Protein 1RT8 (pdb70)

Sequence (467 aa):
INEEERREFIKHINSVLAGDPDVGSRVPINTETFEFFDQCKDGLILSKLINDSVPDTIDERVLNKQRPLDNFKCIENNNVVINSAKAMGGISITNIGAGDILEGREHLILGLVWQIIRRGLLGKITLDQFLRLPPEKILLRWFNYHLKAANWPRTVSNFSKDVSDGENYTVLLNQLAPELCSRAPLQTTDVLQRAEQVLQNAEKLDCRKYLTPTAMVAGNPKLNLAFVAHLFNTHPGLEPAEGEREARVFTLWLNSLDVTPSIHDFFNNLRDGLILLQAYDKITPNTVNWKKVNKAPASGDEMMRFKAVENCNYAVDLGKNQGFSLVGIQGADITDGSRTLTLALVWQMMRMNITKTLHSTLSDSDMVAWANSMAAKGGKGSQIRSFRDPSISTGVFVLDVLHGIKSEYVDYNLVTDGSTEELAIQNARLAISIARKLGAVIFILPEDIVAVRPRLVLHFIGSLMAV

Organism: Schizosaccharomyces pombe (strain 972 / ATCC 24843) (NCBI:txid284812)

Structure (mmCIF, N/CA/C/O backbone):
data_1RT8
#
_entry.id   1RT8
#
_cell.length_a   84.243
_cell.length_b   84.243
_cell.length_c   150.819
_cell.angle_alpha   90.0
_cell.angle_beta   90.0
_cell.angle_gamma   120.0
#
_symmetry.space_group_name_H-M   'P 31 2 1'
#
loop_
_entity.id
_entity.type
_entity.pdbx_description
1 polymer fimbrin
2 non-polymer 'SULFATE ION'
3 water water
#
loop_
_atom_site.group_PDB
_atom_site.id
_atom_site.type_symbol
_atom_site.label_atom_id
_atom_site.label_alt_id
_atom_site.label_comp_id
_atom_site.label_asym_id
_atom_site.label_entity_id
_atom_site.label_seq_id
_atom_site.pdbx_PDB_ins_code
_atom_site.Cartn_x
_atom_site.Cartn_y
_atom_site.Cartn_z
_atom_site.occupancy
_atom_site.B_iso_or_equiv
_atom_site.auth_seq_id
_atom_site.auth_comp_id
_atom_site.auth_asym_id
_atom_site.auth_atom_id
_atom_site.pdbx_PDB_model_num
ATOM 1 N N . ILE A 1 9 ? 14.983 71.090 26.513 1.00 53.83 110 ILE A N 1
ATOM 2 C CA . ILE A 1 9 ? 15.577 69.865 25.903 1.00 54.07 110 ILE A CA 1
ATOM 3 C C . ILE A 1 9 ? 16.031 68.869 26.964 1.00 53.78 110 ILE A C 1
ATOM 4 O O . ILE A 1 9 ? 16.620 69.250 27.973 1.00 55.07 110 ILE A O 1
ATOM 9 N N . ASN A 1 10 ? 15.753 67.593 26.718 1.00 52.69 111 ASN A N 1
ATOM 10 C CA . ASN A 1 10 ? 16.115 66.518 27.636 1.00 51.67 111 ASN A CA 1
ATOM 11 C C . ASN A 1 10 ? 17.606 66.182 27.594 1.00 51.50 111 ASN A C 1
ATOM 12 O O . ASN A 1 10 ? 18.138 65.794 26.554 1.00 52.73 111 ASN A O 1
ATOM 17 N N . GLU A 1 11 ? 18.264 66.313 28.741 1.00 51.42 112 GLU A N 1
ATOM 18 C CA . GLU A 1 11 ? 19.698 66.049 28.869 1.00 51.58 112 GLU A CA 1
ATOM 19 C C . GLU A 1 11 ? 20.146 64.689 28.337 1.00 50.34 112 GLU A C 1
ATOM 20 O O . GLU A 1 11 ? 21.093 64.605 27.552 1.00 51.07 112 GLU A O 1
ATOM 26 N N . GLU A 1 12 ? 19.479 63.624 28.772 1.00 47.72 113 GLU A N 1
ATOM 27 C CA . GLU A 1 12 ? 19.853 62.280 28.350 1.00 46.27 113 GLU A CA 1
ATOM 28 C C . GLU A 1 12 ? 19.627 62.028 26.870 1.00 45.33 113 GLU A C 1
ATOM 29 O O . GLU A 1 12 ? 20.487 61.453 26.195 1.00 44.09 113 GLU A O 1
ATOM 35 N N . GLU A 1 13 ? 18.469 62.438 26.367 1.00 44.31 114 GLU A N 1
ATOM 36 C CA . GLU A 1 13 ? 18.170 62.252 24.955 1.00 44.78 114 GLU A CA 1
ATOM 37 C C . GLU A 1 13 ? 19.294 62.856 24.121 1.00 44.00 114 GLU A C 1
ATOM 38 O O . GLU A 1 13 ? 19.828 62.210 23.219 1.00 43.51 114 GLU A O 1
ATOM 44 N N . ARG A 1 14 ? 19.666 64.090 24.443 1.00 44.99 115 ARG A N 1
ATOM 45 C CA . ARG A 1 14 ? 20.735 64.763 23.715 1.00 45.17 115 ARG A CA 1
ATOM 46 C C . ARG A 1 14 ? 22.038 63.984 23.815 1.00 44.22 115 ARG A C 1
ATOM 47 O O . ARG A 1 14 ? 22.693 63.724 22.807 1.00 42.17 115 ARG A O 1
ATOM 55 N N . ARG A 1 15 ? 22.408 63.604 25.035 1.00 44.55 116 ARG A N 1
ATOM 56 C CA . ARG A 1 15 ? 23.645 62.861 25.244 1.00 44.40 116 ARG A CA 1
ATOM 57 C C . ARG A 1 15 ? 23.661 61.548 24.478 1.00 43.65 116 ARG A C 1
ATOM 58 O O . ARG A 1 15 ? 24.561 61.297 23.672 1.00 44.02 116 ARG A O 1
ATOM 66 N N . GLU A 1 16 ? 22.659 60.711 24.729 1.00 42.32 117 GLU A N 1
ATOM 67 C CA . GLU A 1 16 ? 22.575 59.411 24.078 1.00 40.21 117 GLU A CA 1
ATOM 68 C C . GLU A 1 16 ? 22.471 59.507 22.559 1.00 38.60 117 GLU A C 1
ATOM 69 O O . GLU A 1 16 ? 23.139 58.758 21.850 1.00 38.92 117 GLU A O 1
ATOM 75 N N . PHE A 1 17 ? 21.645 60.421 22.051 1.00 38.07 118 PHE A N 1
ATOM 76 C CA . PHE A 1 17 ? 21.510 60.565 20.600 1.00 37.53 118 PHE A CA 1
ATOM 77 C C . PHE A 1 17 ? 22.858 60.917 19.976 1.00 37.52 118 PHE A C 1
ATOM 78 O O . PHE A 1 17 ? 23.248 60.354 18.951 1.00 37.87 118 PHE A O 1
ATOM 86 N N . ILE A 1 18 ? 23.575 61.848 20.593 1.00 37.13 119 ILE A N 1
ATOM 87 C CA . ILE A 1 18 ? 24.878 62.235 20.075 1.00 38.80 119 ILE A CA 1
ATOM 88 C C . ILE A 1 18 ? 25.839 61.053 20.122 1.00 40.19 119 ILE A C 1
ATOM 89 O O . ILE A 1 18 ? 26.642 60.864 19.211 1.00 40.87 119 ILE A O 1
ATOM 94 N N . LYS A 1 19 ? 25.760 60.257 21.186 1.00 41.76 120 LYS A N 1
ATOM 95 C CA . LYS A 1 19 ? 26.630 59.094 21.306 1.00 42.69 120 LYS A CA 1
ATOM 96 C C . LYS A 1 19 ? 26.333 58.120 20.172 1.00 42.72 120 LYS A C 1
ATOM 97 O O . LYS A 1 19 ? 27.248 57.578 19.545 1.00 43.46 120 LYS A O 1
ATOM 103 N N . HIS A 1 20 ? 25.052 57.901 19.898 1.00 41.42 121 HIS A N 1
ATOM 104 C CA . HIS A 1 20 ? 24.672 57.000 18.819 1.00 40.20 121 HIS A CA 1
ATOM 105 C C . HIS A 1 20 ? 25.217 57.537 17.500 1.00 38.92 121 HIS A C 1
ATOM 106 O O . HIS A 1 20 ? 25.712 56.782 16.663 1.00 38.05 121 HIS A O 1
ATOM 113 N N . ILE A 1 21 ? 25.135 58.848 17.319 1.00 39.12 122 ILE A N 1
ATOM 114 C CA . ILE A 1 21 ? 25.626 59.460 16.090 1.00 39.31 122 ILE A CA 1
ATOM 115 C C . ILE A 1 21 ? 27.145 59.330 15.986 1.00 39.65 122 ILE A C 1
ATOM 116 O O . ILE A 1 21 ? 27.689 59.174 14.894 1.00 39.20 122 ILE A O 1
ATOM 121 N N . ASN A 1 22 ? 27.825 59.387 17.127 1.00 41.43 123 ASN A N 1
ATOM 122 C CA . ASN A 1 22 ? 29.280 59.254 17.155 1.00 42.97 123 ASN A CA 1
ATOM 123 C C . ASN A 1 22 ? 29.730 57.884 16.657 1.00 44.21 123 ASN A C 1
ATOM 124 O O . ASN A 1 22 ? 30.669 57.784 15.866 1.00 43.99 123 ASN A O 1
ATOM 129 N N . SER A 1 23 ? 29.056 56.829 17.107 1.00 45.30 124 SER A N 1
ATOM 130 C CA . SER A 1 23 ? 29.427 55.477 16.697 1.00 47.14 124 SER A CA 1
ATOM 131 C C . SER A 1 23 ? 29.064 55.178 15.246 1.00 47.48 124 SER A C 1
ATOM 132 O O . SER A 1 23 ? 29.762 54.423 14.568 1.00 48.15 124 SER A O 1
ATOM 135 N N . VAL A 1 24 ? 27.976 55.774 14.772 1.00 47.82 125 VAL A N 1
ATOM 136 C CA . VAL A 1 24 ? 27.534 55.555 13.402 1.00 48.36 125 VAL A CA 1
ATOM 137 C C . VAL A 1 24 ? 28.410 56.304 12.396 1.00 47.44 125 VAL A C 1
ATOM 138 O O . VAL A 1 24 ? 28.693 55.793 11.309 1.00 47.00 125 VAL A O 1
ATOM 142 N N . LEU A 1 25 ? 28.841 57.506 12.762 1.00 46.90 126 LEU A N 1
ATOM 143 C CA . LEU A 1 25 ? 29.680 58.314 11.882 1.00 47.45 126 LEU A CA 1
ATOM 144 C C . LEU A 1 25 ? 31.161 58.026 12.114 1.00 48.64 126 LEU A C 1
ATOM 145 O O . LEU A 1 25 ? 32.024 58.515 11.379 1.00 47.67 126 LEU A O 1
ATOM 150 N N . ALA A 1 26 ? 31.425 57.228 13.147 1.00 50.59 127 ALA A N 1
ATOM 151 C CA . ALA A 1 26 ? 32.768 56.815 13.563 1.00 51.96 127 ALA A CA 1
ATOM 152 C C . ALA A 1 26 ? 33.913 57.288 12.673 1.00 52.51 127 ALA A C 1
ATOM 153 O O . ALA A 1 26 ? 34.553 58.308 12.946 1.00 53.02 127 ALA A O 1
ATOM 155 N N . GLY A 1 27 ? 34.180 56.532 11.615 1.00 53.11 128 GLY A N 1
ATOM 156 C CA . GLY A 1 27 ? 35.257 56.897 10.717 1.00 54.00 128 GLY A CA 1
ATOM 157 C C . GLY A 1 27 ? 34.770 57.240 9.327 1.00 55.19 128 GLY A C 1
ATOM 158 O O . GLY A 1 27 ? 35.339 56.789 8.332 1.00 54.07 128 GLY A O 1
ATOM 159 N N . ASP A 1 28 ? 33.712 58.039 9.256 1.00 56.12 129 ASP A N 1
ATOM 160 C CA . ASP A 1 28 ? 33.163 58.438 7.972 1.00 57.09 129 ASP A CA 1
ATOM 161 C C . ASP A 1 28 ? 34.108 59.420 7.285 1.00 58.18 129 ASP A C 1
ATOM 162 O O . ASP A 1 28 ? 34.471 60.448 7.852 1.00 58.05 129 ASP A O 1
ATOM 167 N N . PRO A 1 29 ? 34.510 59.112 6.042 1.00 60.06 130 PRO A N 1
ATOM 168 C CA . PRO A 1 29 ? 35.420 59.928 5.230 1.00 60.17 130 PRO A CA 1
ATOM 169 C C . PRO A 1 29 ? 35.076 61.412 5.123 1.00 60.63 130 PRO A C 1
ATOM 170 O O . PRO A 1 29 ? 35.964 62.261 5.088 1.00 61.23 130 PRO A O 1
ATOM 174 N N . ASP A 1 30 ? 33.788 61.723 5.077 1.00 60.46 131 ASP A N 1
ATOM 175 C CA . ASP A 1 30 ? 33.345 63.102 4.937 1.00 59.28 131 ASP A CA 1
ATOM 176 C C . ASP A 1 30 ? 33.191 63.878 6.240 1.00 59.14 131 ASP A C 1
ATOM 177 O O . ASP A 1 30 ? 33.541 65.054 6.306 1.00 58.22 131 ASP A O 1
ATOM 182 N N . VAL A 1 31 ? 32.667 63.231 7.275 1.00 59.48 132 VAL A N 1
ATOM 183 C CA . VAL A 1 31 ? 32.466 63.909 8.553 1.00 61.20 132 VAL A CA 1
ATOM 184 C C . VAL A 1 31 ? 33.383 63.357 9.645 1.00 62.22 132 VAL A C 1
ATOM 185 O O . VAL A 1 31 ? 33.214 63.656 10.831 1.00 61.79 132 VAL A O 1
ATOM 189 N N . GLY A 1 32 ? 34.364 62.559 9.235 1.00 63.21 133 GLY A N 1
ATOM 190 C CA . GLY A 1 32 ? 35.297 61.984 10.187 1.00 63.28 133 GLY A CA 1
ATOM 191 C C . GLY A 1 32 ? 36.048 63.034 10.985 1.00 63.55 133 GLY A C 1
ATOM 192 O O . GLY A 1 32 ? 36.337 62.844 12.166 1.00 64.02 133 GLY A O 1
ATOM 193 N N . SER A 1 33 ? 36.355 64.151 10.335 1.00 63.86 134 SER A N 1
ATOM 194 C CA . SER A 1 33 ? 37.089 65.242 10.967 1.00 63.67 134 SER A CA 1
ATOM 195 C C . SER A 1 33 ? 36.379 65.883 12.157 1.00 63.39 134 SER A C 1
ATOM 196 O O . SER A 1 33 ? 36.875 66.859 12.718 1.00 63.37 134 SER A O 1
ATOM 199 N N . ARG A 1 34 ? 35.226 65.346 12.544 1.00 62.60 135 ARG A N 1
ATOM 200 C CA . ARG A 1 34 ? 34.482 65.912 13.665 1.00 62.71 135 ARG A CA 1
ATOM 201 C C . ARG A 1 34 ? 33.639 64.894 14.420 1.00 63.55 135 ARG A C 1
ATOM 202 O O . ARG A 1 34 ? 32.952 65.247 15.379 1.00 63.42 135 ARG A O 1
ATOM 210 N N . VAL A 1 35 ? 33.713 63.635 13.996 1.00 64.79 136 VAL A N 1
ATOM 211 C CA . VAL A 1 35 ? 32.938 62.550 14.602 1.00 65.56 136 VAL A CA 1
ATOM 212 C C . VAL A 1 35 ? 32.815 62.640 16.121 1.00 65.47 136 VAL A C 1
ATOM 213 O O . VAL A 1 35 ? 31.714 62.815 16.646 1.00 66.29 136 VAL A O 1
ATOM 217 N N . PRO A 1 36 ? 33.935 62.511 16.850 1.00 64.67 137 PRO A N 1
ATOM 218 C CA . PRO A 1 36 ? 33.838 62.594 18.312 1.00 63.83 137 PRO A CA 1
ATOM 219 C C . PRO A 1 36 ? 33.241 63.928 18.780 1.00 62.93 137 PRO A C 1
ATOM 220 O O . PRO A 1 36 ? 33.972 64.848 19.147 1.00 62.49 137 PRO A O 1
ATOM 224 N N . ILE A 1 37 ? 31.914 64.024 18.765 1.00 61.56 138 ILE A N 1
ATOM 225 C CA . ILE A 1 37 ? 31.228 65.242 19.184 1.00 60.73 138 ILE A CA 1
ATOM 226 C C . ILE A 1 37 ? 30.929 65.197 20.676 1.00 60.67 138 ILE A C 1
ATOM 227 O O . ILE A 1 37 ? 30.473 64.178 21.190 1.00 60.81 138 ILE A O 1
ATOM 232 N N . ASN A 1 38 ? 31.182 66.304 21.367 1.00 61.28 139 ASN A N 1
ATOM 233 C CA . ASN A 1 38 ? 30.936 66.381 22.803 1.00 61.84 139 ASN A CA 1
ATOM 234 C C . ASN A 1 38 ? 29.468 66.138 23.122 1.00 61.70 139 ASN A C 1
ATOM 235 O O . ASN A 1 38 ? 28.582 66.674 22.457 1.00 60.41 139 ASN A O 1
ATOM 240 N N . THR A 1 39 ? 29.217 65.341 24.157 1.00 61.43 140 THR A N 1
ATOM 241 C CA . THR A 1 39 ? 27.854 65.014 24.552 1.00 61.41 140 THR A CA 1
ATOM 242 C C . THR A 1 39 ? 27.275 65.958 25.602 1.00 61.64 140 THR A C 1
ATOM 243 O O . THR A 1 39 ? 26.191 65.704 26.126 1.00 62.32 140 THR A O 1
ATOM 247 N N . GLU A 1 40 ? 27.977 67.049 25.902 1.00 62.14 141 GLU A N 1
ATOM 248 C CA . GLU A 1 40 ? 27.495 67.997 26.907 1.00 62.00 141 GLU A CA 1
ATOM 249 C C . GLU A 1 40 ? 27.457 69.455 26.452 1.00 62.31 141 GLU A C 1
ATOM 250 O O . GLU A 1 40 ? 27.571 70.353 27.287 1.00 64.14 141 GLU A O 1
ATOM 256 N N . THR A 1 41 ? 27.287 69.706 25.154 1.00 61.71 142 THR A N 1
ATOM 257 C CA . THR A 1 41 ? 27.263 71.091 24.663 1.00 60.12 142 THR A CA 1
ATOM 258 C C . THR A 1 41 ? 26.487 71.324 23.363 1.00 59.32 142 THR A C 1
ATOM 259 O O . THR A 1 41 ? 26.073 70.380 22.690 1.00 59.13 142 THR A O 1
ATOM 263 N N . PHE A 1 42 ? 26.307 72.601 23.021 1.00 59.23 143 PHE A N 1
ATOM 264 C CA . PHE A 1 42 ? 25.609 73.012 21.793 1.00 59.32 143 PHE A CA 1
ATOM 265 C C . PHE A 1 42 ? 26.376 72.428 20.605 1.00 57.24 143 PHE A C 1
ATOM 266 O O . PHE A 1 42 ? 25.782 72.100 19.583 1.00 58.13 143 PHE A O 1
ATOM 274 N N . GLU A 1 43 ? 27.693 72.291 20.760 1.00 54.53 144 GLU A N 1
ATOM 275 C CA . GLU A 1 43 ? 28.568 71.750 19.718 1.00 51.86 144 GLU A CA 1
ATOM 276 C C . GLU A 1 43 ? 27.830 71.029 18.605 1.00 49.26 144 GLU A C 1
ATOM 277 O O . GLU A 1 43 ? 27.939 71.384 17.434 1.00 48.78 144 GLU A O 1
ATOM 283 N N . PHE A 1 44 ? 27.084 70.005 18.994 1.00 45.37 145 PHE A N 1
ATOM 284 C CA . PHE A 1 44 ? 26.322 69.191 18.065 1.00 42.65 145 PHE A CA 1
ATOM 285 C C . PHE A 1 44 ? 25.411 69.949 17.101 1.00 41.90 145 PHE A C 1
ATOM 286 O O . PHE A 1 44 ? 25.441 69.704 15.896 1.00 42.40 145 PHE A O 1
ATOM 294 N N . PHE A 1 45 ? 24.591 70.853 17.623 1.00 40.64 146 PHE A N 1
ATOM 295 C CA . PHE A 1 45 ? 23.663 71.580 16.769 1.00 41.52 146 PHE A CA 1
ATOM 296 C C . PHE A 1 45 ? 24.359 72.482 15.760 1.00 42.39 146 PHE A C 1
ATOM 297 O O . PHE A 1 45 ? 23.847 72.692 14.655 1.00 43.73 146 PHE A O 1
ATOM 305 N N . ASP A 1 46 ? 25.526 73.004 16.124 1.00 42.23 147 ASP A N 1
ATOM 306 C CA . ASP A 1 46 ? 26.279 73.844 15.204 1.00 42.00 147 ASP A CA 1
ATOM 307 C C . ASP A 1 46 ? 26.856 72.936 14.132 1.00 40.73 147 ASP A C 1
ATOM 308 O O . ASP A 1 46 ? 26.950 73.315 12.963 1.00 41.23 147 ASP A O 1
ATOM 313 N N . GLN A 1 47 ? 27.238 71.733 14.542 1.00 38.82 148 GLN A N 1
ATOM 314 C CA . GLN A 1 47 ? 27.797 70.754 13.624 1.00 38.46 148 GLN A CA 1
ATOM 315 C C . GLN A 1 47 ? 26.734 70.219 12.663 1.00 36.76 148 GLN A C 1
ATOM 316 O O . GLN A 1 47 ? 27.069 69.588 11.660 1.00 36.55 148 GLN A O 1
ATOM 322 N N . CYS A 1 48 ? 25.460 70.468 12.970 1.00 32.88 149 CYS A N 1
ATOM 323 C CA . CYS A 1 48 ? 24.367 69.989 12.126 1.00 31.16 149 CYS A CA 1
ATOM 324 C C . CYS A 1 48 ? 23.915 70.989 11.071 1.00 31.25 149 CYS A C 1
ATOM 325 O O . CYS A 1 48 ? 23.145 70.646 10.176 1.00 29.91 149 CYS A O 1
ATOM 328 N N . LYS A 1 49 ? 24.420 72.215 11.165 1.00 31.30 150 LYS A N 1
ATOM 329 C CA . LYS A 1 49 ? 24.046 73.291 10.249 1.00 31.41 150 LYS A CA 1
ATOM 330 C C . LYS A 1 49 ? 24.255 73.093 8.752 1.00 30.55 150 LYS A C 1
ATOM 331 O O . LYS A 1 49 ? 23.466 73.613 7.949 1.00 31.27 150 LYS A O 1
ATOM 337 N N . ASP A 1 50 ? 25.296 72.369 8.350 1.00 27.27 151 ASP A N 1
ATOM 338 C CA . ASP A 1 50 ? 25.517 72.198 6.921 1.00 27.23 151 ASP A CA 1
ATOM 339 C C . ASP A 1 50 ? 24.870 70.962 6.325 1.00 26.50 151 ASP A C 1
ATOM 340 O O . ASP A 1 50 ? 25.151 70.605 5.184 1.00 29.14 151 ASP A O 1
ATOM 345 N N . GLY A 1 51 ? 23.999 70.319 7.098 1.00 26.64 152 GLY A N 1
ATOM 346 C CA . GLY A 1 51 ? 23.293 69.140 6.625 1.00 26.32 152 GLY A CA 1
ATOM 347 C C . GLY A 1 51 ? 24.028 67.827 6.385 1.00 28.15 152 GLY A C 1
ATOM 348 O O . GLY A 1 51 ? 23.383 66.811 6.118 1.00 29.42 152 GLY A O 1
ATOM 349 N N . LEU A 1 52 ? 25.353 67.815 6.473 1.00 27.00 153 LEU A N 1
ATOM 350 C CA . LEU A 1 52 ? 26.105 66.578 6.231 1.00 28.07 153 LEU A CA 1
ATOM 351 C C . LEU A 1 52 ? 25.841 65.475 7.260 1.00 24.85 153 LEU A C 1
ATOM 352 O O . LEU A 1 52 ? 25.553 64.332 6.895 1.00 25.32 153 LEU A O 1
ATOM 357 N N . ILE A 1 53 ? 25.943 65.816 8.539 1.00 24.44 154 ILE A N 1
ATOM 358 C CA . ILE A 1 53 ? 25.703 64.855 9.609 1.00 25.50 154 ILE A CA 1
ATOM 359 C C . ILE A 1 53 ? 24.308 64.260 9.500 1.00 27.55 154 ILE A C 1
ATOM 360 O O . ILE A 1 53 ? 24.138 63.040 9.601 1.00 27.83 154 ILE A O 1
ATOM 365 N N . LEU A 1 54 ? 23.309 65.116 9.294 1.00 25.51 155 LEU A N 1
ATOM 366 C CA . LEU A 1 54 ? 21.933 64.635 9.172 1.00 25.76 155 LEU A CA 1
ATOM 367 C C . LEU A 1 54 ? 21.746 63.738 7.957 1.00 23.77 155 LEU A C 1
ATOM 368 O O . LEU A 1 54 ? 21.060 62.721 8.038 1.00 24.25 155 LEU A O 1
ATOM 373 N N . SER A 1 55 ? 22.353 64.112 6.830 1.00 26.05 156 SER A N 1
ATOM 374 C CA . SER A 1 55 ? 22.253 63.313 5.610 1.00 25.97 156 SER A CA 1
ATOM 375 C C . SER A 1 55 ? 22.849 61.934 5.864 1.00 26.44 156 SER A C 1
ATOM 376 O O . SER A 1 55 ? 22.321 60.922 5.392 1.00 25.24 156 SER A O 1
ATOM 379 N N . LYS A 1 56 ? 23.958 61.905 6.601 1.00 26.89 157 LYS A N 1
ATOM 380 C CA . LYS A 1 56 ? 24.620 60.648 6.943 1.00 27.05 157 LYS A CA 1
ATOM 381 C C . LYS A 1 56 ? 23.715 59.811 7.858 1.00 25.64 157 LYS A C 1
ATOM 382 O O . LYS A 1 56 ? 23.579 58.599 7.678 1.00 27.16 157 LYS A O 1
ATOM 388 N N . LEU A 1 57 ? 23.096 60.452 8.841 1.00 23.97 158 LEU A N 1
ATOM 389 C CA . LEU A 1 57 ? 22.209 59.733 9.750 1.00 25.60 158 LEU A CA 1
ATOM 390 C C . LEU A 1 57 ? 21.052 59.110 8.957 1.00 25.09 158 LEU A C 1
ATOM 391 O O . LEU A 1 57 ? 20.640 57.971 9.204 1.00 24.74 158 LEU A O 1
ATOM 396 N N . ILE A 1 58 ? 20.543 59.859 7.985 1.00 24.28 159 ILE A N 1
ATOM 397 C CA . ILE A 1 58 ? 19.461 59.372 7.144 1.00 24.24 159 ILE A CA 1
ATOM 398 C C . ILE A 1 58 ? 19.838 58.102 6.375 1.00 25.58 159 ILE A C 1
ATOM 399 O O . ILE A 1 58 ? 19.029 57.179 6.264 1.00 23.15 159 ILE A O 1
ATOM 404 N N . ASN A 1 59 ? 21.052 58.060 5.827 1.00 25.00 160 ASN A N 1
ATOM 405 C CA . ASN A 1 59 ? 21.470 56.875 5.085 1.00 26.96 160 ASN A CA 1
ATOM 406 C C . ASN A 1 59 ? 21.795 55.694 5.987 1.00 27.96 160 ASN A C 1
ATOM 407 O O . ASN A 1 59 ? 21.827 54.555 5.525 1.00 30.72 160 ASN A O 1
ATOM 412 N N . ASP A 1 60 ? 22.060 55.960 7.263 1.00 29.91 161 ASP A N 1
ATOM 413 C CA . ASP A 1 60 ? 22.325 54.879 8.212 1.00 30.55 161 ASP A CA 1
ATOM 414 C C . ASP A 1 60 ? 20.969 54.270 8.578 1.00 31.31 161 ASP A C 1
ATOM 415 O O . ASP A 1 60 ? 20.824 53.053 8.663 1.00 30.15 161 ASP A O 1
ATOM 420 N N . SER A 1 61 ? 19.969 55.124 8.779 1.00 29.46 162 SER A N 1
ATOM 421 C CA . SER A 1 61 ? 18.637 54.647 9.128 1.00 30.21 162 SER A CA 1
ATOM 422 C C . SER A 1 61 ? 17.988 53.896 7.980 1.00 29.20 162 SER A C 1
ATOM 423 O O . SER A 1 61 ? 17.419 52.828 8.178 1.00 28.13 162 SER A O 1
ATOM 426 N N . VAL A 1 62 ? 18.053 54.470 6.781 1.00 29.78 163 VAL A N 1
ATOM 427 C CA . VAL A 1 62 ? 17.473 53.842 5.598 1.00 28.68 163 VAL A CA 1
ATOM 428 C C . VAL A 1 62 ? 18.475 53.968 4.460 1.00 29.90 163 VAL A C 1
ATOM 429 O O . VAL A 1 62 ? 18.484 54.947 3.710 1.00 28.30 163 VAL A O 1
ATOM 433 N N . PRO A 1 63 ? 19.345 52.964 4.323 1.00 30.40 164 PRO A N 1
ATOM 434 C CA . PRO A 1 63 ? 20.383 52.921 3.291 1.00 30.06 164 PRO A CA 1
ATOM 435 C C . PRO A 1 63 ? 19.949 53.354 1.890 1.00 29.96 164 PRO A C 1
ATOM 436 O O . PRO A 1 63 ? 18.863 52.997 1.421 1.00 30.85 164 PRO A O 1
ATOM 440 N N . ASP A 1 64 ? 20.808 54.130 1.234 1.00 28.88 165 ASP A N 1
ATOM 441 C CA . ASP A 1 64 ? 20.575 54.587 -0.139 1.00 30.04 165 ASP A CA 1
ATOM 442 C C . ASP A 1 64 ? 19.467 55.624 -0.341 1.00 28.91 165 ASP A C 1
ATOM 443 O O . ASP A 1 64 ? 18.984 55.809 -1.460 1.00 27.68 165 ASP A O 1
ATOM 448 N N . THR A 1 65 ? 19.062 56.304 0.723 1.00 27.99 166 THR A N 1
ATOM 449 C CA . THR A 1 65 ? 18.022 57.314 0.582 1.00 27.16 166 THR A CA 1
ATOM 450 C C . THR A 1 65 ? 18.614 58.521 -0.135 1.00 26.41 166 THR A C 1
ATOM 451 O O . THR A 1 65 ? 17.977 59.131 -0.998 1.00 26.82 166 THR A O 1
ATOM 455 N N . ILE A 1 66 ? 19.847 58.855 0.213 1.00 25.56 167 ILE A N 1
ATOM 456 C CA . ILE A 1 66 ? 20.516 59.998 -0.390 1.00 25.39 167 ILE A CA 1
ATOM 457 C C . ILE A 1 66 ? 21.783 59.611 -1.149 1.00 27.27 167 ILE A C 1
ATOM 458 O O . ILE A 1 66 ? 22.619 58.875 -0.622 1.00 25.99 167 ILE A O 1
ATOM 463 N N . ASP A 1 67 ? 21.906 60.090 -2.388 1.00 27.22 168 ASP A N 1
ATOM 464 C CA . ASP A 1 67 ? 23.101 59.855 -3.206 1.00 27.72 168 ASP A CA 1
ATOM 465 C C . ASP A 1 67 ? 23.965 60.995 -2.715 1.00 27.48 168 ASP A C 1
ATOM 466 O O . ASP A 1 67 ? 23.771 62.143 -3.119 1.00 26.05 168 ASP A O 1
ATOM 471 N N . GLU A 1 68 ? 24.909 60.684 -1.834 1.00 27.04 169 GLU A N 1
ATOM 472 C CA . GLU A 1 68 ? 25.757 61.710 -1.245 1.00 28.03 169 GLU A CA 1
ATOM 473 C C . GLU A 1 68 ? 26.559 62.568 -2.215 1.00 27.69 169 GLU A C 1
ATOM 474 O O . GLU A 1 68 ? 27.071 63.621 -1.837 1.00 25.98 169 GLU A O 1
ATOM 480 N N . ARG A 1 69 ? 26.664 62.146 -3.467 1.00 28.74 170 ARG A N 1
ATOM 481 C CA . ARG A 1 69 ? 27.404 62.956 -4.424 1.00 30.55 170 ARG A CA 1
ATOM 482 C C . ARG A 1 69 ? 26.683 64.266 -4.762 1.00 31.74 170 ARG A C 1
ATOM 483 O O . ARG A 1 69 ? 27.231 65.093 -5.486 1.00 30.78 170 ARG A O 1
ATOM 491 N N . VAL A 1 70 ? 25.462 64.459 -4.251 1.00 31.49 171 VAL A N 1
ATOM 492 C CA . VAL A 1 70 ? 24.721 65.706 -4.508 1.00 30.23 171 VAL A CA 1
ATOM 493 C C . VAL A 1 70 ? 25.005 66.733 -3.410 1.00 30.27 171 VAL A C 1
ATOM 494 O O . VAL A 1 70 ? 24.711 67.921 -3.560 1.00 31.39 171 VAL A O 1
ATOM 498 N N . LEU A 1 71 ? 25.584 66.273 -2.306 1.00 29.59 172 LEU A N 1
ATOM 499 C CA . LEU A 1 71 ? 25.878 67.150 -1.183 1.00 30.93 172 LEU A CA 1
ATOM 500 C C . LEU A 1 71 ? 27.166 67.938 -1.345 1.00 33.24 172 LEU A C 1
ATOM 501 O O . LEU A 1 71 ? 28.152 67.427 -1.877 1.00 33.68 172 LEU A O 1
ATOM 506 N N . ASN A 1 72 ? 27.147 69.185 -0.885 1.00 34.84 173 ASN A N 1
ATOM 507 C CA . ASN A 1 72 ? 28.335 70.031 -0.918 1.00 37.42 173 ASN A CA 1
ATOM 508 C C . ASN A 1 72 ? 29.146 69.499 0.251 1.00 41.17 173 ASN A C 1
ATOM 509 O O . ASN A 1 72 ? 28.636 69.434 1.374 1.00 38.82 173 ASN A O 1
ATOM 514 N N . LYS A 1 73 ? 30.400 69.131 0.006 1.00 45.29 174 LYS A N 1
ATOM 515 C CA . LYS A 1 73 ? 31.208 68.530 1.062 1.00 50.86 174 LYS A CA 1
ATOM 516 C C . LYS A 1 73 ? 32.415 69.262 1.637 1.00 54.31 174 LYS A C 1
ATOM 517 O O . LYS A 1 73 ? 33.486 68.670 1.763 1.00 57.20 174 LYS A O 1
ATOM 523 N N . GLN A 1 74 ? 32.254 70.523 2.015 1.00 57.30 175 GLN A N 1
ATOM 524 C CA . GLN A 1 74 ? 33.371 71.259 2.604 1.00 61.54 175 GLN A CA 1
ATOM 525 C C . GLN A 1 74 ? 33.054 71.655 4.050 1.00 63.69 175 GLN A C 1
ATOM 526 O O . GLN A 1 74 ? 32.067 72.345 4.309 1.00 66.49 175 GLN A O 1
ATOM 532 N N . ARG A 1 75 ? 33.887 71.217 4.989 1.00 64.18 176 ARG A N 1
ATOM 533 C CA . ARG A 1 75 ? 33.671 71.528 6.399 1.00 65.02 176 ARG A CA 1
ATOM 534 C C . ARG A 1 75 ? 34.514 72.718 6.852 1.00 66.42 176 ARG A C 1
ATOM 535 O O . ARG A 1 75 ? 34.682 73.695 6.117 1.00 68.26 176 ARG A O 1
ATOM 537 N N . PRO A 1 79 ? 33.549 75.637 7.729 1.00 53.60 180 PRO A N 1
ATOM 538 C CA . PRO A 1 79 ? 32.856 76.763 7.105 1.00 52.01 180 PRO A CA 1
ATOM 539 C C . PRO A 1 79 ? 32.388 76.474 5.685 1.00 51.13 180 PRO A C 1
ATOM 540 O O . PRO A 1 79 ? 33.189 76.357 4.762 1.00 53.16 180 PRO A O 1
ATOM 544 N N . LEU A 1 80 ? 31.077 76.347 5.533 1.00 48.34 181 LEU A N 1
ATOM 545 C CA . LEU A 1 80 ? 30.437 76.103 4.248 1.00 44.19 181 LEU A CA 1
ATOM 546 C C . LEU A 1 80 ? 29.492 77.300 4.189 1.00 41.58 181 LEU A C 1
ATOM 547 O O . LEU A 1 80 ? 28.804 77.579 5.172 1.00 40.30 181 LEU A O 1
ATOM 552 N N . ASP A 1 81 ? 29.469 78.026 3.074 1.00 38.73 182 ASP A N 1
ATOM 553 C CA . ASP A 1 81 ? 28.599 79.202 2.980 1.00 38.25 182 ASP A CA 1
ATOM 554 C C . ASP A 1 81 ? 27.120 78.828 3.126 1.00 35.24 182 ASP A C 1
ATOM 555 O O . ASP A 1 81 ? 26.730 77.697 2.848 1.00 33.41 182 ASP A O 1
ATOM 560 N N . ASN A 1 82 ? 26.305 79.779 3.573 1.00 34.59 183 ASN A N 1
ATOM 561 C CA . ASN A 1 82 ? 24.878 79.536 3.777 1.00 32.67 183 ASN A CA 1
ATOM 562 C C . ASN A 1 82 ? 24.203 78.895 2.576 1.00 31.79 183 ASN A C 1
ATOM 563 O O . ASN A 1 82 ? 23.488 77.905 2.713 1.00 30.90 183 ASN A O 1
ATOM 568 N N . PHE A 1 83 ? 24.457 79.450 1.400 1.00 30.82 184 PHE A N 1
ATOM 569 C CA . PHE A 1 83 ? 23.888 78.942 0.161 1.00 31.34 184 PHE A CA 1
ATOM 570 C C . PHE A 1 83 ? 24.076 77.425 -0.003 1.00 29.22 184 PHE A C 1
ATOM 571 O O . PHE A 1 83 ? 23.152 76.705 -0.398 1.00 26.09 184 PHE A O 1
ATOM 579 N N . LYS A 1 84 ? 25.277 76.935 0.281 1.00 28.68 185 LYS A N 1
ATOM 580 C CA . LYS A 1 84 ? 25.534 75.508 0.145 1.00 26.69 185 LYS A CA 1
ATOM 581 C C . LYS A 1 84 ? 24.866 74.707 1.257 1.00 25.00 185 LYS A C 1
ATOM 582 O O . LYS A 1 84 ? 24.413 73.585 1.026 1.00 23.75 185 LYS A O 1
ATOM 588 N N . CYS A 1 85 ? 24.796 75.284 2.451 1.00 23.89 186 CYS A N 1
ATOM 589 C CA . CYS A 1 85 ? 24.142 74.625 3.579 1.00 26.70 186 CYS A CA 1
ATOM 590 C C . CYS A 1 85 ? 22.639 74.450 3.291 1.00 28.61 186 CYS A C 1
ATOM 591 O O . CYS A 1 85 ? 22.043 73.431 3.657 1.00 28.37 186 CYS A O 1
ATOM 594 N N . ILE A 1 86 ? 22.030 75.444 2.640 1.00 27.29 187 ILE A N 1
ATOM 595 C CA . ILE A 1 86 ? 20.611 75.370 2.313 1.00 25.54 187 ILE A CA 1
ATOM 596 C C . ILE A 1 86 ? 20.338 74.245 1.314 1.00 26.32 187 ILE A C 1
ATOM 597 O O . ILE A 1 86 ? 19.382 73.482 1.487 1.00 25.68 187 ILE A O 1
ATOM 602 N N . GLU A 1 87 ? 21.172 74.147 0.276 1.00 25.25 188 GLU A N 1
ATOM 603 C CA . GLU A 1 87 ? 21.032 73.095 -0.729 1.00 24.44 188 GLU A CA 1
ATOM 604 C C . GLU A 1 87 ? 21.095 71.745 -0.025 1.00 23.79 188 GLU A C 1
ATOM 605 O O . GLU A 1 87 ? 20.243 70.887 -0.228 1.00 22.96 188 GLU A O 1
ATOM 611 N N . ASN A 1 88 ? 22.117 71.557 0.803 1.00 24.97 189 ASN A N 1
ATOM 612 C CA . ASN A 1 88 ? 22.265 70.311 1.543 1.00 23.86 189 ASN A CA 1
ATOM 613 C C . ASN A 1 88 ? 21.051 70.082 2.451 1.00 22.74 189 ASN A C 1
ATOM 614 O O . ASN A 1 88 ? 20.537 68.968 2.555 1.00 23.35 189 ASN A O 1
ATOM 619 N N . ASN A 1 89 ? 20.601 71.133 3.123 1.00 22.28 190 ASN A N 1
ATOM 620 C CA . ASN A 1 89 ? 19.461 70.985 4.019 1.00 22.36 190 ASN A CA 1
ATOM 621 C C . ASN A 1 89 ? 18.169 70.667 3.289 1.00 20.96 190 ASN A C 1
ATOM 622 O O . ASN A 1 89 ? 17.281 70.027 3.849 1.00 22.91 190 ASN A O 1
ATOM 627 N N . ASN A 1 90 ? 18.065 71.089 2.034 1.00 22.25 191 ASN A N 1
ATOM 628 C CA . ASN A 1 90 ? 16.879 70.768 1.242 1.00 23.08 191 ASN A CA 1
ATOM 629 C C . ASN A 1 90 ? 16.849 69.251 1.040 1.00 23.04 191 ASN A C 1
ATOM 630 O O . ASN A 1 90 ? 15.787 68.618 1.103 1.00 20.05 191 ASN A O 1
ATOM 635 N N . VAL A 1 91 ? 18.025 68.678 0.776 1.00 21.41 192 VAL A N 1
ATOM 636 C CA . VAL A 1 91 ? 18.153 67.231 0.574 1.00 20.08 192 VAL A CA 1
ATOM 637 C C . VAL A 1 91 ? 17.758 66.482 1.853 1.00 19.26 192 VAL A C 1
ATOM 638 O O . VAL A 1 91 ? 17.059 65.472 1.800 1.00 20.69 192 VAL A O 1
ATOM 642 N N . VAL A 1 92 ? 18.222 66.980 2.995 1.00 19.54 193 VAL A N 1
ATOM 643 C CA . VAL A 1 92 ? 17.902 66.386 4.294 1.00 20.90 193 VAL A CA 1
ATOM 644 C C . VAL A 1 92 ? 16.395 66.423 4.543 1.00 21.67 193 VAL A C 1
ATOM 645 O O . VAL A 1 92 ? 15.759 65.386 4.749 1.00 23.82 193 VAL A O 1
ATOM 649 N N . ILE A 1 93 ? 15.830 67.628 4.506 1.00 21.72 194 ILE A N 1
ATOM 650 C CA . ILE A 1 93 ? 14.408 67.834 4.764 1.00 21.45 194 ILE A CA 1
ATOM 651 C C . ILE A 1 93 ? 13.483 67.023 3.863 1.00 18.87 194 ILE A C 1
ATOM 652 O O . ILE A 1 93 ? 12.587 66.342 4.342 1.00 21.61 194 ILE A O 1
ATOM 657 N N . ASN A 1 94 ? 13.693 67.105 2.558 1.00 18.77 195 ASN A N 1
ATOM 658 C CA . ASN A 1 94 ? 12.837 66.397 1.621 1.00 22.21 195 ASN A CA 1
ATOM 659 C C . ASN A 1 94 ? 13.009 64.892 1.593 1.00 23.73 195 ASN A C 1
ATOM 660 O O . ASN A 1 94 ? 12.090 64.167 1.195 1.00 23.80 195 ASN A O 1
ATOM 665 N N . SER A 1 95 ? 14.172 64.414 2.022 1.00 22.56 196 SER A N 1
ATOM 666 C CA . SER A 1 95 ? 14.388 62.975 2.081 1.00 23.46 196 SER A CA 1
ATOM 667 C C . SER A 1 95 ? 13.607 62.485 3.302 1.00 23.71 196 SER A C 1
ATOM 668 O O . SER A 1 95 ? 12.874 61.495 3.241 1.00 23.30 196 SER A O 1
ATOM 671 N N . ALA A 1 96 ? 13.774 63.193 4.414 1.00 23.92 197 ALA A N 1
ATOM 672 C CA . ALA A 1 96 ? 13.101 62.838 5.664 1.00 26.43 197 ALA A CA 1
ATOM 673 C C . ALA A 1 96 ? 11.595 62.716 5.460 1.00 27.18 197 ALA A C 1
ATOM 674 O O . ALA A 1 96 ? 10.967 61.812 5.996 1.00 27.78 197 ALA A O 1
ATOM 676 N N . LYS A 1 97 ? 11.024 63.622 4.676 1.00 28.49 198 LYS A N 1
ATOM 677 C CA . LYS A 1 97 ? 9.591 63.603 4.403 1.00 30.55 198 LYS A CA 1
ATOM 678 C C . LYS A 1 97 ? 9.122 62.355 3.671 1.00 30.13 198 LYS A C 1
ATOM 679 O O . LYS A 1 97 ? 7.955 61.989 3.781 1.00 30.15 198 LYS A O 1
ATOM 685 N N . ALA A 1 98 ? 10.022 61.707 2.931 1.00 30.47 199 ALA A N 1
ATOM 686 C CA . ALA A 1 98 ? 9.660 60.521 2.151 1.00 31.40 199 ALA A CA 1
ATOM 687 C C . ALA A 1 98 ? 10.084 59.172 2.718 1.00 31.97 199 ALA A C 1
ATOM 688 O O . ALA A 1 98 ? 9.864 58.138 2.092 1.00 33.12 199 ALA A O 1
ATOM 690 N N . MET A 1 99 ? 10.690 59.172 3.893 1.00 32.70 200 MET A N 1
ATOM 691 C CA . MET A 1 99 ? 11.140 57.927 4.494 1.00 35.75 200 MET A CA 1
ATOM 692 C C . MET A 1 99 ? 10.011 57.134 5.130 1.00 36.88 200 MET A C 1
ATOM 693 O O . MET A 1 99 ? 10.074 55.907 5.216 1.00 38.45 200 MET A O 1
ATOM 698 N N . GLY A 1 100 ? 8.978 57.840 5.568 1.00 37.63 201 GLY A N 1
ATOM 699 C CA . GLY A 1 100 ? 7.859 57.183 6.211 1.00 39.72 201 GLY A CA 1
ATOM 700 C C . GLY A 1 100 ? 8.105 57.125 7.703 1.00 40.98 201 GLY A C 1
ATOM 701 O O . GLY A 1 100 ? 9.250 57.009 8.141 1.00 40.38 201 GLY A O 1
ATOM 702 N N . GLY A 1 101 ? 7.036 57.213 8.486 1.00 41.85 202 GLY A N 1
ATOM 703 C CA . GLY A 1 101 ? 7.176 57.162 9.929 1.00 43.36 202 GLY A CA 1
ATOM 704 C C . GLY A 1 101 ? 7.791 58.409 10.543 1.00 44.23 202 GLY A C 1
ATOM 705 O O . GLY A 1 101 ? 7.945 58.491 11.759 1.00 44.06 202 GLY A O 1
ATOM 706 N N . ILE A 1 102 ? 8.150 59.380 9.711 1.00 44.60 203 ILE A N 1
ATOM 707 C CA . ILE A 1 102 ? 8.745 60.617 10.207 1.00 46.75 203 ILE A CA 1
ATOM 708 C C . ILE A 1 102 ? 7.813 61.790 9.940 1.00 49.51 203 ILE A C 1
ATOM 709 O O . ILE A 1 102 ? 7.152 61.840 8.904 1.00 50.35 203 ILE A O 1
ATOM 714 N N . SER A 1 103 ? 7.757 62.729 10.878 1.00 52.54 204 SER A N 1
ATOM 715 C CA . SER A 1 103 ? 6.915 63.904 10.705 1.00 54.92 204 SER A CA 1
ATOM 716 C C . SER A 1 103 ? 7.778 65.157 10.822 1.00 57.30 204 SER A C 1
ATOM 717 O O . SER A 1 103 ? 8.293 65.470 11.898 1.00 57.85 204 SER A O 1
ATOM 720 N N . ILE A 1 104 ? 7.952 65.864 9.707 1.00 59.44 205 ILE A N 1
ATOM 721 C CA . ILE A 1 104 ? 8.760 67.076 9.705 1.00 60.36 205 ILE A CA 1
ATOM 722 C C . ILE A 1 104 ? 8.075 68.228 8.975 1.00 60.83 205 ILE A C 1
ATOM 723 O O . ILE A 1 104 ? 8.255 68.430 7.773 1.00 62.08 205 ILE A O 1
ATOM 728 N N . THR A 1 105 ? 7.285 68.986 9.724 1.00 61.10 206 THR A N 1
ATOM 729 C CA . THR A 1 105 ? 6.566 70.126 9.180 1.00 61.42 206 THR A CA 1
ATOM 730 C C . THR A 1 105 ? 7.107 71.368 9.878 1.00 59.72 206 THR A C 1
ATOM 731 O O . THR A 1 105 ? 7.354 72.404 9.259 1.00 60.60 206 THR A O 1
ATOM 735 N N . ASN A 1 106 ? 7.299 71.241 11.182 1.00 57.03 207 ASN A N 1
ATOM 736 C CA . ASN A 1 106 ? 7.798 72.342 11.984 1.00 55.56 207 ASN A CA 1
ATOM 737 C C . ASN A 1 106 ? 9.272 72.660 11.705 1.00 52.33 207 ASN A C 1
ATOM 738 O O . ASN A 1 106 ? 9.823 73.596 12.290 1.00 53.99 207 ASN A O 1
ATOM 743 N N . ILE A 1 107 ? 9.912 71.899 10.814 1.00 46.36 208 ILE A N 1
ATOM 744 C CA . ILE A 1 107 ? 11.322 72.147 10.514 1.00 39.43 208 ILE A CA 1
ATOM 745 C C . ILE A 1 107 ? 11.616 72.393 9.031 1.00 35.48 208 ILE A C 1
ATOM 746 O O . ILE A 1 107 ? 11.164 71.651 8.163 1.00 34.39 208 ILE A O 1
ATOM 751 N N . GLY A 1 108 ? 12.371 73.455 8.757 1.00 31.89 209 GLY A N 1
ATOM 752 C CA . GLY A 1 108 ? 12.733 73.805 7.393 1.00 27.06 209 GLY A CA 1
ATOM 753 C C . GLY A 1 108 ? 14.238 73.934 7.247 1.00 24.38 209 GLY A C 1
ATOM 754 O O . GLY A 1 108 ? 14.956 73.970 8.242 1.00 24.55 209 GLY A O 1
ATOM 755 N N . ALA A 1 109 ? 14.722 74.004 6.010 1.00 24.52 210 ALA A N 1
ATOM 756 C CA . ALA A 1 109 ? 16.153 74.102 5.760 1.00 26.43 210 ALA A CA 1
ATOM 757 C C . ALA A 1 109 ? 16.806 75.199 6.589 1.00 27.10 210 ALA A C 1
ATOM 758 O O . ALA A 1 109 ? 17.914 75.018 7.101 1.00 26.94 210 ALA A O 1
ATOM 760 N N . GLY A 1 110 ? 16.115 76.328 6.726 1.00 26.62 211 GLY A N 1
ATOM 761 C CA . GLY A 1 110 ? 16.642 77.438 7.499 1.00 26.93 211 GLY A CA 1
ATOM 762 C C . GLY A 1 110 ? 16.734 77.165 8.990 1.00 27.87 211 GLY A C 1
ATOM 763 O O . GLY A 1 110 ? 17.579 77.738 9.684 1.00 28.88 211 GLY A O 1
ATOM 764 N N . ASP A 1 111 ? 15.858 76.301 9.496 1.00 27.95 212 ASP A N 1
ATOM 765 C CA . ASP A 1 111 ? 15.869 75.960 10.912 1.00 27.75 212 ASP A CA 1
ATOM 766 C C . ASP A 1 111 ? 17.135 75.163 11.227 1.00 27.65 212 ASP A C 1
ATOM 767 O O . ASP A 1 111 ? 17.732 75.326 12.296 1.00 27.37 212 ASP A O 1
ATOM 772 N N . ILE A 1 112 ? 17.530 74.290 10.303 1.00 26.84 213 ILE A N 1
ATOM 773 C CA . ILE A 1 112 ? 18.739 73.490 10.486 1.00 26.56 213 ILE A CA 1
ATOM 774 C C . ILE A 1 112 ? 19.938 74.431 10.404 1.00 26.93 213 ILE A C 1
ATOM 775 O O . ILE A 1 112 ? 20.842 74.366 11.231 1.00 27.42 213 ILE A O 1
ATOM 780 N N . LEU A 1 113 ? 19.927 75.320 9.417 1.00 28.52 214 LEU A N 1
ATOM 781 C CA . LEU A 1 113 ? 21.015 76.283 9.243 1.00 29.40 214 LEU A CA 1
ATOM 782 C C . LEU A 1 113 ? 21.232 77.123 10.506 1.00 29.17 214 LEU A C 1
ATOM 783 O O . LEU A 1 113 ? 22.362 77.476 10.835 1.00 29.87 214 LEU A O 1
ATOM 788 N N . GLU A 1 114 ? 20.149 77.432 11.212 1.00 28.27 215 GLU A N 1
ATOM 789 C CA . GLU A 1 114 ? 20.224 78.239 12.425 1.00 29.53 215 GLU A CA 1
ATOM 790 C C . GLU A 1 114 ? 20.523 77.426 13.679 1.00 31.52 215 GLU A C 1
ATOM 791 O O . GLU A 1 114 ? 20.699 77.990 14.758 1.00 32.51 215 GLU A O 1
ATOM 797 N N . GLY A 1 115 ? 20.577 76.106 13.540 1.00 31.86 216 GLY A N 1
ATOM 798 C CA . GLY A 1 115 ? 20.849 75.258 14.685 1.00 32.28 216 GLY A CA 1
ATOM 799 C C . GLY A 1 115 ? 19.729 75.171 15.713 1.00 34.49 216 GLY A C 1
ATOM 800 O O . GLY A 1 115 ? 20.005 75.016 16.902 1.00 34.30 216 GLY A O 1
ATOM 801 N N . ARG A 1 116 ? 18.472 75.269 15.275 1.00 34.22 217 ARG A N 1
ATOM 802 C CA . ARG A 1 116 ? 17.338 75.179 16.197 1.00 35.78 217 ARG A CA 1
ATOM 803 C C . ARG A 1 116 ? 17.497 73.857 16.939 1.00 36.46 217 ARG A C 1
ATOM 804 O O . ARG A 1 116 ? 17.438 72.790 16.329 1.00 34.62 217 ARG A O 1
ATOM 812 N N . GLU A 1 117 ? 17.694 73.931 18.251 1.00 36.35 218 GLU A N 1
ATOM 813 C CA . GLU A 1 117 ? 17.914 72.740 19.061 1.00 37.91 218 GLU A CA 1
ATOM 814 C C . GLU A 1 117 ? 16.771 71.743 19.169 1.00 37.35 218 GLU A C 1
ATOM 815 O O . GLU A 1 117 ? 16.984 70.551 18.960 1.00 36.91 218 GLU A O 1
ATOM 821 N N . HIS A 1 118 ? 15.571 72.213 19.497 1.00 36.12 219 HIS A N 1
ATOM 822 C CA . HIS A 1 118 ? 14.423 71.320 19.624 1.00 37.13 219 HIS A CA 1
ATOM 823 C C . HIS A 1 118 ? 14.043 70.706 18.286 1.00 36.47 219 HIS A C 1
ATOM 824 O O . HIS A 1 118 ? 13.786 69.504 18.194 1.00 36.74 219 HIS A O 1
ATOM 831 N N . LEU A 1 119 ? 14.009 71.533 17.247 1.00 34.67 220 LEU A N 1
ATOM 832 C CA . LEU A 1 119 ? 13.669 71.060 15.915 1.00 32.10 220 LEU A CA 1
ATOM 833 C C . LEU A 1 119 ? 14.698 70.037 15.430 1.00 31.43 220 LEU A C 1
ATOM 834 O O . LEU A 1 119 ? 14.336 68.959 14.966 1.00 30.63 220 LEU A O 1
ATOM 839 N N . ILE A 1 120 ? 15.980 70.361 15.549 1.00 29.68 221 ILE A N 1
ATOM 840 C CA . ILE A 1 120 ? 17.029 69.437 15.120 1.00 29.23 221 ILE A CA 1
ATOM 841 C C . ILE A 1 120 ? 16.993 68.118 15.910 1.00 28.27 221 ILE A C 1
ATOM 842 O O . ILE A 1 120 ? 17.010 67.034 15.326 1.00 22.96 221 ILE A O 1
ATOM 847 N N . LEU A 1 121 ? 16.948 68.209 17.236 1.00 28.77 222 LEU A N 1
ATOM 848 C CA . LEU A 1 121 ? 16.916 66.996 18.052 1.00 28.86 222 LEU A CA 1
ATOM 849 C C . LEU A 1 121 ? 15.626 66.224 17.769 1.00 28.63 222 LEU A C 1
ATOM 850 O O . LEU A 1 121 ? 15.601 64.993 17.820 1.00 28.19 222 LEU A O 1
ATOM 855 N N . GLY A 1 122 ? 14.557 66.954 17.462 1.00 27.38 223 GLY A N 1
ATOM 856 C CA . GLY A 1 122 ? 13.294 66.316 17.148 1.00 26.75 223 GLY A CA 1
ATOM 857 C C . GLY A 1 122 ? 13.443 65.493 15.880 1.00 26.25 223 GLY A C 1
ATOM 858 O O . GLY A 1 122 ? 12.982 64.355 15.804 1.00 25.80 223 GLY A O 1
ATOM 859 N N . LEU A 1 123 ? 14.097 66.076 14.880 1.00 24.40 224 LEU A N 1
ATOM 860 C CA . LEU A 1 123 ? 14.329 65.410 13.607 1.00 25.29 224 LEU A CA 1
ATOM 861 C C . LEU A 1 123 ? 15.330 64.257 13.774 1.00 24.70 224 LEU A C 1
ATOM 862 O O . LEU A 1 123 ? 15.221 63.211 13.122 1.00 22.86 224 LEU A O 1
ATOM 867 N N . VAL A 1 124 ? 16.302 64.447 14.658 1.00 25.68 225 VAL A N 1
ATOM 868 C CA . VAL A 1 124 ? 17.293 63.407 14.912 1.00 25.96 225 VAL A CA 1
ATOM 869 C C . VAL A 1 124 ? 16.603 62.155 15.439 1.00 25.23 225 VAL A C 1
ATOM 870 O O . VAL A 1 124 ? 16.864 61.038 14.972 1.00 23.85 225 VAL A O 1
ATOM 874 N N . TRP A 1 125 ? 15.712 62.342 16.407 1.00 25.02 226 TRP A N 1
ATOM 875 C CA . TRP A 1 125 ? 14.989 61.219 16.985 1.00 25.70 226 TRP A CA 1
ATOM 876 C C . TRP A 1 125 ? 14.121 60.526 15.933 1.00 25.71 226 TRP A C 1
ATOM 877 O O . TRP A 1 125 ? 14.100 59.288 15.859 1.00 25.49 226 TRP A O 1
ATOM 888 N N . GLN A 1 126 ? 13.424 61.302 15.104 1.00 22.91 227 GLN A N 1
ATOM 889 C CA . GLN A 1 126 ? 12.582 60.682 14.086 1.00 24.00 227 GLN A CA 1
ATOM 890 C C . GLN A 1 126 ? 13.427 59.820 13.154 1.00 24.77 227 GLN A C 1
ATOM 891 O O . GLN A 1 126 ? 13.021 58.709 12.786 1.00 23.10 227 GLN A O 1
ATOM 897 N N . ILE A 1 127 ? 14.602 60.326 12.774 1.00 23.89 228 ILE A N 1
ATOM 898 C CA . ILE A 1 127 ? 15.492 59.567 11.891 1.00 24.91 228 ILE A CA 1
ATOM 899 C C . ILE A 1 127 ? 15.983 58.286 12.582 1.00 24.17 228 ILE A C 1
ATOM 900 O O . ILE A 1 127 ? 15.947 57.207 11.982 1.00 24.10 228 ILE A O 1
ATOM 905 N N . ILE A 1 128 ? 16.419 58.404 13.837 1.00 23.85 229 ILE A N 1
ATOM 906 C CA . ILE A 1 128 ? 16.906 57.256 14.607 1.00 24.85 229 ILE A CA 1
ATOM 907 C C . ILE A 1 128 ? 15.807 56.221 14.795 1.00 26.66 229 ILE A C 1
ATOM 908 O O . ILE A 1 128 ? 16.044 55.016 14.662 1.00 26.64 229 ILE A O 1
ATOM 913 N N . ARG A 1 129 ? 14.607 56.698 15.120 1.00 26.71 230 ARG A N 1
ATOM 914 C CA . ARG A 1 129 ? 13.457 55.825 15.325 1.00 26.76 230 ARG A CA 1
ATOM 915 C C . ARG A 1 129 ? 13.106 55.063 14.057 1.00 27.03 230 ARG A C 1
ATOM 916 O O . ARG A 1 129 ? 12.816 53.874 14.111 1.00 28.15 230 ARG A O 1
ATOM 924 N N . ARG A 1 130 ? 13.136 55.747 12.916 1.00 27.42 231 ARG A N 1
ATOM 925 C CA . ARG A 1 130 ? 12.820 55.113 11.647 1.00 27.24 231 ARG A CA 1
ATOM 926 C C . ARG A 1 130 ? 13.790 53.976 11.314 1.00 28.77 231 ARG A C 1
ATOM 927 O O . ARG A 1 130 ? 13.417 53.015 10.647 1.00 28.21 231 ARG A O 1
ATOM 935 N N . GLY A 1 131 ? 15.024 54.075 11.795 1.00 28.56 232 GLY A N 1
ATOM 936 C CA . GLY A 1 131 ? 16.009 53.046 11.504 1.00 31.35 232 GLY A CA 1
ATOM 937 C C . GLY A 1 131 ? 16.100 51.880 12.477 1.00 33.50 232 GLY A C 1
ATOM 938 O O . GLY A 1 131 ? 16.662 50.838 12.142 1.00 32.41 232 GLY A O 1
ATOM 939 N N . LEU A 1 132 ? 15.535 52.045 13.670 1.00 34.56 233 LEU A N 1
ATOM 940 C CA . LEU A 1 132 ? 15.579 51.018 14.708 1.00 37.01 233 LEU A CA 1
ATOM 941 C C . LEU A 1 132 ? 15.406 49.559 14.290 1.00 38.53 233 LEU A C 1
ATOM 942 O O . LEU A 1 132 ? 16.231 48.728 14.645 1.00 41.00 233 LEU A O 1
ATOM 947 N N . LEU A 1 133 ? 14.352 49.228 13.555 1.00 41.55 234 LEU A N 1
ATOM 948 C CA . LEU A 1 133 ? 14.160 47.834 13.149 1.00 44.58 234 LEU A CA 1
ATOM 949 C C . LEU A 1 133 ? 14.845 47.430 11.835 1.00 45.87 234 LEU A C 1
ATOM 950 O O . LEU A 1 133 ? 15.241 46.279 11.674 1.00 45.44 234 LEU A O 1
ATOM 955 N N . GLY A 1 134 ? 14.980 48.366 10.901 1.00 48.75 235 GLY A N 1
ATOM 956 C CA . GLY A 1 134 ? 15.633 48.054 9.637 1.00 51.92 235 GLY A CA 1
ATOM 957 C C . GLY A 1 134 ? 14.734 47.474 8.557 1.00 53.54 235 GLY A C 1
ATOM 958 O O . GLY A 1 134 ? 13.683 48.033 8.257 1.00 54.13 235 GLY A O 1
ATOM 959 N N . LYS A 1 135 ? 15.151 46.351 7.972 1.00 56.04 236 LYS A N 1
ATOM 960 C CA . LYS A 1 135 ? 14.398 45.692 6.901 1.00 58.10 236 LYS A CA 1
ATOM 961 C C . LYS A 1 135 ? 13.548 44.499 7.356 1.00 58.56 236 LYS A C 1
ATOM 962 O O . LYS A 1 135 ? 13.297 44.316 8.549 1.00 59.59 236 LYS A O 1
ATOM 968 N N . ILE A 1 136 ? 13.107 43.689 6.397 1.00 59.89 237 ILE A N 1
ATOM 969 C CA . ILE A 1 136 ? 12.276 42.527 6.704 1.00 60.24 237 ILE A CA 1
ATOM 970 C C . ILE A 1 136 ? 12.769 41.236 6.052 1.00 59.57 237 ILE A C 1
ATOM 971 O O . ILE A 1 136 ? 13.290 41.244 4.940 1.00 60.02 237 ILE A O 1
ATOM 976 N N . THR A 1 153 ? -2.276 39.279 8.982 1.00 51.51 254 THR A N 1
ATOM 977 C CA . THR A 1 153 ? -1.279 39.065 7.937 1.00 52.48 254 THR A CA 1
ATOM 978 C C . THR A 1 153 ? 0.098 39.536 8.398 1.00 51.81 254 THR A C 1
ATOM 979 O O . THR A 1 153 ? 0.220 40.567 9.060 1.00 52.10 254 THR A O 1
ATOM 983 N N . LEU A 1 154 ? 1.132 38.779 8.039 1.00 50.75 255 LEU A N 1
ATOM 984 C CA . LEU A 1 154 ? 2.497 39.134 8.415 1.00 50.53 255 LEU A CA 1
ATOM 985 C C . LEU A 1 154 ? 2.971 40.361 7.642 1.00 50.04 255 LEU A C 1
ATOM 986 O O . LEU A 1 154 ? 3.697 41.201 8.174 1.00 49.41 255 LEU A O 1
ATOM 991 N N . ASP A 1 155 ? 2.556 40.456 6.383 1.00 49.34 256 ASP A N 1
ATOM 992 C CA . ASP A 1 155 ? 2.940 41.579 5.535 1.00 49.51 256 ASP A CA 1
ATOM 993 C C . ASP A 1 155 ? 2.428 42.899 6.106 1.00 48.68 256 ASP A C 1
ATOM 994 O O . ASP A 1 155 ? 3.065 43.944 5.951 1.00 47.41 256 ASP A O 1
ATOM 999 N N . GLN A 1 156 ? 1.281 42.840 6.773 1.00 47.06 257 GLN A N 1
ATOM 1000 C CA . GLN A 1 156 ? 0.684 44.021 7.384 1.00 46.26 257 GLN A CA 1
ATOM 1001 C C . GLN A 1 156 ? 1.424 44.325 8.681 1.00 44.57 257 GLN A C 1
ATOM 1002 O O . GLN A 1 156 ? 1.724 45.478 8.989 1.00 43.57 257 GLN A O 1
ATOM 1008 N N . PHE A 1 157 ? 1.717 43.270 9.434 1.00 44.11 258 PHE A N 1
ATOM 1009 C CA . PHE A 1 157 ? 2.420 43.397 10.702 1.00 43.12 258 PHE A CA 1
ATOM 1010 C C . PHE A 1 157 ? 3.754 44.126 10.523 1.00 42.37 258 PHE A C 1
ATOM 1011 O O . PHE A 1 157 ? 4.084 45.030 11.290 1.00 42.18 258 PHE A O 1
ATOM 1019 N N . LEU A 1 158 ? 4.507 43.736 9.496 1.00 41.31 259 LEU A N 1
ATOM 1020 C CA . LEU A 1 158 ? 5.810 44.332 9.224 1.00 41.44 259 LEU A CA 1
ATOM 1021 C C . LEU A 1 158 ? 5.784 45.764 8.705 1.00 42.36 259 LEU A C 1
ATOM 1022 O O . LEU A 1 158 ? 6.836 46.349 8.453 1.00 42.58 259 LEU A O 1
ATOM 1027 N N . ARG A 1 159 ? 4.591 46.330 8.539 1.00 43.57 260 ARG A N 1
ATOM 1028 C CA . ARG A 1 159 ? 4.476 47.711 8.085 1.00 44.38 260 ARG A CA 1
ATOM 1029 C C . ARG A 1 159 ? 3.959 48.599 9.206 1.00 42.50 260 ARG A C 1
ATOM 1030 O O . ARG A 1 159 ? 3.740 49.793 9.019 1.00 42.18 260 ARG A O 1
ATOM 1038 N N . LEU A 1 160 ? 3.775 48.000 10.379 1.00 41.76 261 LEU A N 1
ATOM 1039 C CA . LEU A 1 160 ? 3.307 48.724 11.549 1.00 38.65 261 LEU A CA 1
ATOM 1040 C C . LEU A 1 160 ? 4.464 49.549 12.094 1.00 38.36 261 LEU A C 1
ATOM 1041 O O . LEU A 1 160 ? 5.623 49.298 11.765 1.00 35.22 261 LEU A O 1
ATOM 1046 N N . PRO A 1 161 ? 4.167 50.555 12.930 1.00 38.51 262 PRO A N 1
ATOM 1047 C CA . PRO A 1 161 ? 5.273 51.352 13.469 1.00 37.81 262 PRO A CA 1
ATOM 1048 C C . PRO A 1 161 ? 6.050 50.504 14.483 1.00 38.05 262 PRO A C 1
ATOM 1049 O O . PRO A 1 161 ? 5.527 49.512 14.989 1.00 36.66 262 PRO A O 1
ATOM 1053 N N . PRO A 1 162 ? 7.309 50.880 14.777 1.00 38.05 263 PRO A N 1
ATOM 1054 C CA . PRO A 1 162 ? 8.180 50.170 15.726 1.00 37.71 263 PRO A CA 1
ATOM 1055 C C . PRO A 1 162 ? 7.484 49.731 17.021 1.00 37.17 263 PRO A C 1
ATOM 1056 O O . PRO A 1 162 ? 7.526 48.554 17.393 1.00 36.65 263 PRO A O 1
ATOM 1060 N N . GLU A 1 163 ? 6.840 50.679 17.700 1.00 35.93 264 GLU A N 1
ATOM 1061 C CA . GLU A 1 163 ? 6.152 50.389 18.957 1.00 34.00 264 GLU A CA 1
ATOM 1062 C C . GLU A 1 163 ? 5.118 49.266 18.873 1.00 34.80 264 GLU A C 1
ATOM 1063 O O . GLU A 1 163 ? 4.931 48.517 19.837 1.00 33.86 264 GLU A O 1
ATOM 1069 N N . LYS A 1 164 ? 4.452 49.130 17.729 1.00 33.92 265 LYS A N 1
ATOM 1070 C CA . LYS A 1 164 ? 3.427 48.103 17.606 1.00 35.21 265 LYS A CA 1
ATOM 1071 C C . LYS A 1 164 ? 3.927 46.729 17.191 1.00 35.00 265 LYS A C 1
ATOM 1072 O O . LYS A 1 164 ? 3.161 45.765 17.140 1.00 32.59 265 LYS A O 1
ATOM 1078 N N . ILE A 1 165 ? 5.217 46.636 16.899 1.00 35.82 266 ILE A N 1
ATOM 1079 C CA . ILE A 1 165 ? 5.808 45.352 16.545 1.00 36.23 266 ILE A CA 1
ATOM 1080 C C . ILE A 1 165 ? 6.552 44.837 17.776 1.00 34.88 266 ILE A C 1
ATOM 1081 O O . ILE A 1 165 ? 6.544 43.644 18.075 1.00 34.48 266 ILE A O 1
ATOM 1086 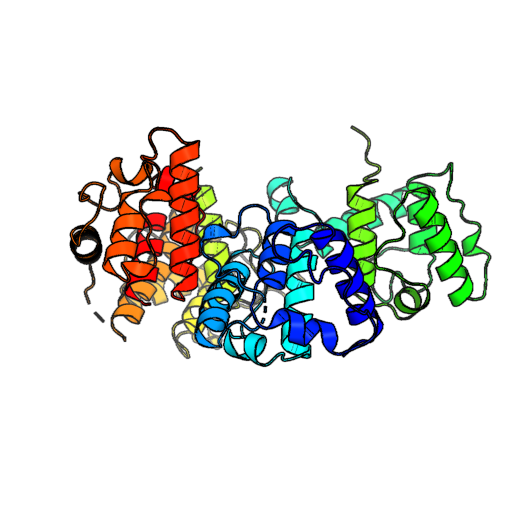N N . LEU A 1 166 ? 7.183 45.757 18.497 1.00 33.10 267 LEU A N 1
ATOM 1087 C CA . LEU A 1 166 ? 7.944 45.400 19.681 1.00 31.66 267 LEU A CA 1
ATOM 1088 C C . LEU A 1 166 ? 7.078 45.047 20.898 1.00 32.71 267 LEU A C 1
ATOM 1089 O O . LEU A 1 166 ? 7.420 44.145 21.661 1.00 31.58 267 LEU A O 1
ATOM 1094 N N . LEU A 1 167 ? 5.955 45.740 21.071 1.00 32.40 268 LEU A N 1
ATOM 1095 C CA . LEU A 1 167 ? 5.067 45.466 22.197 1.00 34.34 268 LEU A CA 1
ATOM 1096 C C . LEU A 1 167 ? 4.529 44.042 22.153 1.00 35.11 268 LEU A C 1
ATOM 1097 O O . LEU A 1 167 ? 4.519 43.350 23.166 1.00 34.33 268 LEU A O 1
ATOM 1102 N N . ARG A 1 168 ? 4.077 43.612 20.981 1.00 37.89 269 ARG A N 1
ATOM 1103 C CA . ARG A 1 168 ? 3.567 42.255 20.822 1.00 38.91 269 ARG A CA 1
ATOM 1104 C C . ARG A 1 168 ? 4.690 41.264 21.147 1.00 37.29 269 ARG A C 1
ATOM 1105 O O . ARG A 1 168 ? 4.475 40.243 21.799 1.00 37.55 269 ARG A O 1
ATOM 1113 N N . TRP A 1 169 ? 5.891 41.580 20.682 1.00 36.65 270 TRP A N 1
ATOM 1114 C CA . TRP A 1 169 ? 7.066 40.741 20.910 1.00 36.16 270 TRP A CA 1
ATOM 1115 C C . TRP A 1 169 ? 7.387 40.650 22.403 1.00 36.65 270 TRP A C 1
ATOM 1116 O O . TRP A 1 169 ? 7.469 39.561 22.972 1.00 36.74 270 TRP A O 1
ATOM 1127 N N . PHE A 1 170 ? 7.582 41.811 23.019 1.00 35.29 271 PHE A N 1
ATOM 1128 C CA . PHE A 1 170 ? 7.889 41.908 24.439 1.00 35.19 271 PHE A CA 1
ATOM 1129 C C . PHE A 1 170 ? 6.881 41.061 25.217 1.00 35.13 271 PHE A C 1
ATOM 1130 O O . PHE A 1 170 ? 7.264 40.210 26.021 1.00 33.78 271 PHE A O 1
ATOM 1138 N N . ASN A 1 171 ? 5.593 41.275 24.954 1.00 34.27 272 ASN A N 1
ATOM 1139 C CA . ASN A 1 171 ? 4.548 40.530 25.648 1.00 35.60 272 ASN A CA 1
ATOM 1140 C C . ASN A 1 171 ? 4.534 39.041 25.333 1.00 36.93 272 ASN A C 1
ATOM 1141 O O . ASN A 1 171 ? 4.203 38.226 26.191 1.00 38.26 272 ASN A O 1
ATOM 1146 N N . TYR A 1 172 ? 4.882 38.683 24.104 1.00 38.32 273 TYR A N 1
ATOM 1147 C CA . TYR A 1 172 ? 4.930 37.278 23.729 1.00 40.60 273 TYR A CA 1
ATOM 1148 C C . TYR A 1 172 ? 5.849 36.548 24.709 1.00 39.66 273 TYR A C 1
ATOM 1149 O O . TYR A 1 172 ? 5.557 35.433 25.135 1.00 40.27 273 TYR A O 1
ATOM 1158 N N . HIS A 1 173 ? 6.957 37.189 25.072 1.00 38.67 274 HIS A N 1
ATOM 1159 C CA . HIS A 1 173 ? 7.909 36.593 26.000 1.00 37.38 274 HIS A CA 1
ATOM 1160 C C . HIS A 1 173 ? 7.454 36.634 27.461 1.00 37.98 274 HIS A C 1
ATOM 1161 O O . HIS A 1 173 ? 7.588 35.643 28.177 1.00 38.01 274 HIS A O 1
ATOM 1168 N N . LEU A 1 174 ? 6.927 37.770 27.913 1.00 36.61 275 LEU A N 1
ATOM 1169 C CA . LEU A 1 174 ? 6.463 37.859 29.293 1.00 36.41 275 LEU A CA 1
ATOM 1170 C C . LEU A 1 174 ? 5.398 36.794 29.518 1.00 37.92 275 LEU A C 1
ATOM 1171 O O . LEU A 1 174 ? 5.322 36.191 30.590 1.00 37.69 275 LEU A O 1
ATOM 1176 N N . LYS A 1 175 ? 4.579 36.554 28.498 1.00 39.09 276 LYS A N 1
ATOM 1177 C CA . LYS A 1 175 ? 3.533 35.554 28.617 1.00 39.98 276 LYS A CA 1
ATOM 1178 C C . LYS A 1 175 ? 4.156 34.169 28.711 1.00 38.86 276 LYS A C 1
ATOM 1179 O O . LYS A 1 175 ? 3.687 33.323 29.472 1.00 37.85 276 LYS A O 1
ATOM 1185 N N . ALA A 1 176 ? 5.220 33.948 27.945 1.00 37.68 277 ALA A N 1
ATOM 1186 C CA . ALA A 1 176 ? 5.907 32.662 27.953 1.00 39.10 277 ALA A CA 1
ATOM 1187 C C . ALA A 1 176 ? 6.596 32.457 29.291 1.00 39.39 277 ALA A C 1
ATOM 1188 O O . ALA A 1 176 ? 6.721 31.328 29.767 1.00 39.86 277 ALA A O 1
ATOM 1190 N N . ALA A 1 177 ? 7.046 33.553 29.893 1.00 39.22 278 ALA A N 1
ATOM 1191 C CA . ALA A 1 177 ? 7.724 33.487 31.182 1.00 39.20 278 ALA A CA 1
ATOM 1192 C C . ALA A 1 177 ? 6.708 33.394 32.322 1.00 38.45 278 ALA A C 1
ATOM 1193 O O . ALA A 1 177 ? 7.068 33.483 33.496 1.00 37.10 278 ALA A O 1
ATOM 1195 N N . ASN A 1 178 ? 5.438 33.218 31.966 1.00 38.34 279 ASN A N 1
ATOM 1196 C CA . ASN A 1 178 ? 4.372 33.119 32.957 1.00 37.91 279 ASN A CA 1
ATOM 1197 C C . ASN A 1 178 ? 4.457 34.273 33.956 1.00 37.89 279 ASN A C 1
ATOM 1198 O O . ASN A 1 178 ? 4.382 34.067 35.168 1.00 37.35 279 ASN A O 1
ATOM 1203 N N . TRP A 1 179 ? 4.614 35.485 33.432 1.00 36.32 280 TRP A N 1
ATOM 1204 C CA . TRP A 1 179 ? 4.713 36.690 34.244 1.00 35.74 280 TRP A CA 1
ATOM 1205 C C . TRP A 1 179 ? 3.353 37.406 34.165 1.00 36.00 280 TRP A C 1
ATOM 1206 O O . TRP A 1 179 ? 2.832 37.649 33.082 1.00 36.90 280 TRP A O 1
ATOM 1217 N N . PRO A 1 180 ? 2.757 37.738 35.318 1.00 36.49 281 PRO A N 1
ATOM 1218 C CA . PRO A 1 180 ? 1.454 38.413 35.385 1.00 37.20 281 PRO A CA 1
ATOM 1219 C C . PRO A 1 180 ? 1.406 39.834 34.820 1.00 37.24 281 PRO A C 1
ATOM 1220 O O . PRO A 1 180 ? 0.323 40.401 34.650 1.00 38.87 281 PRO A O 1
ATOM 1224 N N . ARG A 1 181 ? 2.566 40.418 34.545 1.00 34.77 282 ARG A N 1
ATOM 1225 C CA . ARG A 1 181 ? 2.593 41.771 34.013 1.00 32.07 282 ARG A CA 1
ATOM 1226 C C . ARG A 1 181 ? 2.635 41.812 32.500 1.00 31.43 282 ARG A C 1
ATOM 1227 O O . ARG A 1 181 ? 3.177 40.926 31.850 1.00 30.65 282 ARG A O 1
ATOM 1235 N N . THR A 1 182 ? 2.045 42.855 31.942 1.00 31.29 283 THR A N 1
ATOM 1236 C CA . THR A 1 182 ? 2.024 43.006 30.507 1.00 32.12 283 THR A CA 1
ATOM 1237 C C . THR A 1 182 ? 2.545 44.402 30.202 1.00 31.63 283 THR A C 1
ATOM 1238 O O . THR A 1 182 ? 2.527 45.279 31.070 1.00 31.10 283 THR A O 1
ATOM 1242 N N . VAL A 1 183 ? 3.033 44.596 28.982 1.00 31.78 284 VAL A N 1
ATOM 1243 C CA . VAL A 1 183 ? 3.574 45.884 28.561 1.00 31.75 284 VAL A CA 1
ATOM 1244 C C . VAL A 1 183 ? 2.715 46.528 27.473 1.00 31.53 284 VAL A C 1
ATOM 1245 O O . VAL A 1 183 ? 2.347 45.874 26.501 1.00 29.94 284 VAL A O 1
ATOM 1249 N N . SER A 1 184 ? 2.400 47.812 27.636 1.00 31.91 285 SER A N 1
ATOM 1250 C CA . SER A 1 184 ? 1.598 48.508 26.634 1.00 33.79 285 SER A CA 1
ATOM 1251 C C . SER A 1 184 ? 2.234 49.836 26.229 1.00 32.80 285 SER A C 1
ATOM 1252 O O . SER A 1 184 ? 1.668 50.594 25.444 1.00 33.24 285 SER A O 1
ATOM 1255 N N . ASN A 1 185 ? 3.415 50.103 26.771 1.00 29.72 286 ASN A N 1
ATOM 1256 C CA . ASN A 1 185 ? 4.164 51.311 26.463 1.00 28.78 286 ASN A CA 1
ATOM 1257 C C . ASN A 1 185 ? 5.618 51.108 26.866 1.00 30.39 286 ASN A C 1
ATOM 1258 O O . ASN A 1 185 ? 5.982 50.061 27.406 1.00 27.84 286 ASN A O 1
ATOM 1263 N N . PHE A 1 186 ? 6.449 52.109 26.598 1.00 30.61 287 PHE A N 1
ATOM 1264 C CA . PHE A 1 186 ? 7.853 52.025 26.943 1.00 31.18 287 PHE A CA 1
ATOM 1265 C C . PHE A 1 186 ? 8.224 53.119 27.926 1.00 32.30 287 PHE A C 1
ATOM 1266 O O . PHE A 1 186 ? 9.307 53.699 27.848 1.00 31.32 287 PHE A O 1
ATOM 1274 N N . SER A 1 187 ? 7.310 53.412 28.844 1.00 33.21 288 SER A N 1
ATOM 1275 C CA . SER A 1 187 ? 7.565 54.418 29.864 1.00 35.39 288 SER A CA 1
ATOM 1276 C C . SER A 1 187 ? 7.223 53.834 31.229 1.00 34.78 288 SER A C 1
ATOM 1277 O O . SER A 1 187 ? 8.060 53.193 31.862 1.00 35.33 288 SER A O 1
ATOM 1280 N N . LYS A 1 188 ? 5.988 54.032 31.672 1.00 34.39 289 LYS A N 1
ATOM 1281 C CA . LYS A 1 188 ? 5.558 53.519 32.966 1.00 34.72 289 LYS A CA 1
ATOM 1282 C C . LYS A 1 188 ? 5.716 51.999 33.102 1.00 33.08 289 LYS A C 1
ATOM 1283 O O . LYS A 1 188 ? 6.227 51.512 34.111 1.00 33.28 289 LYS A O 1
ATOM 1289 N N . ASP A 1 189 ? 5.288 51.258 32.084 1.00 30.14 290 ASP A N 1
ATOM 1290 C CA . ASP A 1 189 ? 5.354 49.796 32.107 1.00 29.11 290 ASP A CA 1
ATOM 1291 C C . ASP A 1 189 ? 6.739 49.145 32.193 1.00 28.83 290 ASP A C 1
ATOM 1292 O O . ASP A 1 189 ? 6.842 47.960 32.498 1.00 25.71 290 ASP A O 1
ATOM 1297 N N . VAL A 1 190 ? 7.797 49.897 31.912 1.00 28.61 291 VAL A N 1
ATOM 1298 C CA . VAL A 1 190 ? 9.137 49.321 31.972 1.00 29.53 291 VAL A CA 1
ATOM 1299 C C . VAL A 1 190 ? 10.022 50.070 32.945 1.00 29.07 291 VAL A C 1
ATOM 1300 O O . VAL A 1 190 ? 11.162 49.672 33.187 1.00 30.50 291 VAL A O 1
ATOM 1304 N N . SER A 1 191 ? 9.481 51.135 33.527 1.00 28.40 292 SER A N 1
ATOM 1305 C CA . SER A 1 191 ? 10.245 51.975 34.437 1.00 29.68 292 SER A CA 1
ATOM 1306 C C . SER A 1 191 ? 10.708 51.399 35.775 1.00 30.77 292 SER A C 1
ATOM 1307 O O . SER A 1 191 ? 11.556 52.006 36.419 1.00 31.95 292 SER A O 1
ATOM 1310 N N . ASP A 1 192 ? 10.180 50.259 36.222 1.00 29.81 293 ASP A N 1
ATOM 1311 C CA . ASP A 1 192 ? 10.657 49.738 37.503 1.00 29.65 293 ASP A CA 1
ATOM 1312 C C . ASP A 1 192 ? 11.664 48.608 37.344 1.00 29.08 293 ASP A C 1
ATOM 1313 O O . ASP A 1 192 ? 12.118 48.026 38.329 1.00 27.45 293 ASP A O 1
ATOM 1318 N N . GLY A 1 193 ? 12.008 48.312 36.093 1.00 29.38 294 GLY A N 1
ATOM 1319 C CA . GLY A 1 193 ? 12.992 47.279 35.801 1.00 28.13 294 GLY A CA 1
ATOM 1320 C C . GLY A 1 193 ? 12.569 45.830 35.905 1.00 27.91 294 GLY A C 1
ATOM 1321 O O . GLY A 1 193 ? 13.348 44.943 35.560 1.00 28.82 294 GLY A O 1
ATOM 1322 N N . GLU A 1 194 ? 11.349 45.577 36.371 1.00 26.60 295 GLU A N 1
ATOM 1323 C CA . GLU A 1 194 ? 10.854 44.214 36.514 1.00 26.52 295 GLU A CA 1
ATOM 1324 C C . GLU A 1 194 ? 10.603 43.508 35.194 1.00 26.08 295 GLU A C 1
ATOM 1325 O O . GLU A 1 194 ? 11.076 42.396 34.976 1.00 25.89 295 GLU A O 1
ATOM 1331 N N . ASN A 1 195 ? 9.839 44.139 34.311 1.00 27.74 296 ASN A N 1
ATOM 1332 C CA . ASN A 1 195 ? 9.545 43.515 33.032 1.00 27.54 296 ASN A CA 1
ATOM 1333 C C . ASN A 1 195 ? 10.797 43.272 32.195 1.00 27.72 296 ASN A C 1
ATOM 1334 O O . ASN A 1 195 ? 10.894 42.261 31.499 1.00 25.27 296 ASN A O 1
ATOM 1339 N N . TYR A 1 196 ? 11.758 44.186 32.282 1.00 27.33 297 TYR A N 1
ATOM 1340 C CA . TYR A 1 196 ? 13.011 44.034 31.553 1.00 29.37 297 TYR A CA 1
ATOM 1341 C C . TYR A 1 196 ? 13.758 42.812 32.096 1.00 30.22 297 TYR A C 1
ATOM 1342 O O . TYR A 1 196 ? 14.262 41.989 31.325 1.00 32.56 297 TYR A O 1
ATOM 1351 N N . THR A 1 197 ? 13.821 42.695 33.422 1.00 30.14 298 THR A N 1
ATOM 1352 C CA . THR A 1 197 ? 14.499 41.566 34.064 1.00 29.82 298 THR A CA 1
ATOM 1353 C C . THR A 1 197 ? 13.898 40.225 33.633 1.00 30.15 298 THR A C 1
ATOM 1354 O O . THR A 1 197 ? 14.624 39.289 33.321 1.00 31.78 298 THR A O 1
ATOM 1358 N N . VAL A 1 198 ? 12.572 40.127 33.627 1.00 31.45 299 VAL A N 1
ATOM 1359 C CA . VAL A 1 198 ? 11.915 38.890 33.221 1.00 31.02 299 VAL A CA 1
ATOM 1360 C C . VAL A 1 198 ? 12.188 38.638 31.736 1.00 32.96 299 VAL A C 1
ATOM 1361 O O . VAL A 1 198 ? 12.469 37.509 31.331 1.00 31.81 299 VAL A O 1
ATOM 1365 N N . LEU A 1 199 ? 12.119 39.697 30.929 1.00 33.45 300 LEU A N 1
ATOM 1366 C CA . LEU A 1 199 ? 12.381 39.578 29.494 1.00 34.40 300 LEU A CA 1
ATOM 1367 C C . LEU A 1 199 ? 13.791 39.033 29.252 1.00 34.10 300 LEU A C 1
ATOM 1368 O O . LEU A 1 199 ? 13.972 38.053 28.534 1.00 34.27 300 LEU A O 1
ATOM 1373 N N . LEU A 1 200 ? 14.787 39.670 29.856 1.00 35.95 301 LEU A N 1
ATOM 1374 C CA . LEU A 1 200 ? 16.168 39.231 29.692 1.00 37.02 301 LEU A CA 1
ATOM 1375 C C . LEU A 1 200 ? 16.385 37.791 3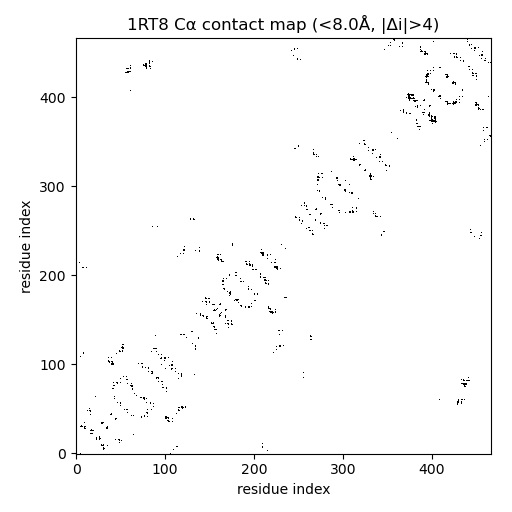0.180 1.00 38.63 301 LEU A C 1
ATOM 1376 O O . LEU A 1 200 ? 17.143 37.026 29.580 1.00 37.58 301 LEU A O 1
ATOM 1381 N N . ASN A 1 201 ? 15.719 37.428 31.271 1.00 39.68 302 ASN A N 1
ATOM 1382 C CA . ASN A 1 201 ? 15.844 36.080 31.813 1.00 41.27 302 ASN A CA 1
ATOM 1383 C C . ASN A 1 201 ? 15.142 35.081 30.899 1.00 41.84 302 ASN A C 1
ATOM 1384 O O . ASN A 1 201 ? 15.529 33.918 30.810 1.00 42.26 302 ASN A O 1
ATOM 1389 N N . GLN A 1 202 ? 14.106 35.544 30.214 1.00 42.36 303 GLN A N 1
ATOM 1390 C CA . GLN A 1 202 ? 13.362 34.688 29.309 1.00 42.92 303 GLN A CA 1
ATOM 1391 C C . GLN A 1 202 ? 14.170 34.500 28.027 1.00 43.24 303 GLN A C 1
ATOM 1392 O O . GLN A 1 202 ? 14.213 33.407 27.474 1.00 43.92 303 GLN A O 1
ATOM 1398 N N . LEU A 1 203 ? 14.831 35.563 27.574 1.00 44.17 304 LEU A N 1
ATOM 1399 C CA . LEU A 1 203 ? 15.633 35.511 26.352 1.00 44.36 304 LEU A CA 1
ATOM 1400 C C . LEU A 1 203 ? 16.940 34.728 26.479 1.00 45.00 304 LEU A C 1
ATOM 1401 O O . LEU A 1 203 ? 17.358 34.059 25.535 1.00 45.69 304 LEU A O 1
ATOM 1406 N N . ALA A 1 204 ? 17.587 34.823 27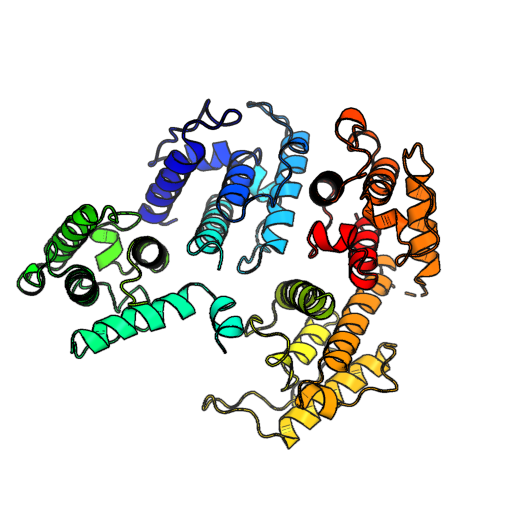.636 1.00 45.89 305 ALA A N 1
ATOM 1407 C CA . ALA A 1 204 ? 18.855 34.128 27.864 1.00 47.00 305 ALA A CA 1
ATOM 1408 C C . ALA A 1 204 ? 18.988 33.678 29.321 1.00 47.65 305 ALA A C 1
ATOM 1409 O O . ALA A 1 204 ? 19.758 34.253 30.091 1.00 46.41 305 ALA A O 1
ATOM 1411 N N . PRO A 1 205 ? 18.253 32.625 29.709 1.00 49.85 306 PRO A N 1
ATOM 1412 C CA . PRO A 1 205 ? 18.281 32.094 31.080 1.00 51.41 306 PRO A CA 1
ATOM 1413 C C . PRO A 1 205 ? 19.682 31.850 31.629 1.00 52.11 306 PRO A C 1
ATOM 1414 O O . PRO A 1 205 ? 19.890 31.868 32.843 1.00 52.22 306 PRO A O 1
ATOM 1418 N N . GLU A 1 206 ? 20.638 31.637 30.730 1.00 53.56 307 GLU A N 1
ATOM 1419 C CA . GLU A 1 206 ? 22.019 31.341 31.106 1.00 54.61 307 GLU A CA 1
ATOM 1420 C C . GLU A 1 206 ? 22.901 32.500 31.579 1.00 54.05 307 GLU A C 1
ATOM 1421 O O . GLU A 1 206 ? 23.884 32.272 32.281 1.00 54.40 307 GLU A O 1
ATOM 1427 N N . LEU A 1 207 ? 22.570 33.731 31.203 1.00 53.83 308 LEU A N 1
ATOM 1428 C CA . LEU A 1 207 ? 23.384 34.876 31.616 1.00 52.19 308 LEU A CA 1
ATOM 1429 C C . LEU A 1 207 ? 22.612 35.874 32.464 1.00 50.91 308 LEU A C 1
ATOM 1430 O O . LEU A 1 207 ? 23.203 36.639 33.221 1.00 50.10 308 LEU A O 1
ATOM 1435 N N . CYS A 1 208 ? 21.291 35.872 32.330 1.00 50.29 309 CYS A N 1
ATOM 1436 C CA . CYS A 1 208 ? 20.453 36.804 33.077 1.00 48.92 309 CYS A CA 1
ATOM 1437 C C . CYS A 1 208 ? 19.459 36.084 33.978 1.00 47.78 309 CYS A C 1
ATOM 1438 O O . CYS A 1 208 ? 18.656 35.273 33.516 1.00 47.28 309 CYS A O 1
ATOM 1441 N N . SER A 1 209 ? 19.522 36.396 35.268 1.00 46.98 310 SER A N 1
ATOM 1442 C CA . SER A 1 209 ? 18.648 35.787 36.264 1.00 46.16 310 SER A CA 1
ATOM 1443 C C . SER A 1 209 ? 17.569 36.768 36.712 1.00 44.82 310 SER A C 1
ATOM 1444 O O . SER A 1 209 ? 17.551 37.923 36.282 1.00 44.31 310 SER A O 1
ATOM 1447 N N . ARG A 1 210 ? 16.673 36.303 37.580 1.00 43.17 311 ARG A N 1
ATOM 1448 C CA . ARG A 1 210 ? 15.600 37.147 38.091 1.00 41.47 311 ARG A CA 1
ATOM 1449 C C . ARG A 1 210 ? 15.997 37.783 39.422 1.00 41.35 311 ARG A C 1
ATOM 1450 O O . ARG A 1 210 ? 15.163 38.368 40.115 1.00 41.39 311 ARG A O 1
ATOM 1458 N N . ALA A 1 211 ? 17.277 37.686 39.769 1.00 40.72 312 ALA A N 1
ATOM 1459 C CA . ALA A 1 211 ? 17.774 38.251 41.022 1.00 40.34 312 ALA A CA 1
ATOM 1460 C C . ALA A 1 211 ? 17.464 39.746 41.195 1.00 40.21 312 ALA A C 1
ATOM 1461 O O . ALA A 1 211 ? 17.161 40.193 42.298 1.00 39.89 312 ALA A O 1
ATOM 1463 N N . PRO A 1 212 ? 17.546 40.541 40.111 1.00 39.05 313 PRO A N 1
ATOM 1464 C CA . PRO A 1 212 ? 17.253 41.972 40.254 1.00 37.43 313 PRO A CA 1
ATOM 1465 C C . PRO A 1 212 ? 15.862 42.228 40.843 1.00 35.06 313 PRO A C 1
ATOM 1466 O O . PRO A 1 212 ? 15.621 43.251 41.485 1.00 34.38 313 PRO A O 1
ATOM 1470 N N . LEU A 1 213 ? 14.948 41.296 40.614 1.00 33.79 314 LEU A N 1
ATOM 1471 C CA . LEU A 1 213 ? 13.596 41.435 41.141 1.00 35.52 314 LEU A CA 1
ATOM 1472 C C . LEU A 1 213 ? 13.638 41.588 42.661 1.00 36.80 314 LEU A C 1
ATOM 1473 O O . LEU A 1 213 ? 12.754 42.211 43.254 1.00 35.11 314 LEU A O 1
ATOM 1478 N N . GLN A 1 214 ? 14.690 41.046 43.276 1.00 37.18 315 GLN A N 1
ATOM 1479 C CA . GLN A 1 214 ? 14.869 41.094 44.728 1.00 39.74 315 GLN A CA 1
ATOM 1480 C C . GLN A 1 214 ? 15.493 42.390 45.261 1.00 39.06 315 GLN A C 1
ATOM 1481 O O . GLN A 1 214 ? 15.547 42.609 46.475 1.00 38.88 315 GLN A O 1
ATOM 1487 N N . THR A 1 215 ? 15.972 43.237 44.358 1.00 38.11 316 THR A N 1
ATOM 1488 C CA . THR A 1 215 ? 16.582 44.507 44.746 1.00 38.60 316 THR A CA 1
ATOM 1489 C C . THR A 1 215 ? 15.453 45.502 44.989 1.00 39.44 316 THR A C 1
ATOM 1490 O O . THR A 1 215 ? 14.633 45.735 44.105 1.00 39.36 316 THR A O 1
ATOM 1494 N N . THR A 1 216 ? 15.411 46.095 46.177 1.00 40.88 317 THR A N 1
ATOM 1495 C CA . THR A 1 216 ? 14.346 47.037 46.499 1.00 42.38 317 THR A CA 1
ATOM 1496 C C . THR A 1 216 ? 14.555 48.438 45.938 1.00 43.12 317 THR A C 1
ATOM 1497 O O . THR A 1 216 ? 13.596 49.071 45.498 1.00 44.17 317 THR A O 1
ATOM 1501 N N . ASP A 1 217 ? 15.786 48.938 45.957 1.00 43.50 318 ASP A N 1
ATOM 1502 C CA . ASP A 1 217 ? 16.039 50.265 45.400 1.00 44.83 318 ASP A CA 1
ATOM 1503 C C . ASP A 1 217 ? 15.888 50.152 43.879 1.00 43.65 318 ASP A C 1
ATOM 1504 O O . ASP A 1 217 ? 16.677 49.472 43.219 1.00 43.85 318 ASP A O 1
ATOM 1509 N N . VAL A 1 218 ? 14.867 50.811 43.333 1.00 42.11 319 VAL A N 1
ATOM 1510 C CA . VAL A 1 218 ? 14.594 50.758 41.899 1.00 41.99 319 VAL A CA 1
ATOM 1511 C C . VAL A 1 218 ? 15.733 51.308 41.044 1.00 41.80 319 VAL A C 1
ATOM 1512 O O . VAL A 1 218 ? 15.974 50.832 39.934 1.00 39.90 319 VAL A O 1
ATOM 1516 N N . LEU A 1 219 ? 16.440 52.304 41.560 1.00 42.07 320 LEU A N 1
ATOM 1517 C CA . LEU A 1 219 ? 17.538 52.878 40.812 1.00 42.36 320 LEU A CA 1
ATOM 1518 C C . LEU A 1 219 ? 18.667 51.867 40.695 1.00 42.18 320 LEU A C 1
ATOM 1519 O O . LEU A 1 219 ? 19.334 51.797 39.664 1.00 43.88 320 LEU A O 1
ATOM 1524 N N . GLN A 1 220 ? 18.874 51.074 41.744 1.00 40.44 321 GLN A N 1
ATOM 1525 C CA . GLN A 1 220 ? 19.924 50.059 41.723 1.00 39.83 321 GLN A CA 1
ATOM 1526 C C . GLN A 1 220 ? 19.497 48.900 40.846 1.00 37.18 321 GLN A C 1
ATOM 1527 O O . GLN A 1 220 ? 20.315 48.293 40.159 1.00 37.19 321 GLN A O 1
ATOM 1533 N N . ARG A 1 221 ? 18.210 48.580 40.879 1.00 35.13 322 ARG A N 1
ATOM 1534 C CA . ARG A 1 221 ? 17.708 47.488 40.064 1.00 33.18 322 ARG A CA 1
ATOM 1535 C C . ARG A 1 221 ? 17.903 47.833 38.589 1.00 31.22 322 ARG A C 1
ATOM 1536 O O . ARG A 1 221 ? 18.275 46.977 37.784 1.00 30.73 322 ARG A O 1
ATOM 1544 N N . ALA A 1 222 ? 17.652 49.092 38.245 1.00 30.45 323 ALA A N 1
ATOM 1545 C CA . ALA A 1 222 ? 17.792 49.559 36.869 1.00 31.57 323 ALA A CA 1
ATOM 1546 C C . ALA A 1 222 ? 19.221 49.372 36.381 1.00 33.44 323 ALA A C 1
ATOM 1547 O O . ALA A 1 222 ? 19.448 49.017 35.227 1.00 33.92 323 ALA A O 1
ATOM 1549 N N . GLU A 1 223 ? 20.180 49.626 37.266 1.00 34.24 324 GLU A N 1
ATOM 1550 C CA . GLU A 1 223 ? 21.589 49.477 36.924 1.00 36.07 324 GLU A CA 1
ATOM 1551 C C . GLU A 1 223 ? 21.926 48.007 36.725 1.00 36.34 324 GLU A C 1
ATOM 1552 O O . GLU A 1 223 ? 22.658 47.648 35.805 1.00 37.11 324 GLU A O 1
ATOM 1558 N N . GLN A 1 224 ? 21.382 47.159 37.590 1.00 35.77 325 GLN A N 1
ATOM 1559 C CA . GLN A 1 224 ? 21.621 45.729 37.503 1.00 34.46 325 GLN A CA 1
ATOM 1560 C C . GLN A 1 224 ? 21.028 45.184 36.217 1.00 33.96 325 GLN A C 1
ATOM 1561 O O . GLN A 1 224 ? 21.600 44.289 35.600 1.00 33.94 325 GLN A O 1
ATOM 1567 N N . VAL A 1 225 ? 19.883 45.728 35.810 1.00 33.45 326 VAL A N 1
ATOM 1568 C C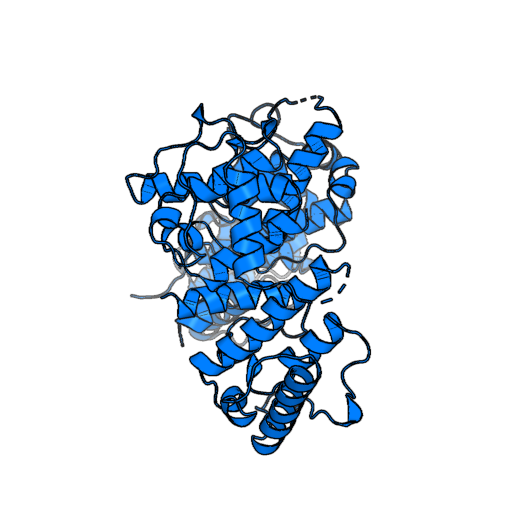A . VAL A 1 225 ? 19.228 45.284 34.582 1.00 32.82 326 VAL A CA 1
ATOM 1569 C C . VAL A 1 225 ? 20.096 45.605 33.378 1.00 34.38 326 VAL A C 1
ATOM 1570 O O . VAL A 1 225 ? 20.215 44.795 32.451 1.00 34.01 326 VAL A O 1
ATOM 1574 N N . LEU A 1 226 ? 20.686 46.796 33.387 1.00 33.64 327 LEU A N 1
ATOM 1575 C CA . LEU A 1 226 ? 21.524 47.221 32.280 1.00 36.13 327 LEU A CA 1
ATOM 1576 C C . LEU A 1 226 ? 22.845 46.466 32.269 1.00 38.32 327 LEU A C 1
ATOM 1577 O O . LEU A 1 226 ? 23.475 46.338 31.219 1.00 38.79 327 LEU A O 1
ATOM 1582 N N . GLN A 1 227 ? 23.264 45.964 33.431 1.00 40.31 328 GLN A N 1
ATOM 1583 C CA . GLN A 1 227 ? 24.498 45.190 33.496 1.00 41.88 328 GLN A CA 1
ATOM 1584 C C . GLN A 1 227 ? 24.180 43.835 32.874 1.00 41.43 328 GLN A C 1
ATOM 1585 O O . GLN A 1 227 ? 25.028 43.230 32.221 1.00 42.56 328 GLN A O 1
ATOM 1591 N N . ASN A 1 228 ? 22.949 43.364 33.074 1.00 40.83 329 ASN A N 1
ATOM 1592 C CA . ASN A 1 228 ? 22.519 42.096 32.484 1.00 40.55 329 ASN A CA 1
ATOM 1593 C C . ASN A 1 228 ? 22.366 42.283 30.981 1.00 41.46 329 ASN A C 1
ATOM 1594 O O . ASN A 1 228 ? 22.385 41.315 30.216 1.00 41.94 329 ASN A O 1
ATOM 1599 N N . ALA A 1 229 ? 22.201 43.536 30.567 1.00 40.96 330 ALA A N 1
ATOM 1600 C CA . ALA A 1 229 ? 22.049 43.860 29.155 1.00 41.81 330 ALA A CA 1
ATOM 1601 C C . ALA A 1 229 ? 23.397 43.750 28.447 1.00 42.14 330 ALA A C 1
ATOM 1602 O O . ALA A 1 229 ? 23.466 43.311 27.301 1.00 41.18 330 ALA A O 1
ATOM 1604 N N . GLU A 1 230 ? 24.466 44.136 29.139 1.00 44.51 331 GLU A N 1
ATOM 1605 C CA . GLU A 1 230 ? 25.806 44.082 28.560 1.00 47.14 331 GLU A CA 1
ATOM 1606 C C . GLU A 1 230 ? 26.246 42.657 28.249 1.00 47.77 331 GLU A C 1
ATOM 1607 O O . GLU A 1 230 ? 27.062 42.434 27.356 1.00 48.26 331 GLU A O 1
ATOM 1613 N N . LYS A 1 231 ? 25.703 41.690 28.981 1.00 48.39 332 LYS A N 1
ATOM 1614 C CA . LYS A 1 231 ? 26.059 40.296 28.745 1.00 47.43 332 LYS A CA 1
ATOM 1615 C C . LYS A 1 231 ? 25.620 39.874 27.342 1.00 47.31 332 LYS A C 1
ATOM 1616 O O . LYS A 1 231 ? 26.180 38.947 26.758 1.00 46.49 332 LYS A O 1
ATOM 1622 N N . LEU A 1 232 ? 24.625 40.569 26.801 1.00 46.40 333 LEU A N 1
ATOM 1623 C CA . LEU A 1 232 ? 24.120 40.265 25.465 1.00 45.74 333 LEU A CA 1
ATOM 1624 C C . LEU A 1 232 ? 24.571 41.359 24.498 1.00 44.87 333 LEU A C 1
ATOM 1625 O O . LEU A 1 232 ? 24.193 41.363 23.326 1.00 43.24 333 LEU A O 1
ATOM 1630 N N . ASP A 1 233 ? 25.391 42.275 25.009 1.00 44.26 334 ASP A N 1
ATOM 1631 C CA . ASP A 1 233 ? 25.892 43.404 24.237 1.00 43.86 334 ASP A CA 1
ATOM 1632 C C . ASP A 1 233 ? 24.718 44.297 23.823 1.00 44.41 334 ASP A C 1
ATOM 1633 O O . ASP A 1 233 ? 24.713 44.875 22.730 1.00 43.55 334 ASP A O 1
ATOM 1638 N N . CYS A 1 234 ? 23.723 44.407 24.703 1.00 42.84 335 CYS A N 1
ATOM 1639 C CA . CYS A 1 234 ? 22.548 45.229 24.424 1.00 42.40 335 CYS A CA 1
ATOM 1640 C C . CYS A 1 234 ? 22.365 46.401 25.383 1.00 41.66 335 CYS A C 1
ATOM 1641 O O . CYS A 1 234 ? 21.244 46.888 25.563 1.00 40.20 335 CYS A O 1
ATOM 1644 N N . ARG A 1 235 ? 23.445 46.850 26.015 1.00 40.16 336 ARG A N 1
ATOM 1645 C CA . ARG A 1 235 ? 23.331 47.994 26.910 1.00 39.66 336 ARG A CA 1
ATOM 1646 C C . ARG A 1 235 ? 23.501 49.247 26.064 1.00 40.00 336 ARG A C 1
ATOM 1647 O O . ARG A 1 235 ? 24.512 49.947 26.151 1.00 40.13 336 ARG A O 1
ATOM 1655 N N . LYS A 1 236 ? 22.492 49.520 25.245 1.00 39.03 337 LYS A N 1
ATOM 1656 C CA . LYS A 1 236 ? 22.510 50.669 24.348 1.00 39.68 337 LYS A CA 1
ATOM 1657 C C . LYS A 1 236 ? 21.340 51.622 24.599 1.00 40.10 337 LYS A C 1
ATOM 1658 O O . LYS A 1 236 ? 20.222 51.184 24.893 1.00 39.70 337 LYS A O 1
ATOM 1664 N N . TYR A 1 237 ? 21.617 52.920 24.477 1.00 37.98 338 TYR A N 1
ATOM 1665 C CA . TYR A 1 237 ? 20.628 53.991 24.645 1.00 38.81 338 TYR A CA 1
ATOM 1666 C C . TYR A 1 237 ? 20.104 54.284 26.049 1.00 38.21 338 TYR A C 1
ATOM 1667 O O . TYR A 1 237 ? 20.031 55.446 26.460 1.00 37.36 338 TYR A O 1
ATOM 1676 N N . LEU A 1 238 ? 19.731 53.234 26.773 1.00 38.51 339 LEU A N 1
ATOM 1677 C CA . LEU A 1 238 ? 19.138 53.374 28.105 1.00 37.90 339 LEU A CA 1
ATOM 1678 C C . LEU A 1 238 ? 20.088 53.473 29.298 1.00 38.13 339 LEU A C 1
ATOM 1679 O O . LEU A 1 238 ? 21.069 52.740 29.391 1.00 39.37 339 LEU A O 1
ATOM 1684 N N . THR A 1 239 ? 19.773 54.384 30.212 1.00 37.28 340 THR A N 1
ATOM 1685 C CA . THR A 1 239 ? 20.559 54.566 31.425 1.00 37.43 340 THR A CA 1
ATOM 1686 C C . THR A 1 239 ? 19.643 54.277 32.614 1.00 37.79 340 THR A C 1
ATOM 1687 O O . THR A 1 239 ? 18.416 54.317 32.489 1.00 37.63 340 THR A O 1
ATOM 1691 N N . PRO A 1 240 ? 20.225 53.991 33.785 1.00 38.28 341 PRO A N 1
ATOM 1692 C CA . PRO A 1 240 ? 19.411 53.703 34.970 1.00 38.86 341 PRO A CA 1
ATOM 1693 C C . PRO A 1 240 ? 18.380 54.790 35.236 1.00 38.66 341 PRO A C 1
ATOM 1694 O O . PRO A 1 240 ? 17.218 54.498 35.509 1.00 38.16 341 PRO A O 1
ATOM 1698 N N . THR A 1 241 ? 18.813 56.044 35.143 1.00 38.54 342 THR A N 1
ATOM 1699 C CA . THR A 1 241 ? 17.936 57.187 35.379 1.00 38.44 342 THR A CA 1
ATOM 1700 C C . THR A 1 241 ? 16.885 57.354 34.278 1.00 37.73 342 THR A C 1
ATOM 1701 O O . THR A 1 241 ? 15.741 57.716 34.557 1.00 37.48 342 THR A O 1
ATOM 1705 N N . ALA A 1 242 ? 17.264 57.084 33.031 1.00 36.30 343 ALA A N 1
ATOM 1706 C CA . ALA A 1 242 ? 16.321 57.203 31.920 1.00 34.63 343 ALA A CA 1
ATOM 1707 C C . ALA A 1 242 ? 15.276 56.094 32.021 1.00 33.73 343 ALA A C 1
ATOM 1708 O O . ALA A 1 242 ? 14.130 56.263 31.604 1.00 32.72 343 ALA A O 1
ATOM 1710 N N . MET A 1 243 ? 15.679 54.958 32.578 1.00 33.17 344 MET A N 1
ATOM 1711 C CA . MET A 1 243 ? 14.768 53.835 32.743 1.00 34.34 344 MET A CA 1
ATOM 1712 C C . MET A 1 243 ? 13.698 54.165 33.771 1.00 35.01 344 MET A C 1
ATOM 1713 O O . MET A 1 243 ? 12.500 54.049 33.500 1.00 34.45 344 MET A O 1
ATOM 1718 N N . VAL A 1 244 ? 14.148 54.560 34.958 1.00 35.81 345 VAL A N 1
ATOM 1719 C CA . VAL A 1 244 ? 13.251 54.904 36.055 1.00 35.86 345 VAL A CA 1
ATOM 1720 C C . VAL A 1 244 ? 12.387 56.108 35.702 1.00 35.44 345 VAL A C 1
ATOM 1721 O O . VAL A 1 244 ? 11.261 56.237 36.186 1.00 34.04 345 VAL A O 1
ATOM 1725 N N . ALA A 1 245 ? 12.918 56.988 34.859 1.00 36.72 346 ALA A N 1
ATOM 1726 C CA . ALA A 1 245 ? 12.179 58.176 34.443 1.00 36.28 346 ALA A CA 1
ATOM 1727 C C . ALA A 1 245 ? 11.146 57.816 33.378 1.00 35.40 346 ALA A C 1
ATOM 1728 O O . ALA A 1 245 ? 10.298 58.629 33.032 1.00 35.10 346 ALA A O 1
ATOM 1730 N N . GLY A 1 246 ? 11.227 56.595 32.856 1.00 35.60 347 GLY A N 1
ATOM 1731 C CA . GLY A 1 246 ? 10.286 56.159 31.835 1.00 34.69 347 GLY A CA 1
ATOM 1732 C C . GLY A 1 246 ? 10.392 56.891 30.506 1.00 34.22 347 GLY A C 1
ATOM 1733 O O . GLY A 1 246 ? 9.384 57.143 29.845 1.00 34.54 347 GLY A O 1
ATOM 1734 N N . ASN A 1 247 ? 11.607 57.234 30.100 1.00 33.52 348 ASN A N 1
ATOM 1735 C CA . ASN A 1 247 ? 11.790 57.932 28.835 1.00 31.07 348 ASN A CA 1
ATOM 1736 C C . ASN A 1 247 ? 11.335 57.036 27.683 1.00 31.76 348 ASN A C 1
ATOM 1737 O O . ASN A 1 247 ? 11.944 55.998 27.404 1.00 30.50 348 ASN A O 1
ATOM 1742 N N . PRO A 1 248 ? 10.245 57.429 27.002 1.00 31.84 349 PRO A N 1
ATOM 1743 C CA . PRO A 1 248 ? 9.669 56.684 25.876 1.00 32.05 349 PRO A CA 1
ATOM 1744 C C . PRO A 1 248 ? 10.660 56.363 24.756 1.00 33.36 349 PRO A C 1
ATOM 1745 O O . PRO A 1 248 ? 10.684 55.246 24.234 1.00 32.34 349 PRO A O 1
ATOM 1749 N N . LYS A 1 249 ? 11.473 57.351 24.399 1.00 31.86 350 LYS A N 1
ATOM 1750 C CA . LYS A 1 249 ? 12.442 57.206 23.322 1.00 30.43 350 LYS A CA 1
ATOM 1751 C C . LYS A 1 249 ? 13.611 56.286 23.655 1.00 30.53 350 LYS A C 1
ATOM 1752 O O . LYS A 1 249 ? 13.869 55.313 22.939 1.00 31.83 350 LYS A O 1
ATOM 1758 N N . LEU A 1 250 ? 14.327 56.593 24.729 1.00 29.58 351 LEU A N 1
ATOM 1759 C CA . LEU A 1 250 ? 15.473 55.778 25.103 1.00 31.14 351 LEU A CA 1
ATOM 1760 C C . LEU A 1 250 ? 15.066 54.343 25.413 1.00 30.06 351 LEU A C 1
ATOM 1761 O O . LEU A 1 250 ? 15.800 53.414 25.093 1.00 30.41 351 LEU A O 1
ATOM 1766 N N . ASN A 1 251 ? 13.898 54.154 26.023 1.00 28.57 352 ASN A N 1
ATOM 1767 C CA . ASN A 1 251 ? 13.450 52.800 26.339 1.00 30.33 352 ASN A CA 1
ATOM 1768 C C . ASN A 1 251 ? 13.029 52.064 25.070 1.00 29.38 352 ASN A C 1
ATOM 1769 O O . ASN A 1 251 ? 13.265 50.867 24.935 1.00 31.62 352 ASN A O 1
ATOM 1774 N N . LEU A 1 252 ? 12.421 52.775 24.129 1.00 28.90 353 LEU A N 1
ATOM 1775 C CA . LEU A 1 252 ? 12.014 52.151 22.878 1.00 27.82 353 LEU A CA 1
ATOM 1776 C C . LEU A 1 252 ? 13.262 51.699 22.114 1.00 28.24 353 LEU A C 1
ATOM 1777 O O . LEU A 1 252 ? 13.326 50.579 21.612 1.00 28.75 353 LEU A O 1
ATOM 1782 N N . ALA A 1 253 ? 14.257 52.574 22.036 1.00 27.57 354 ALA A N 1
ATOM 1783 C CA . ALA A 1 253 ? 15.486 52.258 21.317 1.00 30.00 354 ALA A CA 1
ATOM 1784 C C . ALA A 1 253 ? 16.161 51.036 21.940 1.00 29.07 354 ALA A C 1
ATOM 1785 O O . ALA A 1 253 ? 16.611 50.130 21.231 1.00 31.60 354 ALA A O 1
ATOM 1787 N N . PHE A 1 254 ? 16.224 51.021 23.267 1.00 29.90 355 PHE A N 1
ATOM 1788 C CA . PHE A 1 254 ? 16.805 49.912 24.014 1.00 29.09 355 PHE A CA 1
ATOM 1789 C C . PHE A 1 254 ? 16.118 48.615 23.582 1.00 30.06 355 PHE A C 1
ATOM 1790 O O . PHE A 1 254 ? 16.778 47.668 23.155 1.00 28.56 355 PHE A O 1
ATOM 1798 N N . VAL A 1 255 ? 14.789 48.578 23.686 1.00 28.87 356 VAL A N 1
ATOM 1799 C CA . VAL A 1 255 ? 14.022 47.394 23.306 1.00 28.01 356 VAL A CA 1
ATOM 1800 C C . VAL A 1 255 ? 14.220 47.008 21.837 1.00 30.29 356 VAL A C 1
ATOM 1801 O O . VAL A 1 255 ? 14.257 45.827 21.496 1.00 30.10 356 VAL A O 1
ATOM 1805 N N . ALA A 1 256 ? 14.334 48.003 20.969 1.00 31.12 357 ALA A N 1
ATOM 1806 C CA . ALA A 1 256 ? 14.515 47.738 19.548 1.00 32.93 357 ALA A CA 1
ATOM 1807 C C . ALA A 1 256 ? 15.807 46.966 19.293 1.00 32.89 357 ALA A C 1
ATOM 1808 O O . ALA A 1 256 ? 15.809 45.950 18.595 1.00 32.76 357 ALA A O 1
ATOM 1810 N N . HIS A 1 257 ? 16.902 47.448 19.865 1.00 34.15 358 HIS A N 1
ATOM 1811 C CA . HIS A 1 257 ? 18.193 46.800 19.680 1.00 37.05 358 HIS A CA 1
ATOM 1812 C C . HIS A 1 257 ? 18.209 45.375 20.243 1.00 38.46 358 HIS A C 1
ATOM 1813 O O . HIS A 1 257 ? 18.794 44.461 19.650 1.00 37.75 358 HIS A O 1
ATOM 1820 N N . LEU A 1 258 ? 17.563 45.196 21.391 1.00 37.98 359 LEU A N 1
ATOM 1821 C CA . LEU A 1 258 ? 17.495 43.895 22.035 1.00 37.97 359 LEU A CA 1
ATOM 1822 C C . LEU A 1 258 ? 16.762 42.935 21.112 1.00 37.47 359 LEU A C 1
ATOM 1823 O O . LEU A 1 258 ? 17.092 41.751 21.031 1.00 35.63 359 LEU A O 1
ATOM 1828 N N . PHE A 1 259 ? 15.766 43.465 20.409 1.00 35.86 360 PHE A N 1
ATOM 1829 C CA . PHE A 1 259 ? 14.973 42.674 19.482 1.00 35.14 360 PHE A CA 1
ATOM 1830 C C . PHE A 1 259 ? 15.772 42.305 18.238 1.00 35.23 360 PHE A C 1
ATOM 1831 O O . PHE A 1 259 ? 15.609 41.213 17.699 1.00 35.12 360 PHE A O 1
ATOM 1839 N N . ASN A 1 260 ? 16.631 43.212 17.781 1.00 35.65 361 ASN A N 1
ATOM 1840 C CA . ASN A 1 260 ? 17.420 42.949 16.580 1.00 37.78 361 ASN A CA 1
ATOM 1841 C C . ASN A 1 260 ? 18.502 41.904 16.792 1.00 40.20 361 ASN A C 1
ATOM 1842 O O . ASN A 1 260 ? 18.838 41.158 15.873 1.00 39.74 361 ASN A O 1
ATOM 1847 N N . THR A 1 261 ? 19.045 41.843 18.000 1.00 41.05 362 THR A N 1
ATOM 1848 C CA . THR A 1 261 ? 20.110 40.895 18.271 1.00 43.07 362 THR A CA 1
ATOM 1849 C C . THR A 1 261 ? 19.666 39.620 18.981 1.00 44.10 362 THR A C 1
ATOM 1850 O O . THR A 1 261 ? 20.350 38.599 18.904 1.00 44.78 362 THR A O 1
ATOM 1854 N N . HIS A 1 262 ? 18.517 39.665 19.648 1.00 44.40 363 HIS A N 1
ATOM 1855 C CA . HIS A 1 262 ? 18.031 38.501 20.381 1.00 45.58 363 HIS A CA 1
ATOM 1856 C C . HIS A 1 262 ? 16.525 38.255 20.274 1.00 46.66 363 HIS A C 1
ATOM 1857 O O . HIS A 1 262 ? 15.827 38.195 21.287 1.00 46.60 363 HIS A O 1
ATOM 1864 N N . PRO A 1 263 ? 16.008 38.085 19.045 1.00 46.81 364 PRO A N 1
ATOM 1865 C CA . PRO A 1 263 ? 14.577 37.845 18.834 1.00 48.12 364 PRO A CA 1
ATOM 1866 C C . PRO A 1 263 ? 14.020 36.781 19.779 1.00 48.88 364 PRO A C 1
ATOM 1867 O O . PRO A 1 263 ? 12.897 36.900 20.271 1.00 48.56 364 PRO A O 1
ATOM 1871 N N . GLY A 1 264 ? 14.810 35.739 20.017 1.00 51.22 365 GLY A N 1
ATOM 1872 C CA . GLY A 1 264 ? 14.384 34.667 20.900 1.00 54.16 365 GLY A CA 1
ATOM 1873 C C . GLY A 1 264 ? 13.184 33.885 20.394 1.00 55.99 365 GLY A C 1
ATOM 1874 O O . GLY A 1 264 ? 12.363 33.413 21.180 1.00 54.92 365 GLY A O 1
ATOM 1875 N N . LEU A 1 265 ? 13.076 33.751 19.076 1.00 58.52 366 LEU A N 1
ATOM 1876 C CA . LEU A 1 265 ? 11.975 33.012 18.474 1.00 61.17 366 LEU A CA 1
ATOM 1877 C C . LEU A 1 265 ? 12.550 31.761 17.815 1.00 64.55 366 LEU A C 1
ATOM 1878 O O . LEU A 1 265 ? 13.593 31.819 17.155 1.00 65.32 366 LEU A O 1
ATOM 1883 N N . GLU A 1 266 ? 11.873 30.633 18.004 1.00 67.23 367 GLU A N 1
ATOM 1884 C CA . GLU A 1 266 ? 12.321 29.359 17.450 1.00 70.22 367 GLU A CA 1
ATOM 1885 C C . GLU A 1 266 ? 11.831 29.085 16.029 1.00 71.39 367 GLU A C 1
ATOM 1886 O O . GLU A 1 266 ? 10.627 29.090 15.761 1.00 71.35 367 GLU A O 1
ATOM 1892 N N . PRO A 1 267 ? 12.770 28.836 15.098 1.00 71.81 368 PRO A N 1
ATOM 1893 C CA . PRO A 1 267 ? 12.463 28.554 13.693 1.00 72.05 368 PRO A CA 1
ATOM 1894 C C . PRO A 1 267 ? 11.464 27.409 13.520 1.00 72.45 368 PRO A C 1
ATOM 1895 O O . PRO A 1 267 ? 10.412 27.575 12.906 1.00 72.49 368 PRO A O 1
ATOM 1899 N N . ALA A 1 281 ? 2.960 43.939 -7.918 1.00 38.13 382 ALA A N 1
ATOM 1900 C CA . ALA A 1 281 ? 4.239 44.643 -7.999 1.00 39.22 382 ALA A CA 1
ATOM 1901 C C . ALA A 1 281 ? 4.031 46.148 -8.168 1.00 38.67 382 ALA A C 1
ATOM 1902 O O . ALA A 1 281 ? 4.385 46.933 -7.287 1.00 35.56 382 ALA A O 1
ATOM 1904 N N . GLU A 1 282 ? 3.466 46.550 -9.306 1.00 37.20 383 GLU A N 1
ATOM 1905 C CA . GLU A 1 282 ? 3.204 47.964 -9.551 1.00 35.97 383 GLU A CA 1
ATOM 1906 C C . GLU A 1 282 ? 2.112 48.442 -8.598 1.00 33.84 383 GLU A C 1
ATOM 1907 O O . GLU A 1 282 ? 2.172 49.556 -8.073 1.00 33.10 383 GLU A O 1
ATOM 1913 N N . GLY A 1 283 ? 1.123 47.580 -8.369 1.00 33.03 384 GLY A N 1
ATOM 1914 C CA . GLY A 1 283 ? 0.039 47.920 -7.471 1.00 28.42 384 GLY A CA 1
ATOM 1915 C C . GLY A 1 283 ? 0.529 48.176 -6.060 1.00 27.53 384 GLY A C 1
ATOM 1916 O O . GLY A 1 283 ? 0.077 49.120 -5.405 1.00 25.10 384 GLY A O 1
ATOM 1917 N N . GLU A 1 284 ? 1.452 47.341 -5.582 1.00 25.75 385 GLU A N 1
ATOM 1918 C CA . GLU A 1 284 ? 1.989 47.506 -4.234 1.00 27.11 385 GLU A CA 1
ATOM 1919 C C . GLU A 1 284 ? 2.785 48.800 -4.115 1.00 26.91 385 GLU A C 1
ATOM 1920 O O . GLU A 1 284 ? 2.692 49.502 -3.104 1.00 24.91 385 GLU A O 1
ATOM 1926 N N . ARG A 1 285 ? 3.565 49.117 -5.147 1.00 26.83 386 ARG A N 1
ATOM 1927 C CA . ARG A 1 285 ? 4.370 50.336 -5.126 1.00 26.07 386 ARG A CA 1
ATOM 1928 C C . ARG A 1 285 ? 3.493 51.584 -5.077 1.00 26.23 386 ARG A C 1
ATOM 1929 O O . ARG A 1 285 ? 3.752 52.500 -4.293 1.00 25.84 386 ARG A O 1
ATOM 1937 N N . GLU A 1 286 ? 2.455 51.620 -5.908 1.00 26.15 387 GLU A N 1
ATOM 1938 C CA . GLU A 1 286 ? 1.555 52.768 -5.917 1.00 25.47 387 GLU A CA 1
ATOM 1939 C C . GLU A 1 286 ? 0.958 52.917 -4.528 1.00 23.82 387 GLU A C 1
ATOM 1940 O O . GLU A 1 286 ? 0.886 54.021 -3.994 1.00 22.97 387 GLU A O 1
ATOM 1946 N N . ALA A 1 287 ? 0.548 51.796 -3.939 1.00 23.14 388 ALA A N 1
ATOM 1947 C CA . ALA A 1 287 ? -0.046 51.800 -2.607 1.00 24.99 388 ALA A CA 1
ATOM 1948 C C . ALA A 1 287 ? 0.902 52.426 -1.584 1.00 25.42 388 ALA A C 1
ATOM 1949 O O . ALA A 1 287 ? 0.480 53.236 -0.756 1.00 27.11 388 ALA A O 1
ATOM 1951 N N . ARG A 1 288 ? 2.179 52.055 -1.643 1.00 25.22 389 ARG A N 1
ATOM 1952 C CA . ARG A 1 288 ? 3.169 52.594 -0.71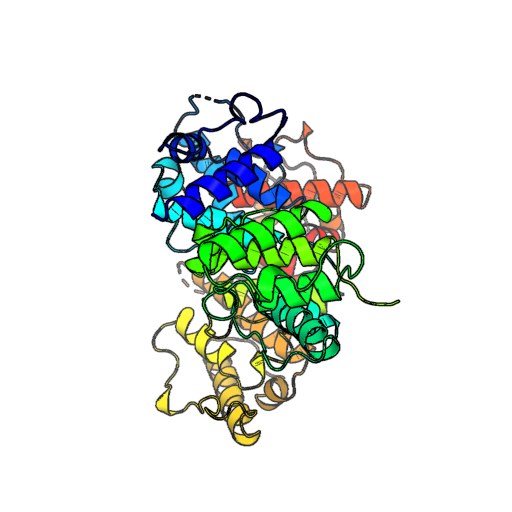3 1.00 24.15 389 ARG A CA 1
ATOM 1953 C C . ARG A 1 288 ? 3.446 54.072 -0.967 1.00 22.67 389 ARG A C 1
ATOM 1954 O O . ARG A 1 288 ? 3.663 54.825 -0.026 1.00 23.40 389 ARG A O 1
ATOM 1962 N N . VAL A 1 289 ? 3.442 54.478 -2.236 1.00 22.41 390 VAL A N 1
ATOM 1963 C CA . VAL A 1 289 ? 3.667 55.878 -2.600 1.00 21.59 390 VAL A CA 1
ATOM 1964 C C . VAL A 1 289 ? 2.472 56.726 -2.164 1.00 21.98 390 VAL A C 1
ATOM 1965 O O . VAL A 1 289 ? 2.644 57.814 -1.606 1.00 24.22 390 VAL A O 1
ATOM 1969 N N . PHE A 1 290 ? 1.265 56.228 -2.425 1.00 21.33 391 PHE A N 1
ATOM 1970 C CA . PHE A 1 290 ? 0.045 56.939 -2.054 1.00 21.89 391 PHE A CA 1
ATOM 1971 C C . PHE A 1 290 ? -0.064 57.024 -0.534 1.00 22.45 391 PHE A C 1
ATOM 1972 O O . PHE A 1 290 ? -0.555 58.024 0.004 1.00 23.69 391 PHE A O 1
ATOM 1980 N N . THR A 1 291 ? 0.385 55.974 0.155 1.00 21.77 392 THR A N 1
ATOM 1981 C CA . THR A 1 291 ? 0.351 55.939 1.613 1.00 21.77 392 THR A CA 1
ATOM 1982 C C . THR A 1 291 ? 1.231 57.058 2.158 1.00 23.25 392 THR A C 1
ATOM 1983 O O . THR A 1 291 ? 0.829 57.777 3.064 1.00 21.84 392 THR A O 1
ATOM 1987 N N . LEU A 1 292 ? 2.428 57.198 1.601 1.00 22.45 393 LEU A N 1
ATOM 1988 C CA . LEU A 1 292 ? 3.338 58.247 2.042 1.00 24.56 393 LEU A CA 1
ATOM 1989 C C . LEU A 1 292 ? 2.695 59.598 1.758 1.00 25.27 393 LEU A C 1
ATOM 1990 O O . LEU A 1 292 ? 2.698 60.486 2.607 1.00 25.94 393 LEU A O 1
ATOM 1995 N N . TRP A 1 293 ? 2.124 59.749 0.569 1.00 25.95 394 TRP A N 1
ATOM 1996 C CA . TRP A 1 293 ? 1.493 61.013 0.206 1.00 27.41 394 TRP A CA 1
ATOM 1997 C C . TRP A 1 293 ? 0.345 61.386 1.151 1.00 27.35 394 TRP A C 1
ATOM 1998 O O . TRP A 1 293 ? 0.355 62.455 1.764 1.00 25.47 394 TRP A O 1
ATOM 2009 N N . LEU A 1 294 ? -0.649 60.514 1.269 1.00 26.20 395 LEU A N 1
ATOM 2010 C CA . LEU A 1 294 ? -1.772 60.800 2.157 1.00 26.00 395 LEU A CA 1
ATOM 2011 C C . LEU A 1 294 ? -1.299 61.074 3.590 1.00 25.78 395 LEU A C 1
ATOM 2012 O O . LEU A 1 294 ? -1.800 61.988 4.238 1.00 24.67 395 LEU A O 1
ATOM 2017 N N . ASN A 1 295 ? -0.336 60.294 4.084 1.00 26.39 396 ASN A N 1
ATOM 2018 C CA . ASN A 1 295 ? 0.150 60.503 5.446 1.00 27.84 396 ASN A CA 1
ATOM 2019 C C . ASN A 1 295 ? 0.822 61.860 5.554 1.00 28.10 396 ASN A C 1
ATOM 2020 O O . ASN A 1 295 ? 0.826 62.465 6.625 1.00 28.11 396 ASN A O 1
ATOM 2025 N N . SER A 1 296 ? 1.373 62.341 4.441 1.00 29.64 397 SER A N 1
ATOM 2026 C CA . SER A 1 296 ? 2.042 63.637 4.423 1.00 31.03 397 SER A CA 1
ATOM 2027 C C . SER A 1 296 ? 1.029 64.754 4.638 1.00 31.78 397 SER A C 1
ATOM 2028 O O . SER A 1 296 ? 1.393 65.871 5.009 1.00 34.33 397 SER A O 1
ATOM 2031 N N . LEU A 1 297 ? -0.242 64.453 4.401 1.00 31.41 398 LEU A N 1
ATOM 2032 C CA . LEU A 1 297 ? -1.310 65.432 4.568 1.00 31.24 398 LEU A CA 1
ATOM 2033 C C . LEU A 1 297 ? -1.780 65.409 6.016 1.00 34.30 398 LEU A C 1
ATOM 2034 O O . LEU A 1 297 ? -2.726 66.117 6.393 1.00 35.91 398 LEU A O 1
ATOM 2039 N N . ASP A 1 298 ? -1.134 64.559 6.809 1.00 35.62 399 ASP A N 1
ATOM 2040 C CA . ASP A 1 298 ? -1.419 64.392 8.230 1.00 38.52 399 ASP A CA 1
ATOM 2041 C C . ASP A 1 298 ? -2.787 63.805 8.615 1.00 38.16 399 ASP A C 1
ATOM 2042 O O . ASP A 1 298 ? -3.386 64.272 9.575 1.00 38.19 399 ASP A O 1
ATOM 2047 N N . VAL A 1 299 ? -3.277 62.788 7.894 1.00 37.93 400 VAL A N 1
ATOM 2048 C CA . VAL A 1 299 ? -4.568 62.165 8.232 1.00 38.00 400 VAL A CA 1
ATOM 2049 C C . VAL A 1 299 ? -4.376 61.466 9.565 1.00 39.88 400 VAL A C 1
ATOM 2050 O O . VAL A 1 299 ? -3.346 60.847 9.764 1.00 38.78 400 VAL A O 1
ATOM 2054 N N . THR A 1 300 ? -5.348 61.581 10.478 1.00 43.00 401 THR A N 1
ATOM 2055 C CA . THR A 1 300 ? -5.231 61.010 11.837 1.00 44.71 401 THR A CA 1
ATOM 2056 C C . THR A 1 300 ? -4.574 59.644 12.004 1.00 44.22 401 THR A C 1
ATOM 2057 O O . THR A 1 300 ? -3.353 59.585 12.182 1.00 49.45 401 THR A O 1
ATOM 2061 N N . PRO A 1 301 ? -5.338 58.529 11.967 1.00 41.42 402 PRO A N 1
ATOM 2062 C CA . PRO A 1 301 ? -4.575 57.287 12.144 1.00 38.53 402 PRO A CA 1
ATOM 2063 C C . PRO A 1 301 ? -3.693 57.149 10.937 1.00 37.16 402 PRO A C 1
ATOM 2064 O O . PRO A 1 301 ? -4.200 56.844 9.860 1.00 37.80 402 PRO A O 1
ATOM 2068 N N . SER A 1 302 ? -2.396 57.392 11.094 1.00 35.47 403 SER A N 1
ATOM 2069 C CA . SER A 1 302 ? -1.485 57.263 9.962 1.00 34.29 403 SER A CA 1
ATOM 2070 C C . SER A 1 302 ? -1.796 55.931 9.321 1.00 30.93 403 SER A C 1
ATOM 2071 O O . SER A 1 302 ? -2.174 54.988 10.015 1.00 30.45 403 SER A O 1
ATOM 2074 N N . ILE A 1 303 ? -1.621 55.849 8.010 1.00 28.78 404 ILE A N 1
ATOM 2075 C CA . ILE A 1 303 ? -1.894 54.620 7.281 1.00 25.88 404 ILE A CA 1
ATOM 2076 C C . ILE A 1 303 ? -0.745 53.615 7.340 1.00 27.58 404 ILE A C 1
ATOM 2077 O O . ILE A 1 303 ? 0.422 53.985 7.165 1.00 23.72 404 ILE A O 1
ATOM 2082 N N . HIS A 1 304 ? -1.072 52.346 7.567 1.00 25.90 405 HIS A N 1
ATOM 2083 C CA . HIS A 1 304 ? -0.050 51.294 7.604 1.00 28.28 405 HIS A CA 1
ATOM 2084 C C . HIS A 1 304 ? -0.493 50.104 6.766 1.00 29.27 405 HIS A C 1
ATOM 2085 O O . HIS A 1 304 ? 0.249 49.139 6.580 1.00 30.51 405 HIS A O 1
ATOM 2092 N N . ASP A 1 305 ? -1.708 50.213 6.235 1.00 28.05 406 ASP A N 1
ATOM 2093 C CA . ASP A 1 305 ? -2.308 49.175 5.392 1.00 26.93 406 ASP A CA 1
ATOM 2094 C C . ASP A 1 305 ? -3.314 49.862 4.457 1.00 25.80 406 ASP A C 1
ATOM 2095 O O . ASP A 1 305 ? -4.508 49.955 4.763 1.00 24.31 406 ASP A O 1
ATOM 2100 N N . PHE A 1 306 ? -2.804 50.343 3.325 1.00 24.57 407 PHE A N 1
ATOM 2101 C CA . PHE A 1 306 ? -3.577 51.065 2.316 1.00 25.74 407 PHE A CA 1
ATOM 2102 C C . PHE A 1 306 ? -4.879 50.392 1.873 1.00 26.21 407 PHE A C 1
ATOM 2103 O O . PHE A 1 306 ? -5.904 51.054 1.713 1.00 25.81 407 PHE A O 1
ATOM 2111 N N . PHE A 1 307 ? -4.839 49.084 1.665 1.00 25.57 408 PHE A N 1
ATOM 2112 C CA . PHE A 1 307 ? -6.019 48.378 1.196 1.00 25.68 408 PHE A CA 1
ATOM 2113 C C . PHE A 1 307 ? -7.079 48.046 2.236 1.00 27.36 408 PHE A C 1
ATOM 2114 O O . PHE A 1 307 ? -8.055 47.361 1.930 1.00 28.52 408 PHE A O 1
ATOM 2122 N N . ASN A 1 308 ? -6.896 48.531 3.460 1.00 27.10 409 ASN A N 1
ATOM 2123 C CA . ASN A 1 308 ? -7.883 48.316 4.509 1.00 26.80 409 ASN A CA 1
ATOM 2124 C C . ASN A 1 308 ? -8.176 49.599 5.281 1.00 25.31 409 ASN A C 1
ATOM 2125 O O . ASN A 1 308 ? -9.302 49.810 5.729 1.00 25.81 409 ASN A O 1
ATOM 2130 N N . ASN A 1 309 ? -7.180 50.465 5.409 1.00 22.82 410 ASN A N 1
ATOM 2131 C CA . ASN A 1 309 ? -7.352 51.705 6.161 1.00 22.52 410 ASN A CA 1
ATOM 2132 C C . ASN A 1 309 ? -8.252 52.782 5.537 1.00 21.41 410 ASN A C 1
ATOM 2133 O O . ASN A 1 309 ? -8.566 53.770 6.203 1.00 22.33 410 ASN A O 1
ATOM 2138 N N . LEU A 1 310 ? -8.664 52.616 4.281 1.00 21.19 411 LEU A N 1
ATOM 2139 C CA . LEU A 1 310 ? -9.521 53.615 3.630 1.00 20.76 411 LEU A CA 1
ATOM 2140 C C . LEU A 1 310 ? -10.961 53.133 3.486 1.00 22.71 411 LEU A C 1
ATOM 2141 O O . LEU A 1 310 ? -11.810 53.852 2.942 1.00 20.84 411 LEU A O 1
ATOM 2146 N N . ARG A 1 311 ? -11.232 51.919 3.960 1.00 20.86 412 ARG A N 1
ATOM 2147 C CA . ARG A 1 311 ? -12.567 51.346 3.835 1.00 22.19 412 ARG A CA 1
ATOM 2148 C C . ARG A 1 311 ? -13.727 52.072 4.522 1.00 22.54 412 ARG A C 1
ATOM 2149 O O . ARG A 1 311 ? -14.846 52.025 4.029 1.00 23.78 412 ARG A O 1
ATOM 2157 N N . ASP A 1 312 ? -13.493 52.732 5.653 1.00 22.56 413 ASP A N 1
ATOM 2158 C CA . ASP A 1 312 ? -14.596 53.432 6.295 1.00 23.85 413 ASP A CA 1
ATOM 2159 C C . ASP A 1 312 ? -14.715 54.879 5.814 1.00 22.91 413 ASP A C 1
ATOM 2160 O O . ASP A 1 312 ? -15.495 55.654 6.357 1.00 21.60 413 ASP A O 1
ATOM 2165 N N . GLY A 1 313 ? -13.916 55.229 4.807 1.00 22.15 414 GLY A N 1
ATOM 2166 C CA . GLY A 1 313 ? -13.960 56.551 4.208 1.00 21.79 414 GLY A CA 1
ATOM 2167 C C . GLY A 1 313 ? -13.457 57.759 4.974 1.00 23.79 414 GLY A C 1
ATOM 2168 O O . GLY A 1 313 ? -13.386 58.855 4.412 1.00 24.95 414 GLY A O 1
ATOM 2169 N N . LEU A 1 314 ? -13.099 57.575 6.238 1.00 22.59 415 LEU A N 1
ATOM 2170 C CA . LEU A 1 314 ? -12.639 58.685 7.062 1.00 23.30 415 LEU A CA 1
ATOM 2171 C C . LEU A 1 314 ? -11.321 59.300 6.612 1.00 24.36 415 LEU A C 1
ATOM 2172 O O . LEU A 1 314 ? -11.166 60.521 6.620 1.00 26.27 415 LEU A O 1
ATOM 2177 N N . ILE A 1 315 ? -10.373 58.454 6.228 1.00 24.30 416 ILE A N 1
ATOM 2178 C CA . ILE A 1 315 ? -9.073 58.915 5.757 1.00 25.42 416 ILE A CA 1
ATOM 2179 C C . ILE A 1 315 ? -9.236 59.749 4.494 1.00 26.10 416 ILE A C 1
ATOM 2180 O O . ILE A 1 315 ? -8.669 60.833 4.385 1.00 26.42 416 ILE A O 1
ATOM 2185 N N . LEU A 1 316 ? -10.015 59.245 3.540 1.00 25.34 417 LEU A N 1
ATOM 2186 C CA . LEU A 1 316 ? -10.245 59.965 2.292 1.00 25.98 417 LEU A CA 1
ATOM 2187 C C . LEU A 1 316 ? -10.912 61.322 2.539 1.00 27.24 417 LEU A C 1
ATOM 2188 O O . LEU A 1 316 ? -10.519 62.339 1.954 1.00 26.84 417 LEU A O 1
ATOM 2193 N N . LEU A 1 317 ? -11.918 61.335 3.409 1.00 26.50 418 LEU A N 1
ATOM 2194 C CA . LEU A 1 317 ? -12.625 62.564 3.715 1.00 25.32 418 LEU A CA 1
ATOM 2195 C C . LEU A 1 317 ? -11.686 63.588 4.347 1.00 24.66 418 LEU A C 1
ATOM 2196 O O . LEU A 1 317 ? -11.772 64.777 4.047 1.00 24.00 418 LEU A O 1
ATOM 2201 N N . GLN A 1 318 ? -10.781 63.135 5.205 1.00 24.75 419 GLN A N 1
ATOM 2202 C CA . GLN A 1 318 ? -9.828 64.053 5.823 1.00 26.01 419 GLN A CA 1
ATOM 2203 C C . GLN A 1 318 ? -8.926 64.663 4.755 1.00 27.78 419 GLN A C 1
ATOM 2204 O O . GLN A 1 318 ? -8.654 65.861 4.781 1.00 27.49 419 GLN A O 1
ATOM 2210 N N . ALA A 1 319 ? -8.473 63.829 3.819 1.00 26.79 420 ALA A N 1
ATOM 2211 C CA . ALA A 1 319 ? -7.602 64.270 2.736 1.00 27.12 420 ALA A CA 1
ATOM 2212 C C . ALA A 1 319 ? -8.256 65.406 1.958 1.00 28.02 420 ALA A C 1
ATOM 2213 O O . ALA A 1 319 ? -7.614 66.432 1.705 1.00 27.18 420 ALA A O 1
ATOM 2215 N N . TYR A 1 320 ? -9.527 65.227 1.585 1.00 26.26 421 TYR A N 1
ATOM 2216 C CA . TYR A 1 320 ? -10.256 66.262 0.847 1.00 29.93 421 TYR A CA 1
ATOM 2217 C C . TYR A 1 320 ? -10.197 67.595 1.575 1.00 30.70 421 TYR A C 1
ATOM 2218 O O . TYR A 1 320 ? -9.998 68.628 0.954 1.00 31.63 421 TYR A O 1
ATOM 2227 N N . ASP A 1 321 ? -10.392 67.557 2.891 1.00 34.28 422 ASP A N 1
ATOM 2228 C CA . ASP A 1 321 ? -10.384 68.760 3.722 1.00 36.03 422 ASP A CA 1
ATOM 2229 C C . ASP A 1 321 ? -8.995 69.368 3.866 1.00 37.74 422 ASP A C 1
ATOM 2230 O O . ASP A 1 321 ? -8.857 70.593 3.943 1.00 39.08 422 ASP A O 1
ATOM 2235 N N . LYS A 1 322 ? -7.971 68.516 3.903 1.00 38.45 423 LYS A N 1
ATOM 2236 C CA . LYS A 1 322 ? -6.590 68.983 4.029 1.00 39.02 423 LYS A CA 1
ATOM 2237 C C . LYS A 1 322 ? -6.167 69.691 2.753 1.00 38.29 423 LYS A C 1
ATOM 2238 O O . LYS A 1 322 ? -5.396 70.647 2.788 1.00 39.41 423 LYS A O 1
ATOM 2244 N N . ILE A 1 323 ? -6.679 69.209 1.628 1.00 37.26 424 ILE A N 1
ATOM 2245 C CA . ILE A 1 323 ? -6.366 69.773 0.322 1.00 38.19 424 ILE A CA 1
ATOM 2246 C C . ILE A 1 323 ? -7.229 71.002 0.035 1.00 40.12 424 ILE A C 1
ATOM 2247 O O . ILE A 1 323 ? -6.775 71.952 -0.601 1.00 41.52 424 ILE A O 1
ATOM 2252 N N . THR A 1 324 ? -8.473 70.972 0.503 1.00 40.19 425 THR A N 1
ATOM 2253 C CA . THR A 1 324 ? -9.406 72.075 0.302 1.00 40.35 425 THR A CA 1
ATOM 2254 C C . THR A 1 324 ? -10.249 72.254 1.564 1.00 40.93 425 THR A C 1
ATOM 2255 O O . THR A 1 324 ? -11.290 71.628 1.716 1.00 40.10 425 THR A O 1
ATOM 2259 N N . PRO A 1 325 ? -9.802 73.114 2.486 1.00 41.75 426 PRO A N 1
ATOM 2260 C CA . PRO A 1 325 ? -10.533 73.358 3.730 1.00 42.22 426 PRO A CA 1
ATOM 2261 C C . PRO A 1 325 ? -12.002 73.669 3.487 1.00 43.22 426 PRO A C 1
ATOM 2262 O O . PRO A 1 325 ? -12.358 74.297 2.490 1.00 43.80 426 PRO A O 1
ATOM 2266 N N . ASN A 1 326 ? -12.846 73.217 4.408 1.00 43.71 427 ASN A N 1
ATOM 2267 C CA . ASN A 1 326 ? -14.287 73.421 4.326 1.00 43.58 427 ASN A CA 1
ATOM 2268 C C . ASN A 1 326 ? -14.941 72.723 3.144 1.00 44.08 427 ASN A C 1
ATOM 2269 O O . ASN A 1 326 ? -15.905 73.233 2.572 1.00 44.94 427 ASN A O 1
ATOM 2274 N N . THR A 1 327 ? -14.424 71.558 2.772 1.00 42.72 428 THR A N 1
ATOM 2275 C CA . THR A 1 327 ? -15.014 70.816 1.667 1.00 41.80 428 THR A CA 1
ATOM 2276 C C . THR A 1 327 ? -16.011 69.814 2.240 1.00 40.86 428 THR A C 1
ATOM 2277 O O . THR A 1 327 ? -17.091 69.602 1.690 1.00 41.11 428 THR A O 1
ATOM 2281 N N . VAL A 1 328 ? -15.644 69.224 3.371 1.00 39.14 429 VAL A N 1
ATOM 2282 C CA . VAL A 1 328 ? -16.474 68.215 4.009 1.00 37.94 429 VAL A CA 1
ATOM 2283 C C . VAL A 1 328 ? -17.384 68.700 5.139 1.00 36.51 429 VAL A C 1
ATOM 2284 O O . VAL A 1 328 ? -16.952 69.403 6.050 1.00 35.60 429 VAL A O 1
ATOM 2288 N N . ASN A 1 329 ? -18.653 68.316 5.062 1.00 37.54 430 ASN A N 1
ATOM 2289 C CA . ASN A 1 329 ? -19.613 68.645 6.103 1.00 36.24 430 ASN A CA 1
ATOM 2290 C C . ASN A 1 329 ? -19.563 67.450 7.040 1.00 37.40 430 ASN A C 1
ATOM 2291 O O . ASN A 1 329 ? -20.259 66.456 6.827 1.00 38.79 430 ASN A O 1
ATOM 2296 N N . TRP A 1 330 ? -18.743 67.540 8.075 1.00 37.85 431 TRP A N 1
ATOM 2297 C CA . TRP A 1 330 ? -18.610 66.432 9.006 1.00 41.11 431 TRP A CA 1
ATOM 2298 C C . TRP A 1 330 ? -19.856 66.045 9.796 1.00 42.84 431 TRP A C 1
ATOM 2299 O O . TRP A 1 330 ? -19.860 65.024 10.480 1.00 42.16 431 TRP A O 1
ATOM 2310 N N . LYS A 1 331 ? -20.914 66.845 9.701 1.00 44.37 432 LYS A N 1
ATOM 2311 C CA . LYS A 1 331 ? -22.148 66.524 10.409 1.00 45.06 432 LYS A CA 1
ATOM 2312 C C . LYS A 1 331 ? -22.858 65.417 9.641 1.00 44.85 432 LYS A C 1
ATOM 2313 O O . LYS A 1 331 ? -23.784 64.783 10.147 1.00 45.02 432 LYS A O 1
ATOM 2319 N N . LYS A 1 332 ? -22.409 65.186 8.412 1.00 42.82 433 LYS A N 1
ATOM 2320 C CA . LYS A 1 332 ? -22.991 64.155 7.561 1.00 41.65 433 LYS A CA 1
ATOM 2321 C C . LYS A 1 332 ? -22.120 62.898 7.515 1.00 37.13 433 LYS A C 1
ATOM 2322 O O . LYS A 1 332 ? -22.455 61.932 6.834 1.00 37.44 433 LYS A O 1
ATOM 2328 N N . VAL A 1 333 ? -21.016 62.917 8.254 1.00 33.23 434 VAL A N 1
ATOM 2329 C CA . VAL A 1 333 ? -20.074 61.802 8.289 1.00 30.12 434 VAL A CA 1
ATOM 2330 C C . VAL A 1 333 ? -20.216 60.895 9.517 1.00 29.10 434 VAL A C 1
ATOM 2331 O O . VAL A 1 333 ? -20.420 61.375 10.635 1.00 27.49 434 VAL A O 1
ATOM 2335 N N . ASN A 1 334 ? -20.098 59.583 9.305 1.00 26.71 435 ASN A N 1
ATOM 2336 C CA . ASN A 1 334 ? -20.184 58.615 10.399 1.00 25.85 435 ASN A CA 1
ATOM 2337 C C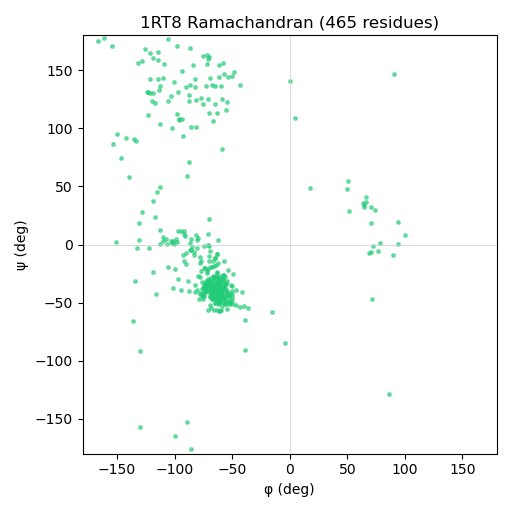 . ASN A 1 334 ? -18.790 58.441 10.999 1.00 26.01 435 ASN A C 1
ATOM 2338 O O . ASN A 1 334 ? -17.825 58.186 10.279 1.00 25.49 435 ASN A O 1
ATOM 2343 N N . LYS A 1 335 ? -18.697 58.577 12.319 1.00 27.13 436 LYS A N 1
ATOM 2344 C CA . LYS A 1 335 ? -17.430 58.462 13.032 1.00 29.04 436 LYS A CA 1
ATOM 2345 C C . LYS A 1 335 ? -17.032 57.027 13.366 1.00 29.76 436 LYS A C 1
ATOM 2346 O O . LYS A 1 335 ? -17.883 56.151 13.487 1.00 28.45 436 LYS A O 1
ATOM 2352 N N . ALA A 1 336 ? -15.730 56.793 13.521 1.00 30.48 437 ALA A N 1
ATOM 2353 C CA . ALA A 1 336 ? -15.237 55.470 13.872 1.00 30.95 437 ALA A CA 1
ATOM 2354 C C . ALA A 1 336 ? -15.767 55.140 15.267 1.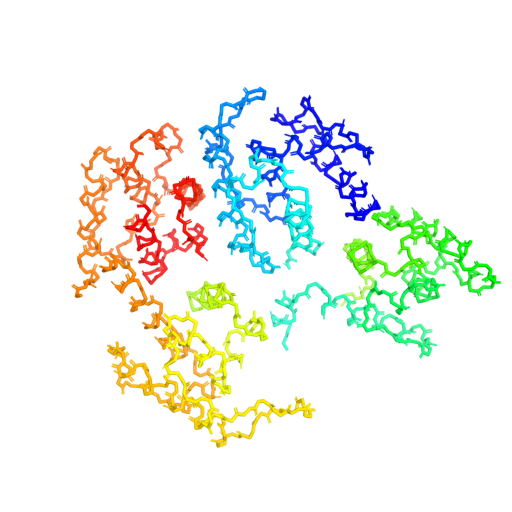00 33.18 437 ALA A C 1
ATOM 2355 O O . ALA A 1 336 ? -15.748 55.987 16.157 1.00 31.25 437 ALA A O 1
ATOM 2357 N N . PRO A 1 337 ? -16.257 53.905 15.470 1.00 34.55 438 PRO A N 1
ATOM 2358 C CA . PRO A 1 337 ? -16.794 53.462 16.761 1.00 35.66 438 PRO A CA 1
ATOM 2359 C C . PRO A 1 337 ? -15.779 53.549 17.897 1.00 37.31 438 PRO A C 1
ATOM 2360 O O . PRO A 1 337 ? -14.692 52.983 17.805 1.00 37.63 438 PRO A O 1
ATOM 2364 N N . ALA A 1 338 ? -16.148 54.248 18.970 1.00 39.51 439 ALA A N 1
ATOM 2365 C CA . ALA A 1 338 ? -15.277 54.417 20.135 1.00 41.75 439 ALA A CA 1
ATOM 2366 C C . ALA A 1 338 ? -14.876 53.077 20.729 1.00 43.39 439 ALA A C 1
ATOM 2367 O O . ALA A 1 338 ? -13.789 52.933 21.288 1.00 44.98 439 ALA A O 1
ATOM 2369 N N . SER A 1 339 ? -15.771 52.101 20.607 1.00 44.99 440 SER A N 1
ATOM 2370 C CA . SER A 1 339 ? -15.546 50.758 21.125 1.00 47.32 440 SER A CA 1
ATOM 2371 C C . SER A 1 339 ? -14.396 50.047 20.422 1.00 47.54 440 SER A C 1
ATOM 2372 O O . SER A 1 339 ? -13.943 48.997 20.872 1.00 47.68 440 SER A O 1
ATOM 2375 N N . GLY A 1 340 ? -13.926 50.619 19.319 1.00 47.68 441 GLY A N 1
ATOM 2376 C CA . GLY A 1 340 ? -12.832 50.007 18.589 1.00 46.38 441 GLY A CA 1
ATOM 2377 C C . GLY A 1 340 ? -13.282 49.020 17.525 1.00 45.93 441 GLY A C 1
ATOM 2378 O O . GLY A 1 340 ? -12.467 48.551 16.731 1.00 46.49 441 GLY A O 1
ATOM 2379 N N . ASP A 1 341 ? -14.570 48.692 17.500 1.00 44.50 442 ASP A N 1
ATOM 2380 C CA . ASP A 1 341 ? -15.078 47.763 16.498 1.00 43.37 442 ASP A CA 1
ATOM 2381 C C . ASP A 1 341 ? -15.104 48.432 15.129 1.00 41.09 442 ASP A C 1
ATOM 2382 O O . ASP A 1 341 ? -15.029 49.657 15.020 1.00 38.48 442 ASP A O 1
ATOM 2387 N N . GLU A 1 342 ? -15.208 47.620 14.085 1.00 40.49 443 GLU A N 1
ATOM 2388 C CA . GLU A 1 342 ? -15.267 48.154 12.733 1.00 40.27 443 GLU A CA 1
ATOM 2389 C C . GLU A 1 342 ? -16.590 48.877 12.553 1.00 37.40 443 GLU A C 1
ATOM 2390 O O . GLU A 1 342 ? -17.621 48.444 13.077 1.00 35.15 443 GLU A O 1
ATOM 2396 N N . MET A 1 343 ? -16.554 49.979 11.814 1.00 35.34 444 MET A N 1
ATOM 2397 C CA . MET A 1 343 ? -17.755 50.762 11.538 1.00 32.49 444 MET A CA 1
ATOM 2398 C C . MET A 1 343 ? -18.768 49.843 10.863 1.00 30.95 444 MET A C 1
ATOM 2399 O O . MET A 1 343 ? -18.386 48.930 10.136 1.00 31.39 444 MET A O 1
ATOM 2404 N N . MET A 1 344 ? -20.055 50.062 11.111 1.00 29.79 445 MET A N 1
ATOM 2405 C CA . MET A 1 344 ? -21.072 49.245 10.468 1.00 28.72 445 MET A CA 1
ATOM 2406 C C . MET A 1 344 ? -20.929 49.458 8.968 1.00 28.17 445 MET A C 1
ATOM 2407 O O . MET A 1 344 ? -20.636 50.567 8.519 1.00 26.46 445 MET A O 1
ATOM 2412 N N . ARG A 1 345 ? -21.159 48.411 8.186 1.00 26.66 446 ARG A N 1
ATOM 2413 C CA . ARG A 1 345 ? -20.995 48.538 6.751 1.00 27.55 446 ARG A CA 1
ATOM 2414 C C . ARG A 1 345 ? -21.771 49.657 6.081 1.00 27.11 446 ARG A C 1
ATOM 2415 O O . ARG A 1 345 ? -21.181 50.434 5.328 1.00 25.98 446 ARG A O 1
ATOM 2423 N N . PHE A 1 346 ? -23.075 49.750 6.333 1.00 23.88 447 PHE A N 1
ATOM 2424 C CA . PHE A 1 346 ? -23.857 50.797 5.686 1.00 25.04 447 PHE A CA 1
ATOM 2425 C C . PHE A 1 346 ? -23.313 52.183 6.028 1.00 23.47 447 PHE A C 1
ATOM 2426 O O . PHE A 1 346 ? -23.412 53.105 5.223 1.00 26.46 447 PHE A O 1
ATOM 2434 N N . LYS A 1 347 ? -22.723 52.328 7.211 1.00 22.81 448 LYS A N 1
ATOM 2435 C CA . LYS A 1 347 ? -22.151 53.613 7.596 1.00 23.10 448 LYS A CA 1
ATOM 2436 C C . LYS A 1 347 ? -20.859 53.901 6.813 1.00 23.99 448 LYS A C 1
ATOM 2437 O O . LYS A 1 347 ? -20.617 55.036 6.411 1.00 22.83 448 LYS A O 1
ATOM 2443 N N . ALA A 1 348 ? -20.036 52.878 6.591 1.00 23.35 449 ALA A N 1
ATOM 2444 C CA . ALA A 1 348 ? -18.799 53.079 5.847 1.00 23.82 449 ALA A CA 1
ATOM 2445 C C . ALA A 1 348 ? -19.130 53.380 4.384 1.00 22.75 449 ALA A C 1
ATOM 2446 O O . ALA A 1 348 ? -18.457 54.185 3.741 1.00 21.89 449 ALA A O 1
ATOM 2448 N N . VAL A 1 349 ? -20.168 52.726 3.865 1.00 21.77 450 VAL A N 1
ATOM 2449 C CA . VAL A 1 349 ? -20.590 52.935 2.486 1.00 23.85 450 VAL A CA 1
ATOM 2450 C C . VAL A 1 349 ? -21.107 54.355 2.299 1.00 22.74 450 VAL A C 1
ATOM 2451 O O . VAL A 1 349 ? -20.871 54.967 1.260 1.00 23.27 450 VAL A O 1
ATOM 2455 N N . GLU A 1 350 ? -21.811 54.880 3.299 1.00 22.99 451 GLU A N 1
ATOM 2456 C CA . GLU A 1 350 ? -22.303 56.247 3.209 1.00 25.06 451 GLU A CA 1
ATOM 2457 C C . GLU A 1 350 ? -21.087 57.173 3.160 1.00 24.37 451 GLU A C 1
ATOM 2458 O O . GLU A 1 350 ? -21.016 58.075 2.325 1.00 23.94 451 GLU A O 1
ATOM 2464 N N . ASN A 1 351 ? -20.125 56.933 4.048 1.00 22.82 452 ASN A N 1
ATOM 2465 C CA . ASN A 1 351 ? -18.913 57.741 4.087 1.00 23.50 452 ASN A CA 1
ATOM 2466 C C . ASN A 1 351 ? -18.176 57.672 2.757 1.00 22.93 452 ASN A C 1
ATOM 2467 O O . ASN A 1 351 ? -17.708 58.683 2.252 1.00 20.72 452 ASN A O 1
ATOM 2472 N N . CYS A 1 352 ? -18.078 56.476 2.184 1.00 22.86 453 CYS A N 1
ATOM 2473 C CA . CYS A 1 352 ? -17.378 56.330 0.919 1.00 23.53 453 CYS A CA 1
ATOM 2474 C C . CYS A 1 352 ? -18.165 56.896 -0.264 1.00 23.35 453 CYS A C 1
ATOM 2475 O O . CYS A 1 352 ? -17.572 57.425 -1.203 1.00 21.37 453 CYS A O 1
ATOM 2478 N N . ASN A 1 353 ? -19.493 56.792 -0.227 1.00 25.22 454 ASN A N 1
ATOM 2479 C CA . ASN A 1 353 ? -20.311 57.350 -1.313 1.00 26.37 454 ASN A CA 1
ATOM 2480 C C . ASN A 1 353 ? -20.105 58.865 -1.340 1.00 26.46 454 ASN A C 1
ATOM 2481 O O . ASN A 1 353 ? -20.045 59.482 -2.401 1.00 27.61 454 ASN A O 1
ATOM 2486 N N . TYR A 1 354 ? -19.993 59.451 -0.155 1.00 28.12 455 TYR A N 1
ATOM 2487 C CA . TYR A 1 354 ? -19.786 60.886 -0.011 1.00 28.62 455 TYR A CA 1
ATOM 2488 C C . TYR A 1 354 ? -18.398 61.258 -0.545 1.00 30.16 455 TYR A C 1
ATOM 2489 O O . TYR A 1 354 ? -18.243 62.234 -1.277 1.00 30.18 455 TYR A O 1
ATOM 2498 N N . ALA A 1 355 ? -17.394 60.460 -0.195 1.00 28.43 456 ALA A N 1
ATOM 2499 C CA . ALA A 1 355 ? -16.037 60.713 -0.651 1.00 28.55 456 ALA A CA 1
ATOM 2500 C C . ALA A 1 355 ? -15.963 60.696 -2.179 1.00 29.77 456 ALA A C 1
ATOM 2501 O O . ALA A 1 355 ? -15.292 61.529 -2.784 1.00 29.02 456 ALA A O 1
ATOM 2503 N N . VAL A 1 356 ? -16.648 59.739 -2.799 1.00 29.03 457 VAL A N 1
ATOM 2504 C CA . VAL A 1 356 ? -16.653 59.624 -4.256 1.00 29.07 457 VAL A CA 1
ATOM 2505 C C . VAL A 1 356 ? -17.328 60.825 -4.918 1.00 29.55 457 VAL A C 1
ATOM 2506 O O . VAL A 1 356 ? -16.828 61.348 -5.916 1.00 28.53 457 VAL A O 1
ATOM 2510 N N . ASP A 1 357 ? -18.447 61.275 -4.352 1.00 29.82 458 ASP A N 1
ATOM 2511 C CA . ASP A 1 357 ? -19.157 62.427 -4.899 1.00 28.43 458 ASP A CA 1
ATOM 2512 C C . ASP A 1 357 ? -18.332 63.713 -4.784 1.00 29.52 458 ASP A C 1
ATOM 2513 O O . ASP A 1 357 ? -18.339 64.545 -5.693 1.00 30.67 458 ASP A O 1
ATOM 2518 N N . LEU A 1 358 ? -17.632 63.888 -3.670 1.00 28.80 459 LEU A N 1
ATOM 2519 C CA . LEU A 1 358 ? -16.794 65.074 -3.502 1.00 29.74 459 LEU A CA 1
ATOM 2520 C C . LEU A 1 358 ? -15.711 65.070 -4.568 1.00 30.01 459 LEU A C 1
ATOM 2521 O O . LEU A 1 358 ? -15.217 66.122 -4.970 1.00 28.63 459 LEU A O 1
ATOM 2526 N N . GLY A 1 359 ? -15.344 63.871 -5.016 1.00 29.66 460 GLY A N 1
ATOM 2527 C CA . GLY A 1 359 ? -14.339 63.731 -6.051 1.00 28.27 460 GLY A CA 1
ATOM 2528 C C . GLY A 1 359 ? -14.943 64.100 -7.389 1.00 29.56 460 GLY A C 1
ATOM 2529 O O . GLY A 1 359 ? -14.324 64.794 -8.197 1.00 27.35 460 GLY A O 1
ATOM 2530 N N . LYS A 1 360 ? -16.168 63.641 -7.626 1.00 29.52 461 LYS A N 1
ATOM 2531 C CA . LYS A 1 360 ? -16.841 63.950 -8.873 1.00 30.91 461 LYS A CA 1
ATOM 2532 C C . LYS A 1 360 ? -17.060 65.460 -8.960 1.00 30.50 461 LYS A C 1
ATOM 2533 O O . LYS A 1 360 ? -16.846 66.058 -10.010 1.00 30.72 461 LYS A O 1
ATOM 2539 N N . ASN A 1 361 ? -17.465 66.076 -7.854 1.00 30.86 462 ASN A N 1
ATOM 2540 C CA . ASN A 1 361 ? -17.684 67.522 -7.838 1.00 33.45 462 ASN A CA 1
ATOM 2541 C C . ASN A 1 361 ? -16.413 68.273 -8.204 1.00 35.37 462 ASN A C 1
ATOM 2542 O O . ASN A 1 361 ? -16.463 69.302 -8.885 1.00 34.28 462 ASN A O 1
ATOM 2547 N N . GLN A 1 362 ? -15.275 67.752 -7.750 1.00 34.34 463 GLN A N 1
ATOM 2548 C CA . GLN A 1 362 ? -13.993 68.383 -8.013 1.00 34.07 463 GLN A CA 1
ATOM 2549 C C . GLN A 1 362 ? -13.410 68.093 -9.392 1.00 33.39 463 GLN A C 1
ATOM 2550 O O . GLN A 1 362 ? -12.296 68.518 -9.704 1.00 34.21 463 GLN A O 1
ATOM 2556 N N . GLY A 1 363 ? -14.164 67.376 -10.218 1.00 32.19 464 GLY A N 1
ATOM 2557 C CA . GLY A 1 363 ? -13.692 67.076 -11.556 1.00 31.96 464 GLY A CA 1
ATOM 2558 C C . GLY A 1 363 ? -12.979 65.747 -11.744 1.00 30.86 464 GLY A C 1
ATOM 2559 O O . GLY A 1 363 ? -12.545 65.439 -12.852 1.00 28.98 464 GLY A O 1
ATOM 2560 N N . PHE A 1 364 ? -12.848 64.960 -10.679 1.00 29.89 465 PHE A N 1
ATOM 2561 C CA . PHE A 1 364 ? -12.188 63.659 -10.784 1.00 29.77 465 PHE A CA 1
ATOM 2562 C C . PHE A 1 364 ? -12.906 62.805 -11.828 1.00 30.95 465 PHE A C 1
ATOM 2563 O O . PHE A 1 364 ? -14.087 63.013 -12.127 1.00 30.43 465 PHE A O 1
ATOM 2571 N N . SER A 1 365 ? -12.190 61.841 -12.387 1.00 30.99 466 SER A N 1
ATOM 2572 C CA . SER A 1 365 ? -12.793 60.925 -13.336 1.00 33.05 466 SER A CA 1
ATOM 2573 C C . SER A 1 365 ? -13.017 59.650 -12.514 1.00 32.94 466 SER A C 1
ATOM 2574 O O . SER A 1 365 ? -12.082 58.886 -12.277 1.00 33.43 466 SER A O 1
ATOM 2577 N N . LEU A 1 366 ? -14.253 59.441 -12.066 1.00 32.26 467 LEU A N 1
ATOM 2578 C CA . LEU A 1 366 ? -14.596 58.285 -11.236 1.00 33.59 467 LEU A CA 1
ATOM 2579 C C . LEU A 1 366 ? -15.835 57.528 -11.729 1.00 35.78 467 LEU A C 1
ATOM 2580 O O . LEU A 1 366 ? -16.429 56.753 -10.987 1.00 34.92 467 LEU A O 1
ATOM 2585 N N . VAL A 1 367 ? -16.207 57.742 -12.984 1.00 39.43 468 VAL A N 1
ATOM 2586 C CA . VAL A 1 367 ? -17.398 57.118 -13.559 1.00 42.01 468 VAL A CA 1
ATOM 2587 C C . VAL A 1 367 ? -17.665 55.646 -13.214 1.00 42.49 468 VAL A C 1
ATOM 2588 O O . VAL A 1 367 ? -18.814 55.268 -12.971 1.00 45.36 468 VAL A O 1
ATOM 2592 N N . GLY A 1 368 ? -16.631 54.812 -13.185 1.00 40.57 469 GLY A N 1
ATOM 2593 C CA . GLY A 1 368 ? -16.857 53.406 -12.869 1.00 37.10 469 GLY A CA 1
ATOM 2594 C C . GLY A 1 368 ? -16.623 52.999 -11.421 1.00 35.55 469 GLY A C 1
ATOM 2595 O O . GLY A 1 368 ? -16.588 51.810 -11.093 1.00 33.71 469 GLY A O 1
ATOM 2596 N N . ILE A 1 369 ? -16.475 53.980 -10.539 1.00 31.76 470 ILE A N 1
ATOM 2597 C CA . ILE A 1 369 ? -16.211 53.688 -9.138 1.00 29.89 470 ILE A CA 1
ATOM 2598 C C . ILE A 1 369 ? -17.385 54.027 -8.238 1.00 29.08 470 ILE A C 1
ATOM 2599 O O . ILE A 1 369 ? -18.083 55.008 -8.461 1.00 29.44 470 ILE A O 1
ATOM 2604 N N . GLN A 1 370 ? -17.600 53.208 -7.219 1.00 29.54 471 GLN A N 1
ATOM 2605 C CA . GLN A 1 370 ? -18.681 53.460 -6.283 1.00 28.78 471 GLN A CA 1
ATOM 2606 C C . GLN A 1 370 ? -18.223 53.360 -4.847 1.00 25.55 471 GLN A C 1
ATOM 2607 O O . GLN A 1 370 ? -17.233 52.698 -4.545 1.00 24.06 471 GLN A O 1
ATOM 2613 N N . GLY A 1 371 ? -18.958 54.023 -3.961 1.00 25.06 472 GLY A N 1
ATOM 2614 C CA . GLY A 1 371 ? -18.608 54.023 -2.554 1.00 22.92 472 GLY A CA 1
ATOM 2615 C C . GLY A 1 371 ? -18.290 52.642 -2.032 1.00 22.67 472 GLY A C 1
ATOM 2616 O O . GLY A 1 371 ? -17.228 52.419 -1.441 1.00 19.84 472 GLY A O 1
ATOM 2617 N N . ALA A 1 372 ? -19.205 51.709 -2.273 1.00 21.42 473 ALA A N 1
ATOM 2618 C CA . ALA A 1 372 ? -19.047 50.344 -1.807 1.00 23.64 473 ALA A CA 1
ATOM 2619 C C . ALA A 1 372 ? -17.741 49.706 -2.267 1.00 21.99 473 ALA A C 1
ATOM 2620 O O . ALA A 1 372 ? -17.172 48.900 -1.544 1.00 25.01 473 ALA A O 1
ATOM 2622 N N . ASP A 1 373 ? -17.271 50.048 -3.464 1.00 23.30 474 ASP A N 1
ATOM 2623 C CA . ASP A 1 373 ? -16.014 49.482 -3.957 1.00 24.55 474 ASP A CA 1
ATOM 2624 C C . ASP A 1 373 ? -14.858 49.823 -3.025 1.00 22.65 474 ASP A C 1
ATOM 2625 O O . ASP A 1 373 ? -13.955 49.014 -2.807 1.00 23.38 474 ASP A O 1
ATOM 2630 N N . ILE A 1 374 ? -14.884 51.029 -2.481 1.00 23.43 475 ILE A N 1
ATOM 2631 C CA . ILE A 1 374 ? -13.830 51.449 -1.583 1.00 21.95 475 ILE A CA 1
ATOM 2632 C C . ILE A 1 374 ? -14.027 50.742 -0.257 1.00 22.05 475 ILE A C 1
ATOM 2633 O O . ILE A 1 374 ? -13.064 50.268 0.357 1.00 21.07 475 ILE A O 1
ATOM 2638 N N . THR A 1 375 ? -15.281 50.647 0.174 1.00 19.57 476 THR A N 1
ATOM 2639 C CA . THR A 1 375 ? -15.595 49.995 1.442 1.00 21.63 476 THR A CA 1
ATOM 2640 C C . THR A 1 375 ? -15.190 48.523 1.411 1.00 21.33 476 THR A C 1
ATOM 2641 O O . THR A 1 375 ? -14.766 47.971 2.421 1.00 19.47 476 THR A O 1
ATOM 2645 N N . ASP A 1 376 ? -15.339 47.888 0.256 1.00 23.26 477 ASP A N 1
ATOM 2646 C CA . ASP A 1 376 ? -14.995 46.484 0.154 1.00 27.33 477 ASP A CA 1
ATOM 2647 C C . ASP A 1 376 ? -13.519 46.239 -0.141 1.00 27.00 477 ASP A C 1
ATOM 2648 O O . ASP A 1 376 ? -13.099 45.100 -0.321 1.00 27.81 477 ASP A O 1
ATOM 2653 N N . GLY A 1 377 ? -12.738 47.315 -0.173 1.00 27.03 478 GLY A N 1
ATOM 2654 C CA . GLY A 1 377 ? -11.310 47.197 -0.426 1.00 26.86 478 GLY A CA 1
ATOM 2655 C C . GLY A 1 377 ? -10.855 46.885 -1.847 1.00 27.51 478 GLY A C 1
ATOM 2656 O O . GLY A 1 377 ? -9.810 46.253 -2.032 1.00 30.51 478 GLY A O 1
ATOM 2657 N N . SER A 1 378 ? -11.613 47.307 -2.851 1.00 24.16 479 SER A N 1
ATOM 2658 C CA . SER A 1 378 ? -11.218 47.067 -4.234 1.00 24.34 479 SER A CA 1
ATOM 2659 C C . SER A 1 378 ? -9.812 47.612 -4.418 1.00 24.77 479 SER A C 1
ATOM 2660 O O . SER A 1 378 ? -9.559 48.789 -4.179 1.00 26.34 479 SER A O 1
ATOM 2663 N N . ARG A 1 379 ? -8.890 46.760 -4.839 1.00 24.61 480 ARG A N 1
ATOM 2664 C CA . ARG A 1 379 ? -7.523 47.208 -5.024 1.00 24.50 480 ARG A CA 1
ATOM 2665 C C . ARG A 1 379 ? -7.422 48.219 -6.139 1.00 24.18 480 ARG A C 1
ATOM 2666 O O . ARG A 1 379 ? -6.945 49.329 -5.939 1.00 21.34 480 ARG A O 1
ATOM 2674 N N . THR A 1 380 ? -7.893 47.822 -7.316 1.00 23.63 481 THR A N 1
ATOM 2675 C CA . THR A 1 380 ? -7.839 48.664 -8.494 1.00 24.23 481 THR A CA 1
ATOM 2676 C C . THR A 1 380 ? -8.642 49.948 -8.372 1.00 23.96 481 THR A C 1
ATOM 2677 O O . THR A 1 380 ? -8.190 51.005 -8.811 1.00 22.24 481 THR A O 1
ATOM 2681 N N . LEU A 1 381 ? -9.829 49.871 -7.781 1.00 24.15 482 LEU A N 1
ATOM 2682 C CA . LEU A 1 381 ? -10.645 51.070 -7.662 1.00 24.45 482 LEU A CA 1
ATOM 2683 C C . LEU A 1 381 ? -10.217 51.987 -6.507 1.00 23.76 482 LEU A C 1
ATOM 2684 O O . LEU A 1 381 ? -10.427 53.201 -6.572 1.00 23.42 482 LEU A O 1
ATOM 2689 N N . THR A 1 382 ? -9.608 51.427 -5.461 1.00 23.14 483 THR A N 1
ATOM 2690 C CA . THR A 1 382 ? -9.149 52.261 -4.350 1.00 22.57 483 THR A CA 1
ATOM 2691 C C . THR A 1 382 ? -7.924 53.046 -4.834 1.00 22.65 483 THR A C 1
ATOM 2692 O O . THR A 1 382 ? -7.784 54.235 -4.540 1.00 19.06 483 THR A O 1
ATOM 2696 N N . LEU A 1 383 ? -7.051 52.381 -5.588 1.00 19.10 484 LEU A N 1
ATOM 2697 C CA . LEU A 1 383 ? -5.866 53.042 -6.133 1.00 20.45 484 LEU A CA 1
ATOM 2698 C C . LEU A 1 383 ? -6.285 54.100 -7.153 1.00 19.89 484 LEU A C 1
ATOM 2699 O O . LEU A 1 383 ? -5.696 55.172 -7.223 1.00 20.05 484 LEU A O 1
ATOM 2704 N N . ALA A 1 384 ? -7.302 53.786 -7.949 1.00 20.45 485 ALA A N 1
ATOM 2705 C CA . ALA A 1 384 ? -7.777 54.713 -8.965 1.00 21.63 485 ALA A CA 1
ATOM 2706 C C . ALA A 1 384 ? -8.334 55.998 -8.339 1.00 22.37 485 ALA A C 1
ATOM 2707 O O . ALA A 1 384 ? -8.078 57.101 -8.834 1.00 22.71 485 ALA A O 1
ATOM 2709 N N . LEU A 1 385 ? -9.094 55.862 -7.257 1.00 20.09 486 LEU A N 1
ATOM 2710 C CA . LEU A 1 385 ? -9.661 57.039 -6.602 1.00 22.19 486 LEU A CA 1
ATOM 2711 C C . LEU A 1 385 ? -8.564 57.895 -5.964 1.00 22.64 486 LEU A C 1
ATOM 2712 O O . LEU A 1 385 ? -8.559 59.109 -6.122 1.00 21.46 486 LEU A O 1
ATOM 2717 N N . VAL A 1 386 ? -7.637 57.278 -5.239 1.00 22.10 487 VAL A N 1
ATOM 2718 C CA . VAL A 1 386 ? -6.581 58.080 -4.630 1.00 24.73 487 VAL A CA 1
ATOM 2719 C C . VAL A 1 386 ? -5.749 58.736 -5.731 1.00 24.76 487 VAL A C 1
ATOM 2720 O O . VAL A 1 386 ? -5.379 59.906 -5.613 1.00 27.78 487 VAL A O 1
ATOM 2724 N N . TRP A 1 387 ? -5.473 58.000 -6.806 1.00 24.04 488 TRP A N 1
ATOM 2725 C CA . TRP A 1 387 ? -4.704 58.563 -7.911 1.00 24.09 488 TRP A CA 1
ATOM 2726 C C . TRP A 1 387 ? -5.378 59.819 -8.449 1.00 24.70 488 TRP A C 1
ATOM 2727 O O . TRP A 1 387 ? -4.718 60.831 -8.672 1.00 24.89 488 TRP A O 1
ATOM 2738 N N . GLN A 1 388 ? -6.689 59.762 -8.663 1.00 25.47 489 GLN A N 1
ATOM 2739 C CA . GLN A 1 388 ? -7.399 60.935 -9.167 1.00 25.25 489 GLN A CA 1
ATOM 2740 C C . GLN A 1 388 ? -7.206 62.112 -8.219 1.00 26.43 489 GLN A C 1
ATOM 2741 O O . GLN A 1 388 ? -7.077 63.255 -8.659 1.00 27.27 489 GLN A O 1
ATOM 2747 N N . MET A 1 389 ? -7.200 61.832 -6.919 1.00 24.19 490 MET A N 1
ATOM 2748 C CA . MET A 1 389 ? -7.000 62.883 -5.927 1.00 26.33 490 MET A CA 1
ATOM 2749 C C . MET A 1 389 ? -5.590 63.462 -6.070 1.00 26.64 490 MET A C 1
ATOM 2750 O O . MET A 1 389 ? -5.405 64.681 -6.083 1.00 25.01 490 MET A O 1
ATOM 2755 N N . MET A 1 390 ? -4.593 62.589 -6.176 1.00 24.52 491 MET A N 1
ATOM 2756 C CA . MET A 1 390 ? -3.218 63.049 -6.334 1.00 25.77 491 MET A CA 1
ATOM 2757 C C . MET A 1 390 ? -3.058 63.798 -7.654 1.00 26.21 491 MET A C 1
ATOM 2758 O O . MET A 1 390 ? -2.432 64.852 -7.704 1.00 27.83 491 MET A O 1
ATOM 2763 N N . ARG A 1 391 ? -3.627 63.248 -8.720 1.00 25.42 492 ARG A N 1
ATOM 2764 C CA . ARG A 1 391 ? -3.517 63.856 -10.038 1.00 27.56 492 ARG A CA 1
ATOM 2765 C C . ARG A 1 391 ? -4.144 65.247 -10.131 1.00 28.93 492 ARG A C 1
ATOM 2766 O O . ARG A 1 391 ? -3.556 66.162 -10.723 1.00 25.94 492 ARG A O 1
ATOM 2774 N N . MET A 1 392 ? -5.339 65.404 -9.566 1.00 29.29 493 MET A N 1
ATOM 2775 C CA . MET A 1 392 ? -6.010 66.697 -9.606 1.00 30.86 493 MET A CA 1
ATOM 2776 C C . MET A 1 392 ? -5.221 67.711 -8.799 1.00 30.76 493 MET A C 1
ATOM 2777 O O . MET A 1 392 ? -5.133 68.876 -9.180 1.00 33.23 493 MET A O 1
ATOM 2782 N N . ASN A 1 393 ? -4.638 67.263 -7.691 1.00 30.03 494 ASN A N 1
ATOM 2783 C CA . ASN A 1 393 ? -3.848 68.142 -6.839 1.00 29.68 494 ASN A CA 1
ATOM 2784 C C . ASN A 1 393 ? -2.673 68.713 -7.634 1.00 30.96 494 ASN A C 1
ATOM 2785 O O . ASN A 1 393 ? -2.339 69.890 -7.493 1.00 28.50 494 ASN A O 1
ATOM 2790 N N . ILE A 1 394 ? -2.045 67.877 -8.463 1.00 30.07 495 ILE A N 1
ATOM 2791 C CA . ILE A 1 394 ? -0.924 68.324 -9.290 1.00 30.85 495 ILE A CA 1
ATOM 2792 C C . ILE A 1 394 ? -1.394 69.421 -10.252 1.00 32.16 495 ILE A C 1
ATOM 2793 O O . ILE A 1 394 ? -0.729 70.441 -10.414 1.00 33.71 495 ILE A O 1
ATOM 2798 N N . THR A 1 395 ? -2.542 69.208 -10.882 1.00 32.95 496 THR A N 1
ATOM 2799 C CA . THR A 1 395 ? -3.093 70.184 -11.816 1.00 35.74 496 THR A CA 1
ATOM 2800 C C . THR A 1 395 ? -3.360 71.517 -11.125 1.00 36.60 496 THR A C 1
ATOM 2801 O O . THR A 1 395 ? -2.972 72.575 -11.624 1.00 35.08 496 THR A O 1
ATOM 2805 N N . LYS A 1 396 ? -4.026 71.455 -9.975 1.00 36.76 497 LYS A N 1
ATOM 2806 C CA . LYS A 1 396 ? -4.380 72.657 -9.233 1.00 39.41 497 LYS A CA 1
ATOM 2807 C C . LYS A 1 396 ? -3.203 73.390 -8.619 1.00 39.30 497 LYS A C 1
ATOM 2808 O O . LYS A 1 396 ? -3.154 74.617 -8.649 1.00 39.22 497 LYS A O 1
ATOM 2814 N N . THR A 1 397 ? -2.258 72.654 -8.051 1.00 39.70 498 THR A N 1
ATOM 2815 C CA . THR A 1 397 ? -1.101 73.295 -7.446 1.00 41.12 498 THR A CA 1
ATOM 2816 C C . THR A 1 397 ? -0.233 73.947 -8.522 1.00 41.56 498 THR A C 1
ATOM 2817 O O . THR A 1 397 ? 0.388 74.979 -8.274 1.00 43.28 498 THR A O 1
ATOM 2821 N N . LEU A 1 398 ? -0.189 73.348 -9.710 1.00 41.78 499 LEU A N 1
ATOM 2822 C CA . LEU A 1 398 ? 0.603 73.901 -10.806 1.00 44.50 499 LEU A CA 1
ATOM 2823 C C . LEU A 1 398 ? -0.147 75.039 -11.486 1.00 47.79 499 LEU A C 1
ATOM 2824 O O . LEU A 1 398 ? 0.365 75.666 -12.415 1.00 49.86 499 LEU A O 1
ATOM 2829 N N . HIS A 1 399 ? -1.369 75.293 -11.035 1.00 50.94 500 HIS A N 1
ATOM 2830 C CA . HIS A 1 399 ? -2.166 76.374 -11.601 1.00 55.40 500 HIS A CA 1
ATOM 2831 C C . HIS A 1 399 ? -1.987 77.585 -10.690 1.00 57.02 500 HIS A C 1
ATOM 2832 O O . HIS A 1 399 ? -2.054 78.730 -11.136 1.00 57.75 500 HIS A O 1
ATOM 2839 N N . SER A 1 400 ? -1.755 77.313 -9.408 1.00 58.56 501 SER A N 1
ATOM 2840 C CA . SER A 1 400 ? -1.547 78.361 -8.417 1.00 60.48 501 SER A CA 1
ATOM 2841 C C . SER A 1 400 ? -0.206 79.047 -8.663 1.00 61.37 501 SER A C 1
ATOM 2842 O O . SER A 1 400 ? -0.153 80.239 -8.955 1.00 63.06 501 SER A O 1
ATOM 2845 N N . THR A 1 407 ? -6.307 73.012 -16.537 1.00 46.39 508 THR A N 1
ATOM 2846 C CA . THR A 1 407 ? -6.370 72.227 -17.767 1.00 47.27 508 THR A CA 1
ATOM 2847 C C . THR A 1 407 ? -4.982 71.714 -18.163 1.00 45.15 508 THR A C 1
ATOM 2848 O O . THR A 1 407 ? -4.558 71.853 -19.310 1.00 46.39 508 THR A O 1
ATOM 2852 N N . LEU A 1 408 ? -4.276 71.125 -17.206 1.00 42.56 509 LEU A N 1
ATOM 2853 C CA . LEU A 1 408 ? -2.949 70.579 -17.469 1.00 38.97 509 LEU A CA 1
ATOM 2854 C C . LEU A 1 408 ? -3.091 69.099 -17.813 1.00 35.76 509 LEU A C 1
ATOM 2855 O O . LEU A 1 408 ? -3.378 68.291 -16.938 1.00 35.51 509 LEU A O 1
ATOM 2860 N N . SER A 1 409 ? -2.897 68.742 -19.079 1.00 31.58 510 SER A N 1
ATOM 2861 C CA . SER A 1 409 ? -3.028 67.347 -19.483 1.00 30.39 510 SER A CA 1
ATOM 2862 C C . SER A 1 409 ? -1.721 66.586 -19.294 1.00 29.10 510 SER A C 1
ATOM 2863 O O . SER A 1 409 ? -0.674 67.177 -19.037 1.00 27.65 510 SER A O 1
ATOM 2866 N N . ASP A 1 410 ? -1.803 65.267 -19.419 1.00 29.23 511 ASP A N 1
ATOM 2867 C CA . ASP A 1 410 ? -0.640 64.400 -19.294 1.00 29.07 511 ASP A CA 1
ATOM 2868 C C . ASP A 1 410 ? 0.297 64.722 -20.449 1.00 29.61 511 ASP A C 1
ATOM 2869 O O . ASP A 1 410 ? 1.517 64.760 -20.281 1.00 30.55 511 ASP A O 1
ATOM 2874 N N . SER A 1 411 ? -0.278 64.954 -21.625 1.00 29.88 512 SER A N 1
ATOM 2875 C CA . SER A 1 411 ? 0.524 65.283 -22.790 1.00 31.43 512 SER A CA 1
ATOM 2876 C C . SER A 1 411 ? 1.268 66.591 -22.537 1.00 29.90 512 SER A C 1
ATOM 2877 O O . SER A 1 411 ? 2.435 66.709 -22.905 1.00 31.64 512 SER A O 1
ATOM 2880 N N . ASP A 1 412 ? 0.606 67.568 -21.915 1.00 28.72 513 ASP A N 1
ATOM 2881 C CA . ASP A 1 412 ? 1.260 68.847 -21.613 1.00 28.99 513 ASP A CA 1
ATOM 2882 C C . ASP A 1 412 ? 2.483 68.612 -20.711 1.00 27.79 513 ASP A C 1
ATOM 2883 O O . ASP A 1 412 ? 3.516 69.253 -20.880 1.00 25.96 513 ASP A O 1
ATOM 2888 N N . MET A 1 413 ? 2.360 67.701 -19.747 1.00 26.04 514 MET A N 1
ATOM 2889 C CA . MET A 1 413 ? 3.482 67.404 -18.847 1.00 26.22 514 MET A CA 1
ATOM 2890 C C . MET A 1 413 ? 4.637 66.727 -19.591 1.00 26.83 514 MET A C 1
ATOM 2891 O O . MET A 1 413 ? 5.808 67.068 -19.377 1.00 29.02 514 MET A O 1
ATOM 2896 N N . VAL A 1 414 ? 4.310 65.773 -20.460 1.00 26.74 515 VAL A N 1
ATOM 2897 C CA . VAL A 1 414 ? 5.323 65.075 -21.255 1.00 26.20 515 VAL A CA 1
ATOM 2898 C C . VAL A 1 414 ? 6.064 66.091 -22.133 1.00 26.36 515 VAL A C 1
ATOM 2899 O O . VAL A 1 414 ? 7.282 66.025 -22.277 1.00 23.44 515 VAL A O 1
ATOM 2903 N N . ALA A 1 415 ? 5.317 67.030 -22.711 1.00 26.54 516 ALA A N 1
ATOM 2904 C CA . ALA A 1 415 ? 5.888 68.071 -23.566 1.00 26.24 516 ALA A CA 1
ATOM 2905 C C . ALA A 1 415 ? 6.815 68.993 -22.763 1.00 26.00 516 ALA A C 1
ATOM 2906 O O . ALA A 1 415 ? 7.865 69.414 -23.262 1.00 27.34 516 ALA A O 1
ATOM 2908 N N . TRP A 1 416 ? 6.422 69.304 -21.528 1.00 24.90 517 TRP A N 1
ATOM 2909 C CA . TRP A 1 416 ? 7.234 70.153 -20.659 1.00 24.70 517 TRP A CA 1
ATOM 2910 C C . TRP A 1 416 ? 8.519 69.410 -20.325 1.00 24.45 517 TRP A C 1
ATOM 2911 O O . TRP A 1 416 ? 9.610 69.975 -20.380 1.00 22.79 517 TRP A O 1
ATOM 2922 N N . ALA A 1 417 ? 8.377 68.139 -19.967 1.00 23.04 518 ALA A N 1
ATOM 2923 C CA . ALA A 1 417 ? 9.529 67.320 -19.609 1.00 24.90 518 ALA A CA 1
ATOM 2924 C C . ALA A 1 417 ? 10.506 67.181 -20.774 1.00 25.30 518 ALA A C 1
ATOM 2925 O O . ALA A 1 417 ? 11.724 67.237 -20.577 1.00 26.60 518 ALA A O 1
ATOM 2927 N N . ASN A 1 418 ? 9.982 66.998 -21.983 1.00 25.70 519 ASN A N 1
ATOM 2928 C CA . ASN A 1 418 ? 10.838 66.865 -23.160 1.00 26.03 519 ASN A CA 1
ATOM 2929 C C . ASN A 1 418 ? 11.589 68.174 -23.462 1.00 26.10 519 ASN A C 1
ATOM 2930 O O . ASN A 1 418 ? 12.767 68.141 -23.817 1.00 27.48 519 ASN A O 1
ATOM 2935 N N . SER A 1 419 ? 10.907 69.309 -23.321 1.00 26.86 520 SER A N 1
ATOM 2936 C CA . SER A 1 419 ? 11.506 70.626 -23.559 1.00 29.00 520 SER A CA 1
ATOM 2937 C C . SER A 1 419 ? 12.696 70.838 -22.636 1.00 28.63 520 SER A C 1
ATOM 2938 O O . SER A 1 419 ? 13.739 71.330 -23.056 1.00 28.23 520 SER A O 1
ATOM 2941 N N . MET A 1 420 ? 12.516 70.471 -21.371 1.00 25.71 521 MET A N 1
ATOM 2942 C CA . MET A 1 420 ? 13.560 70.595 -20.362 1.00 27.02 521 MET A CA 1
ATOM 2943 C C . MET A 1 420 ? 14.747 69.673 -20.697 1.00 26.67 521 MET A C 1
ATOM 2944 O O . MET A 1 420 ? 15.902 70.091 -20.648 1.00 25.04 521 MET A O 1
ATOM 2949 N N . ALA A 1 421 ? 14.449 68.429 -21.060 1.00 27.24 522 ALA A N 1
ATOM 2950 C CA . ALA A 1 421 ? 15.474 67.439 -21.392 1.00 27.69 522 ALA A CA 1
ATOM 2951 C C . ALA A 1 421 ? 16.270 67.775 -22.655 1.00 28.90 522 ALA A C 1
ATOM 2952 O O . ALA A 1 421 ? 17.435 67.389 -22.784 1.00 28.71 522 ALA A O 1
ATOM 2954 N N . ALA A 1 422 ? 15.639 68.483 -23.588 1.00 28.36 523 ALA A N 1
ATOM 2955 C CA . ALA A 1 422 ? 16.295 68.852 -24.841 1.00 29.69 523 ALA A CA 1
ATOM 2956 C C . ALA A 1 422 ? 17.316 69.972 -24.682 1.00 30.21 523 ALA A C 1
ATOM 2957 O O . ALA A 1 422 ? 17.952 70.370 -25.656 1.00 31.02 523 ALA A O 1
ATOM 2959 N N . LYS A 1 423 ? 17.471 70.483 -23.466 1.00 32.17 524 LYS A N 1
ATOM 2960 C CA . LYS A 1 423 ? 18.417 71.563 -23.212 1.00 34.04 524 LYS A CA 1
ATOM 2961 C C . LYS A 1 423 ? 19.804 71.022 -22.856 1.00 35.00 524 LYS A C 1
ATOM 2962 O O . LYS A 1 423 ? 20.335 71.308 -21.781 1.00 35.53 524 LYS A O 1
ATOM 2968 N N . GLY A 1 424 ? 20.384 70.244 -23.768 1.00 36.10 525 GLY A N 1
ATOM 2969 C CA . GLY A 1 424 ? 21.708 69.683 -23.546 1.00 37.29 525 GLY A CA 1
ATOM 2970 C C . GLY A 1 424 ? 21.693 68.289 -22.946 1.00 37.84 525 GLY A C 1
ATOM 2971 O O . GLY A 1 424 ? 22.691 67.835 -22.393 1.00 37.81 525 GLY A O 1
ATOM 2972 N N . GLY A 1 425 ? 20.564 67.600 -23.063 1.00 38.20 526 GLY A N 1
ATOM 2973 C CA . GLY A 1 425 ? 20.454 66.265 -22.498 1.00 40.69 526 GLY A CA 1
ATOM 2974 C C . GLY A 1 425 ? 21.277 65.204 -23.203 1.00 41.90 526 GLY A C 1
ATOM 2975 O O . GLY A 1 425 ? 21.693 65.388 -24.345 1.00 42.63 526 GLY A O 1
ATOM 2976 N N . LYS A 1 426 ? 21.508 64.084 -22.524 1.00 42.58 527 LYS A N 1
ATOM 2977 C CA . LYS A 1 426 ? 22.286 62.997 -23.101 1.00 43.04 527 LYS A CA 1
ATOM 2978 C C . LYS A 1 426 ? 21.417 61.817 -23.515 1.00 43.02 527 LYS A C 1
ATOM 2979 O O . LYS A 1 426 ? 21.828 60.994 -24.329 1.00 44.29 527 LYS A O 1
ATOM 2985 N N . GLY A 1 427 ? 20.213 61.738 -22.962 1.00 43.08 528 GLY A N 1
ATOM 2986 C CA . GLY A 1 427 ? 19.321 60.641 -23.300 1.00 42.52 528 GLY A CA 1
ATOM 2987 C C . GLY A 1 427 ? 18.432 60.939 -24.495 1.00 42.75 528 GLY A C 1
ATOM 2988 O O . GLY A 1 427 ? 18.787 61.733 -25.370 1.00 41.69 528 GLY A O 1
ATOM 2989 N N . SER A 1 428 ? 17.268 60.302 -24.528 1.00 41.53 529 SER A N 1
ATOM 2990 C CA . SER A 1 428 ? 16.323 60.496 -25.619 1.00 41.10 529 SER A CA 1
ATOM 2991 C C . SER A 1 428 ? 15.029 61.152 -25.157 1.00 39.06 529 SER A C 1
ATOM 2992 O O . SER A 1 428 ? 14.688 61.122 -23.977 1.00 41.04 529 SER A O 1
ATOM 2995 N N . GLN A 1 429 ? 14.320 61.753 -26.105 1.00 37.09 530 GLN A N 1
ATOM 2996 C CA . GLN A 1 429 ? 13.039 62.384 -25.836 1.00 34.42 530 GLN A CA 1
ATOM 2997 C C . GLN A 1 429 ? 12.081 61.229 -25.608 1.00 33.49 530 GLN A C 1
ATOM 2998 O O . GLN A 1 429 ? 12.316 60.122 -26.102 1.00 34.31 530 GLN A O 1
ATOM 3004 N N . ILE A 1 430 ? 11.006 61.466 -24.869 1.00 30.49 531 ILE A N 1
ATOM 3005 C CA . ILE A 1 430 ? 10.058 60.397 -24.609 1.00 30.02 531 ILE A CA 1
ATOM 3006 C C . ILE A 1 430 ? 8.734 60.581 -25.335 1.00 31.04 531 ILE A C 1
ATOM 3007 O O . ILE A 1 430 ? 8.343 61.695 -25.689 1.00 29.95 531 ILE A O 1
ATOM 3012 N N . ARG A 1 431 ? 8.057 59.464 -25.562 1.00 31.43 532 ARG A N 1
ATOM 3013 C CA . ARG A 1 431 ? 6.774 59.465 -26.240 1.00 33.33 532 ARG A CA 1
ATOM 3014 C C . ARG A 1 431 ? 5.683 59.795 -25.231 1.00 31.89 532 ARG A C 1
ATOM 3015 O O . ARG A 1 431 ? 4.760 60.563 -25.520 1.00 28.44 532 ARG A O 1
ATOM 3023 N N . SER A 1 432 ? 5.814 59.214 -24.040 1.00 31.31 533 SER A N 1
ATOM 3024 C CA . SER A 1 432 ? 4.858 59.415 -22.959 1.00 31.16 533 SER A CA 1
ATOM 3025 C C . SER A 1 432 ? 5.478 58.883 -21.675 1.00 29.46 533 SER A C 1
ATOM 3026 O O . SER A 1 432 ? 6.542 58.279 -21.708 1.00 29.65 533 SER A O 1
ATOM 3029 N N . PHE A 1 433 ? 4.796 59.073 -20.550 1.00 27.95 534 PHE A N 1
ATOM 3030 C CA . PHE A 1 433 ? 5.318 58.599 -19.280 1.00 27.97 534 PHE A CA 1
ATOM 3031 C C . PHE A 1 433 ? 5.263 57.075 -19.169 1.00 29.05 534 PHE A C 1
ATOM 3032 O O . PHE A 1 433 ? 5.515 56.514 -18.105 1.00 27.03 534 PHE A O 1
ATOM 3040 N N . ARG A 1 434 ? 4.938 56.414 -20.277 1.00 29.87 535 ARG A N 1
ATOM 3041 C CA . ARG A 1 434 ? 4.881 54.953 -20.316 1.00 33.07 535 ARG A CA 1
ATOM 3042 C C . ARG A 1 434 ? 5.991 54.432 -21.221 1.00 32.05 535 ARG A C 1
ATOM 3043 O O . ARG A 1 434 ? 6.136 53.227 -21.412 1.00 31.09 535 ARG A O 1
ATOM 3051 N N . ASP A 1 435 ? 6.771 55.352 -21.776 1.00 32.13 536 ASP A N 1
ATOM 3052 C CA . ASP A 1 435 ? 7.853 55.002 -22.697 1.00 32.78 536 ASP A CA 1
ATOM 3053 C C . ASP A 1 435 ? 8.967 54.191 -22.029 1.00 32.02 536 ASP A C 1
ATOM 3054 O O . ASP A 1 435 ? 9.591 54.648 -21.077 1.00 30.72 536 ASP A O 1
ATOM 3059 N N . PRO A 1 436 ? 9.235 52.977 -22.540 1.00 33.78 537 PRO A N 1
ATOM 3060 C CA . PRO A 1 436 ? 10.266 52.064 -22.027 1.00 33.16 537 PRO A CA 1
ATOM 3061 C C . PRO A 1 436 ? 11.650 52.691 -21.849 1.00 32.24 537 PRO A C 1
ATOM 3062 O O . PRO A 1 436 ? 12.377 52.332 -20.926 1.00 32.06 537 PRO A O 1
ATOM 3066 N N . SER A 1 437 ? 12.017 53.613 -22.736 1.00 31.54 538 SER A N 1
ATOM 3067 C CA . SER A 1 437 ? 13.320 54.269 -22.646 1.00 30.87 538 SER A CA 1
ATOM 3068 C C . SER A 1 437 ? 13.559 54.910 -21.270 1.00 31.14 538 SER A C 1
ATOM 3069 O O . SER A 1 437 ? 14.694 54.973 -20.796 1.00 32.18 538 SER A O 1
ATOM 3072 N N . ILE A 1 438 ? 12.492 55.378 -20.627 1.00 29.32 539 ILE A N 1
ATOM 3073 C CA . ILE A 1 438 ? 12.606 56.011 -19.309 1.00 28.13 539 ILE A CA 1
ATOM 3074 C C . ILE A 1 438 ? 13.332 55.138 -18.281 1.00 28.95 539 ILE A C 1
ATOM 3075 O O . ILE A 1 438 ? 13.875 55.651 -17.302 1.00 26.20 539 ILE A O 1
ATOM 3080 N N . SER A 1 439 ? 13.361 53.825 -18.523 1.00 28.92 540 SER A N 1
ATOM 3081 C CA . SER A 1 439 ? 13.996 52.868 -17.609 1.00 30.08 540 SER A CA 1
ATOM 3082 C C . SER A 1 439 ? 15.477 53.102 -17.300 1.00 29.14 540 SER A C 1
ATOM 3083 O O . SER A 1 439 ? 15.948 52.766 -16.212 1.00 29.28 540 SER A O 1
ATOM 3086 N N . THR A 1 440 ? 16.207 53.678 -18.245 1.00 28.47 541 THR A N 1
ATOM 3087 C CA . THR A 1 440 ? 17.637 53.921 -18.064 1.00 26.98 541 THR A CA 1
ATOM 3088 C C . THR A 1 440 ? 17.907 54.998 -17.015 1.00 28.16 541 THR A C 1
ATOM 3089 O O . THR A 1 440 ? 19.015 55.103 -16.483 1.00 24.54 541 THR A O 1
ATOM 3093 N N . GLY A 1 441 ? 16.884 55.802 -16.729 1.00 28.49 542 GLY A N 1
ATOM 3094 C CA . GLY A 1 441 ? 17.024 56.860 -15.748 1.00 27.34 542 GLY A CA 1
ATOM 3095 C C . GLY A 1 441 ? 17.751 58.081 -16.271 1.00 27.68 542 GLY A C 1
ATOM 3096 O O . GLY A 1 441 ? 17.957 59.039 -15.531 1.00 28.92 542 GLY A O 1
ATOM 3097 N N . VAL A 1 442 ? 18.136 58.054 -17.543 1.00 28.35 543 VAL A N 1
ATOM 3098 C CA . VAL A 1 442 ? 18.855 59.168 -18.155 1.00 27.40 543 VAL A CA 1
ATOM 3099 C C . VAL A 1 442 ? 17.920 60.343 -18.441 1.00 26.93 543 VAL A C 1
ATOM 3100 O O . VAL A 1 442 ? 18.263 61.497 -18.181 1.00 24.41 543 VAL A O 1
ATOM 3104 N N . PHE A 1 443 ? 16.743 60.044 -18.984 1.00 25.31 544 PHE A N 1
ATOM 3105 C CA . PHE A 1 443 ? 15.762 61.078 -19.283 1.00 24.42 544 PHE A CA 1
ATOM 3106 C C . PHE A 1 443 ? 15.485 61.980 -18.075 1.00 23.56 544 PHE A C 1
ATOM 3107 O O . PHE A 1 443 ? 15.493 63.205 -18.206 1.00 23.56 544 PHE A O 1
ATOM 3115 N N . VAL A 1 444 ? 15.238 61.389 -16.902 1.00 22.05 545 VAL A N 1
ATOM 3116 C CA . VAL A 1 444 ? 14.957 62.205 -15.722 1.00 21.66 545 VAL A CA 1
ATOM 3117 C C . VAL A 1 444 ? 16.141 63.089 -15.334 1.00 22.00 545 VAL A C 1
ATOM 3118 O O . VAL A 1 444 ? 15.954 64.213 -14.872 1.00 19.45 545 VAL A O 1
ATOM 3122 N N . LEU A 1 445 ? 17.359 62.597 -15.535 1.00 21.91 546 LEU A N 1
ATOM 3123 C CA . LEU A 1 445 ? 18.538 63.400 -15.237 1.00 21.83 546 LEU A CA 1
ATOM 3124 C C . LEU A 1 445 ? 18.626 64.558 -16.261 1.00 21.17 546 LEU A C 1
ATOM 3125 O O . LEU A 1 445 ? 19.031 65.670 -15.912 1.00 22.23 546 LEU A O 1
ATOM 3130 N N . ASP A 1 446 ? 18.223 64.306 -17.508 1.00 21.89 547 ASP A N 1
ATOM 3131 C CA . ASP A 1 446 ? 18.226 65.359 -18.535 1.00 24.03 547 ASP A CA 1
ATOM 3132 C C . ASP A 1 446 ? 17.195 66.443 -18.206 1.00 24.45 547 ASP A C 1
ATOM 3133 O O . ASP A 1 446 ? 17.428 67.633 -18.446 1.00 22.78 547 ASP A O 1
ATOM 3138 N N . VAL A 1 447 ? 16.042 66.028 -17.681 1.00 24.98 548 VAL A N 1
ATOM 3139 C CA . VAL A 1 447 ? 15.004 66.987 -17.312 1.00 23.68 548 VAL A CA 1
ATOM 3140 C C . VAL A 1 447 ? 15.583 67.912 -16.241 1.00 23.68 548 VAL A C 1
ATOM 3141 O O . VAL A 1 447 ? 15.460 69.134 -16.322 1.00 23.46 548 VAL A O 1
ATOM 3145 N N . LEU A 1 448 ? 16.223 67.313 -15.241 1.00 20.81 549 LEU A N 1
ATOM 3146 C CA . LEU A 1 448 ? 16.819 68.066 -14.145 1.00 21.05 549 LEU A CA 1
ATOM 3147 C C . LEU A 1 448 ? 17.924 68.979 -14.658 1.00 21.08 549 LEU A C 1
ATOM 3148 O O . LEU A 1 448 ? 18.135 70.083 -14.136 1.00 21.58 549 LEU A O 1
ATOM 3153 N N . HIS A 1 449 ? 18.627 68.510 -15.680 1.00 21.40 550 HIS A N 1
ATOM 3154 C CA . HIS A 1 449 ? 19.708 69.272 -16.280 1.00 24.79 550 HIS A CA 1
ATOM 3155 C C . HIS A 1 449 ? 19.114 70.492 -16.968 1.00 26.02 550 HIS A C 1
ATOM 3156 O O . HIS A 1 449 ? 19.741 71.552 -17.036 1.00 27.02 550 HIS A O 1
ATOM 3163 N N . GLY A 1 450 ? 17.899 70.343 -17.483 1.00 25.41 551 GLY A N 1
ATOM 3164 C CA . GLY A 1 450 ? 17.257 71.473 -18.127 1.00 25.08 551 GLY A CA 1
ATOM 3165 C C . GLY A 1 450 ? 16.806 72.515 -17.114 1.00 26.70 551 GLY A C 1
ATOM 3166 O O . GLY A 1 450 ? 16.781 73.712 -17.410 1.00 29.75 551 GLY A O 1
ATOM 3167 N N . ILE A 1 451 ? 16.446 72.067 -15.915 1.00 26.14 552 ILE A N 1
ATOM 3168 C CA . ILE A 1 451 ? 15.978 72.966 -14.861 1.00 23.98 552 ILE A CA 1
ATOM 3169 C C . ILE A 1 451 ? 17.136 73.731 -14.240 1.00 25.23 552 ILE A C 1
ATOM 3170 O O . ILE A 1 451 ? 17.044 74.935 -14.003 1.00 24.56 552 ILE A O 1
ATOM 3175 N N . LYS A 1 452 ? 18.224 73.014 -13.981 1.00 24.95 553 LYS A N 1
ATOM 3176 C CA . LYS A 1 452 ? 19.422 73.592 -13.391 1.00 25.65 553 LYS A CA 1
ATOM 3177 C C . LYS A 1 452 ? 20.604 72.771 -13.911 1.00 26.55 553 LYS A C 1
ATOM 3178 O O . LYS A 1 452 ? 20.938 71.724 -13.354 1.00 24.51 553 LYS A O 1
ATOM 3184 N N . SER A 1 453 ? 21.236 73.249 -14.978 1.00 26.35 554 SER A N 1
ATOM 3185 C CA . SER A 1 453 ? 22.346 72.521 -15.582 1.00 28.85 554 SER A CA 1
ATOM 3186 C C . SER A 1 453 ? 23.490 72.236 -14.620 1.00 28.43 554 SER A C 1
ATOM 3187 O O . SER A 1 453 ? 24.079 71.166 -14.672 1.00 29.96 554 SER A O 1
ATOM 3190 N N . GLU A 1 454 ? 23.788 73.178 -13.733 1.00 29.89 555 GLU A N 1
ATOM 3191 C CA . GLU A 1 454 ? 24.884 73.002 -12.785 1.00 32.38 555 GLU A CA 1
ATOM 3192 C C . GLU A 1 454 ? 24.723 71.788 -11.871 1.00 32.07 555 GLU A C 1
ATOM 3193 O O . GLU A 1 454 ? 25.709 71.224 -11.410 1.00 29.02 555 GLU A O 1
ATOM 3199 N N . TYR A 1 455 ? 23.485 71.378 -11.619 1.00 30.12 556 TYR A N 1
ATOM 3200 C CA . TYR A 1 455 ? 23.244 70.249 -10.735 1.00 28.59 556 TYR A CA 1
ATOM 3201 C C . TYR A 1 455 ? 23.471 68.882 -11.350 1.00 26.13 556 TYR A C 1
ATOM 3202 O O . TYR A 1 455 ? 23.575 67.896 -10.628 1.00 24.62 556 TYR A O 1
ATOM 3211 N N . VAL A 1 456 ? 23.537 68.815 -12.673 1.00 27.38 557 VAL A N 1
ATOM 3212 C CA . VAL A 1 456 ? 23.717 67.537 -13.334 1.00 28.07 557 VAL A CA 1
ATOM 3213 C C . VAL A 1 456 ? 25.069 67.431 -14.034 1.00 30.49 557 VAL A C 1
ATOM 3214 O O . VAL A 1 456 ? 25.288 68.010 -15.100 1.00 27.89 557 VAL A O 1
ATOM 3218 N N . ASP A 1 457 ? 25.974 66.688 -13.406 1.00 31.27 558 ASP A N 1
ATOM 3219 C CA . ASP A 1 457 ? 27.318 66.464 -13.932 1.00 32.85 558 ASP A CA 1
ATOM 3220 C C . ASP A 1 457 ? 27.241 65.131 -14.651 1.00 32.02 558 ASP A C 1
ATOM 3221 O O . ASP A 1 457 ? 27.158 64.086 -14.010 1.00 32.04 558 ASP A O 1
ATOM 3226 N N . TYR A 1 458 ? 27.270 65.153 -15.977 1.00 32.58 559 TYR A N 1
ATOM 3227 C CA . TYR A 1 458 ? 27.158 63.910 -16.719 1.00 34.60 559 TYR A CA 1
ATOM 3228 C C . TYR A 1 458 ? 28.280 62.896 -16.506 1.00 36.21 559 TYR A C 1
ATOM 3229 O O . TYR A 1 458 ? 28.190 61.758 -16.970 1.00 34.81 559 TYR A O 1
ATOM 3238 N N . ASN A 1 459 ? 29.332 63.301 -15.802 1.00 37.51 560 ASN A N 1
ATOM 3239 C CA . ASN A 1 459 ? 30.414 62.375 -15.503 1.00 39.92 560 ASN A CA 1
ATOM 3240 C C . ASN A 1 459 ? 29.903 61.411 -14.434 1.00 41.58 560 ASN A C 1
ATOM 3241 O O . ASN A 1 459 ? 30.443 60.318 -14.256 1.00 42.58 560 ASN A O 1
ATOM 3246 N N . LEU A 1 460 ? 28.847 61.824 -13.731 1.00 40.87 561 LEU A N 1
ATOM 3247 C CA . LEU A 1 460 ? 28.241 61.005 -12.689 1.00 39.55 561 LEU A CA 1
ATOM 3248 C C . LEU A 1 460 ? 27.009 60.276 -13.218 1.00 40.53 561 LEU A C 1
ATOM 3249 O O . LEU A 1 460 ? 26.308 59.610 -12.457 1.00 41.86 561 LEU A O 1
ATOM 3254 N N . VAL A 1 461 ? 26.741 60.411 -14.515 1.00 39.38 562 VAL A N 1
ATOM 3255 C CA . VAL A 1 461 ? 25.583 59.771 -15.131 1.00 39.77 562 VAL A CA 1
ATOM 3256 C C . VAL A 1 461 ? 25.994 58.568 -15.971 1.00 40.81 562 VAL A C 1
ATOM 3257 O O . VAL A 1 461 ? 26.811 58.683 -16.885 1.00 40.00 562 VAL A O 1
ATOM 3261 N N . THR A 1 462 ? 25.428 57.410 -15.655 1.00 41.14 563 THR A N 1
ATOM 3262 C CA . THR A 1 462 ? 25.749 56.202 -16.398 1.00 42.78 563 THR A CA 1
ATOM 3263 C C . THR A 1 462 ? 24.830 56.156 -17.607 1.00 42.53 563 THR A C 1
ATOM 3264 O O . THR A 1 462 ? 24.056 57.088 -17.843 1.00 41.74 563 THR A O 1
ATOM 3268 N N . ASP A 1 463 ? 24.914 55.078 -18.372 1.00 40.86 564 ASP A N 1
ATOM 3269 C CA . ASP A 1 463 ? 24.065 54.935 -19.541 1.00 40.99 564 ASP A CA 1
ATOM 3270 C C . ASP A 1 463 ? 22.884 54.062 -19.147 1.00 39.02 564 ASP A C 1
ATOM 3271 O O . ASP A 1 463 ? 22.032 53.751 -19.969 1.00 38.23 564 ASP A O 1
ATOM 3276 N N . GLY A 1 464 ? 22.847 53.672 -17.874 1.00 38.38 565 GLY A N 1
ATOM 3277 C CA . GLY A 1 464 ? 21.764 52.843 -17.371 1.00 37.71 565 GLY A CA 1
ATOM 3278 C C . GLY A 1 464 ? 21.501 51.592 -18.184 1.00 39.09 565 GLY A C 1
ATOM 3279 O O . GLY A 1 464 ? 20.368 51.098 -18.220 1.00 38.25 565 GLY A O 1
ATOM 3280 N N . SER A 1 465 ? 22.547 51.073 -18.828 1.00 38.81 566 SER A N 1
ATOM 3281 C CA . SER A 1 465 ? 22.435 49.869 -19.657 1.00 40.32 566 SER A CA 1
ATOM 3282 C C . SER A 1 465 ? 22.092 48.623 -18.851 1.00 40.15 566 SER A C 1
ATOM 3283 O O . SER A 1 465 ? 21.656 47.615 -19.407 1.00 42.23 566 SER A O 1
ATOM 3286 N N . THR A 1 466 ? 22.313 48.682 -17.546 1.00 40.08 567 THR A N 1
ATOM 3287 C CA . THR A 1 466 ? 21.996 47.559 -16.672 1.00 39.78 567 THR A CA 1
ATOM 3288 C C . THR A 1 466 ? 21.009 48.082 -15.644 1.00 40.47 567 THR A C 1
ATOM 3289 O O . THR A 1 466 ? 20.857 49.299 -15.491 1.00 40.25 567 THR A O 1
ATOM 3293 N N . GLU A 1 467 ? 20.339 47.177 -14.940 1.00 40.22 568 GLU A N 1
ATOM 3294 C CA . GLU A 1 467 ? 19.378 47.593 -13.927 1.00 40.72 568 GLU A CA 1
ATOM 3295 C C . GLU A 1 467 ? 20.080 48.368 -12.812 1.00 39.97 568 GLU A C 1
ATOM 3296 O O . GLU A 1 467 ? 19.574 49.384 -12.334 1.00 37.92 568 GLU A O 1
ATOM 3302 N N . GLU A 1 468 ? 21.255 47.895 -12.408 1.00 38.44 569 GLU A N 1
ATOM 3303 C CA . GLU A 1 468 ? 22.002 48.557 -11.346 1.00 38.79 569 GLU A CA 1
ATOM 3304 C C . GLU A 1 468 ? 22.401 49.967 -11.733 1.00 36.72 569 GLU A C 1
ATOM 3305 O O . GLU A 1 468 ? 22.307 50.888 -10.925 1.00 37.53 569 GLU A O 1
ATOM 3311 N N . LEU A 1 469 ? 22.852 50.142 -12.968 1.00 34.62 570 LEU A N 1
ATOM 3312 C CA . LEU A 1 469 ? 23.257 51.463 -13.421 1.00 32.76 570 LEU A CA 1
ATOM 3313 C C . LEU A 1 469 ? 22.039 52.389 -13.533 1.00 30.29 570 LEU A C 1
ATOM 3314 O O . LEU A 1 469 ? 22.124 53.578 -13.236 1.00 27.27 570 LEU A O 1
ATOM 3319 N N . ALA A 1 470 ? 20.908 51.839 -13.960 1.00 29.06 571 ALA A N 1
ATOM 3320 C CA . ALA A 1 470 ? 19.694 52.637 -14.085 1.00 29.97 571 ALA A CA 1
ATOM 3321 C C . ALA A 1 470 ? 19.267 53.146 -12.709 1.00 29.54 571 ALA A C 1
ATOM 3322 O O . ALA A 1 470 ? 18.982 54.330 -12.546 1.00 29.83 571 ALA A O 1
ATOM 3324 N N . ILE A 1 471 ? 19.244 52.253 -11.719 1.00 29.87 572 ILE A N 1
ATOM 3325 C CA . ILE A 1 471 ? 18.854 52.632 -10.360 1.00 28.66 572 ILE A CA 1
ATOM 3326 C C . ILE A 1 471 ? 19.750 53.737 -9.802 1.00 30.61 572 ILE A C 1
ATOM 3327 O O . ILE A 1 471 ? 19.277 54.612 -9.076 1.00 27.87 572 ILE A O 1
ATOM 3332 N N . GLN A 1 472 ? 21.041 53.700 -10.132 1.00 29.50 573 GLN A N 1
ATOM 3333 C CA . GLN A 1 472 ? 21.963 54.734 -9.664 1.00 30.80 573 GLN A CA 1
ATOM 3334 C C . GLN A 1 472 ? 21.602 56.078 -10.308 1.00 31.33 573 GLN A C 1
ATOM 3335 O O . GLN A 1 472 ? 21.671 57.127 -9.663 1.00 30.70 573 GLN A O 1
ATOM 3341 N N . ASN A 1 473 ? 21.220 56.045 -11.582 1.00 30.32 574 ASN A N 1
ATOM 3342 C CA . ASN A 1 473 ? 20.828 57.270 -12.274 1.00 29.83 574 ASN A CA 1
ATOM 3343 C C . ASN A 1 473 ? 19.558 57.824 -11.616 1.00 28.12 574 ASN A C 1
ATOM 3344 O O . ASN A 1 473 ? 19.452 59.023 -11.355 1.00 28.36 574 ASN A O 1
ATOM 3349 N N . ALA A 1 474 ? 18.607 56.936 -11.348 1.00 25.99 575 ALA A N 1
ATOM 3350 C CA . ALA A 1 474 ? 17.341 57.323 -10.733 1.00 29.22 575 ALA A CA 1
ATOM 3351 C C . ALA A 1 474 ? 17.527 57.856 -9.315 1.00 28.11 575 ALA A C 1
ATOM 3352 O O . ALA A 1 474 ? 16.893 58.842 -8.929 1.00 29.17 575 ALA A O 1
ATOM 3354 N N . ARG A 1 475 ? 18.406 57.214 -8.550 1.00 27.23 576 ARG A N 1
ATOM 3355 C CA . ARG A 1 475 ? 18.688 57.620 -7.176 1.00 27.58 576 ARG A CA 1
ATOM 3356 C C . ARG A 1 475 ? 19.347 58.995 -7.155 1.00 28.16 576 ARG A C 1
ATOM 3357 O O . ARG A 1 475 ? 19.099 59.814 -6.263 1.00 27.60 576 ARG A O 1
ATOM 3365 N N . LEU A 1 476 ? 20.200 59.237 -8.143 1.00 26.53 577 LEU A N 1
ATOM 3366 C CA . LEU A 1 476 ? 20.887 60.515 -8.264 1.00 27.02 577 LEU A CA 1
ATOM 3367 C C . LEU A 1 476 ? 19.856 61.580 -8.632 1.00 24.97 577 LEU A C 1
ATOM 3368 O O . LEU A 1 476 ? 19.869 62.675 -8.087 1.00 23.86 577 LEU A O 1
ATOM 3373 N N . ALA A 1 477 ? 18.963 61.245 -9.560 1.00 23.38 578 ALA A N 1
ATOM 3374 C CA . ALA A 1 477 ? 17.927 62.178 -9.996 1.00 22.56 578 ALA A CA 1
ATOM 3375 C C . ALA A 1 477 ? 17.030 62.581 -8.826 1.00 22.34 578 ALA A C 1
ATOM 3376 O O . ALA A 1 477 ? 16.732 63.766 -8.642 1.00 22.32 578 ALA A O 1
ATOM 3378 N N . ILE A 1 478 ? 16.598 61.599 -8.035 1.00 23.20 579 ILE A N 1
ATOM 3379 C CA . ILE A 1 478 ? 15.736 61.888 -6.887 1.00 23.27 579 ILE A CA 1
ATOM 3380 C C . ILE A 1 478 ? 16.414 62.800 -5.867 1.00 23.94 579 ILE A C 1
ATOM 3381 O O . ILE A 1 478 ? 15.792 63.730 -5.360 1.00 22.93 579 ILE A O 1
ATOM 3386 N N . SER A 1 479 ? 17.684 62.540 -5.566 1.00 23.77 580 SER A N 1
ATOM 3387 C CA . SER A 1 479 ? 18.413 63.369 -4.613 1.00 22.85 580 SER A CA 1
ATOM 3388 C C . SER A 1 479 ? 18.633 64.785 -5.167 1.00 24.07 580 SER A C 1
ATOM 3389 O O . SER A 1 479 ? 18.645 65.766 -4.415 1.00 23.46 580 SER A O 1
ATOM 3392 N N . ILE A 1 480 ? 18.823 64.897 -6.478 1.00 23.32 581 ILE A N 1
ATOM 3393 C CA . ILE A 1 480 ? 19.029 66.213 -7.077 1.00 22.48 581 ILE A CA 1
ATOM 3394 C C . ILE A 1 480 ? 17.715 66.998 -7.009 1.00 21.83 581 ILE A C 1
ATOM 3395 O O . ILE A 1 480 ? 17.698 68.198 -6.738 1.00 20.00 581 ILE A O 1
ATOM 3400 N N . ALA A 1 481 ? 16.616 66.308 -7.265 1.00 18.91 582 ALA A N 1
ATOM 3401 C CA . ALA A 1 481 ? 15.305 66.942 -7.228 1.00 20.09 582 ALA A CA 1
ATOM 3402 C C . ALA A 1 481 ? 15.037 67.429 -5.806 1.00 20.35 582 ALA A C 1
ATOM 3403 O O . ALA A 1 481 ? 14.495 68.512 -5.593 1.00 22.27 582 ALA A O 1
ATOM 3405 N N . ARG A 1 482 ? 15.452 66.644 -4.821 1.00 20.82 583 ARG A N 1
ATOM 3406 C CA . ARG A 1 482 ? 15.243 67.032 -3.440 1.00 20.78 583 ARG A CA 1
ATOM 3407 C C . ARG A 1 482 ? 16.104 68.237 -3.097 1.00 21.43 583 ARG A C 1
ATOM 3408 O O . ARG A 1 482 ? 15.690 69.086 -2.302 1.00 20.15 583 ARG A O 1
ATOM 3416 N N . LYS A 1 483 ? 17.285 68.326 -3.708 1.00 20.16 584 LYS A N 1
ATOM 3417 C CA . LYS A 1 483 ? 18.169 69.467 -3.460 1.00 21.25 584 LYS A CA 1
ATOM 3418 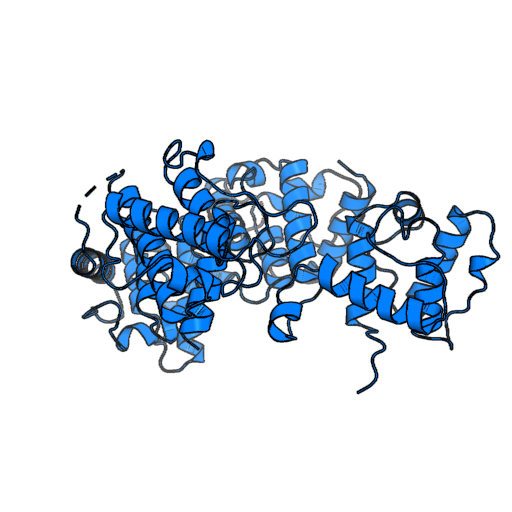C C . LYS A 1 483 ? 17.499 70.742 -3.995 1.00 19.48 584 LYS A C 1
ATOM 3419 O O . LYS A 1 483 ? 17.749 71.841 -3.506 1.00 21.05 584 LYS A O 1
ATOM 3425 N N . LEU A 1 484 ? 16.660 70.588 -5.012 1.00 20.82 585 LEU A N 1
ATOM 3426 C CA . LEU A 1 484 ? 15.944 71.725 -5.593 1.00 22.17 585 LEU A CA 1
ATOM 3427 C C . LEU A 1 484 ? 14.671 72.063 -4.797 1.00 23.15 585 LEU A C 1
ATOM 3428 O O . LEU A 1 484 ? 14.001 73.067 -5.071 1.00 24.15 585 LEU A O 1
ATOM 3433 N N . GLY A 1 485 ? 14.346 71.218 -3.825 1.00 21.35 586 GLY A N 1
ATOM 3434 C CA . GLY A 1 485 ? 13.165 71.435 -3.008 1.00 24.99 586 GLY A CA 1
ATOM 3435 C C . GLY A 1 485 ? 11.953 70.597 -3.394 1.00 23.74 586 GLY A C 1
ATOM 3436 O O . GLY A 1 485 ? 10.864 70.805 -2.871 1.00 24.88 586 GLY A O 1
ATOM 3437 N N . ALA A 1 486 ? 12.131 69.645 -4.298 1.00 24.52 587 ALA A N 1
ATOM 3438 C CA . ALA A 1 486 ? 11.023 68.802 -4.740 1.00 24.84 587 ALA A CA 1
ATOM 3439 C C . ALA A 1 486 ? 10.585 67.791 -3.682 1.00 25.22 587 ALA A C 1
ATOM 3440 O O . ALA A 1 486 ? 11.415 67.150 -3.046 1.00 23.94 587 ALA A O 1
ATOM 3442 N N . VAL A 1 487 ? 9.276 67.649 -3.508 1.00 25.94 588 VAL A N 1
ATOM 3443 C CA . VAL A 1 487 ? 8.714 66.694 -2.557 1.00 27.36 588 VAL A CA 1
ATOM 3444 C C . VAL A 1 487 ? 8.393 65.453 -3.384 1.00 27.29 588 VAL A C 1
ATOM 3445 O O . VAL A 1 487 ? 7.459 65.456 -4.194 1.00 28.18 588 VAL A O 1
ATOM 3449 N N . ILE A 1 488 ? 9.186 64.403 -3.182 1.00 25.83 589 ILE A N 1
ATOM 3450 C CA . ILE A 1 488 ? 9.055 63.159 -3.938 1.00 25.61 589 ILE A CA 1
ATOM 3451 C C . ILE A 1 488 ? 8.790 61.959 -3.039 1.00 24.76 589 ILE A C 1
ATOM 3452 O O . ILE A 1 488 ? 9.503 61.738 -2.061 1.00 24.82 589 ILE A O 1
ATOM 3457 N N . PHE A 1 489 ? 7.775 61.175 -3.385 1.00 23.58 590 PHE A N 1
ATOM 3458 C CA . PHE A 1 489 ? 7.419 60.011 -2.592 1.00 22.25 590 PHE A CA 1
ATOM 3459 C C . PHE A 1 489 ? 7.716 58.682 -3.272 1.00 23.61 590 PHE A C 1
ATOM 3460 O O . PHE A 1 489 ? 7.341 57.630 -2.755 1.00 23.70 590 PHE A O 1
ATOM 3468 N N . ILE A 1 490 ? 8.373 58.723 -4.426 1.00 22.81 591 ILE A N 1
ATOM 3469 C CA . ILE A 1 490 ? 8.719 57.493 -5.128 1.00 24.16 591 ILE A CA 1
ATOM 3470 C C . ILE A 1 490 ? 10.163 57.092 -4.839 1.00 24.43 591 ILE A C 1
ATOM 3471 O O . ILE A 1 490 ? 10.914 57.852 -4.235 1.00 24.41 591 ILE A O 1
ATOM 3476 N N . LEU A 1 491 ? 10.527 55.887 -5.265 1.00 24.95 592 LEU A N 1
ATOM 3477 C CA . LEU A 1 491 ? 11.877 55.366 -5.108 1.00 23.84 592 LEU A CA 1
ATOM 3478 C C . LEU A 1 491 ? 12.482 55.206 -6.507 1.00 24.77 592 LEU A C 1
ATOM 3479 O O . LEU A 1 491 ? 11.770 55.252 -7.518 1.00 22.03 592 LEU A O 1
ATOM 3484 N N . PRO A 1 492 ? 13.807 55.019 -6.586 1.00 23.96 593 PRO A N 1
ATOM 3485 C CA . PRO A 1 492 ? 14.462 54.858 -7.884 1.00 25.15 593 PRO A CA 1
ATOM 3486 C C . PRO A 1 492 ? 13.819 53.773 -8.753 1.00 26.43 593 PRO A C 1
ATOM 3487 O O . PRO A 1 492 ? 13.622 53.946 -9.963 1.00 26.37 593 PRO A O 1
ATOM 3491 N N . GLU A 1 493 ? 13.481 52.657 -8.122 1.00 26.59 594 GLU A N 1
ATOM 3492 C CA . GLU A 1 493 ? 12.898 51.532 -8.826 1.00 26.20 594 GLU A CA 1
ATOM 3493 C C . GLU A 1 493 ? 11.601 51.864 -9.560 1.00 24.41 594 GLU A C 1
ATOM 3494 O O . GLU A 1 493 ? 11.257 51.213 -10.542 1.00 22.62 594 GLU A O 1
ATOM 3500 N N . ASP A 1 494 ? 10.875 52.872 -9.097 1.00 23.36 595 ASP A N 1
ATOM 3501 C CA . ASP A 1 494 ? 9.631 53.231 -9.767 1.00 23.69 595 ASP A CA 1
ATOM 3502 C C . ASP A 1 494 ? 9.902 53.838 -11.146 1.00 24.35 595 ASP A C 1
ATOM 3503 O O . ASP A 1 494 ? 9.109 53.673 -12.082 1.00 24.43 595 ASP A O 1
ATOM 3508 N N . ILE A 1 495 ? 11.028 54.538 -11.272 1.00 24.61 596 ILE A N 1
ATOM 3509 C CA . ILE A 1 495 ? 11.415 55.122 -12.552 1.00 25.67 596 ILE A CA 1
ATOM 3510 C C . ILE A 1 495 ? 12.016 54.024 -13.452 1.00 26.53 596 ILE A C 1
ATOM 3511 O O . ILE A 1 495 ? 11.647 53.899 -14.623 1.00 26.84 596 ILE A O 1
ATOM 3516 N N . VAL A 1 496 ? 12.924 53.222 -12.899 1.00 27.30 597 VAL A N 1
ATOM 3517 C CA . VAL A 1 496 ? 13.560 52.141 -13.667 1.00 27.47 597 VAL A CA 1
ATOM 3518 C C . VAL A 1 496 ? 12.517 51.172 -14.252 1.00 28.30 597 VAL A C 1
ATOM 3519 O O . VAL A 1 496 ? 12.658 50.706 -15.391 1.00 28.18 597 VAL A O 1
ATOM 3523 N N . ALA A 1 497 ? 11.466 50.893 -13.484 1.00 26.89 598 ALA A N 1
ATOM 3524 C CA . ALA A 1 497 ? 10.400 50.003 -13.922 1.00 26.33 598 ALA A CA 1
ATOM 3525 C C . ALA A 1 497 ? 9.341 50.758 -14.750 1.00 27.57 598 ALA A C 1
ATOM 3526 O O . ALA A 1 497 ? 8.377 50.168 -15.237 1.00 26.82 598 ALA A O 1
ATOM 3528 N N . VAL A 1 498 ? 9.526 52.065 -14.889 1.00 25.99 599 VAL A N 1
ATOM 3529 C CA . VAL A 1 498 ? 8.614 52.919 -15.642 1.00 25.66 599 VAL A CA 1
ATOM 3530 C C . VAL A 1 498 ? 7.143 52.762 -15.258 1.00 26.21 599 VAL A C 1
ATOM 3531 O O . VAL A 1 498 ? 6.296 52.480 -16.104 1.00 24.59 599 VAL A O 1
ATOM 3535 N N . ARG A 1 499 ? 6.845 52.930 -13.975 1.00 24.63 600 ARG A N 1
ATOM 3536 C CA . ARG A 1 499 ? 5.474 52.837 -13.492 1.00 25.72 600 ARG A CA 1
ATOM 3537 C C . ARG A 1 499 ? 4.907 54.221 -13.807 1.00 26.44 600 ARG A C 1
ATOM 3538 O O . ARG A 1 499 ? 5.172 55.185 -13.100 1.00 26.20 600 ARG A O 1
ATOM 3546 N N . PRO A 1 500 ? 4.132 54.326 -14.900 1.00 27.52 601 PRO A N 1
ATOM 3547 C CA . PRO A 1 500 ? 3.503 55.554 -15.406 1.00 26.95 601 PRO A CA 1
ATOM 3548 C C . PRO A 1 500 ? 2.973 56.592 -14.429 1.00 24.53 601 PRO A C 1
ATOM 3549 O O . PRO A 1 500 ? 3.336 57.758 -14.530 1.00 23.79 601 PRO A O 1
ATOM 3553 N N . ARG A 1 501 ? 2.111 56.197 -13.501 1.00 21.56 602 ARG A N 1
ATOM 3554 C CA . ARG A 1 501 ? 1.581 57.162 -12.543 1.00 23.23 602 ARG A CA 1
ATOM 3555 C C . ARG A 1 501 ? 2.667 57.701 -11.622 1.00 23.19 602 ARG A C 1
ATOM 3556 O O . ARG A 1 501 ? 2.631 58.867 -11.215 1.00 21.42 602 ARG A O 1
ATOM 3564 N N . LEU A 1 502 ? 3.629 56.854 -11.287 1.00 21.03 603 LEU A N 1
ATOM 3565 C CA . LEU A 1 502 ? 4.686 57.279 -10.392 1.00 21.44 603 LEU A CA 1
ATOM 3566 C C . LEU A 1 502 ? 5.668 58.170 -11.134 1.00 22.23 603 LEU A C 1
ATOM 3567 O O . LEU A 1 502 ? 6.234 59.092 -10.548 1.00 22.58 603 LEU A O 1
ATOM 3572 N N . VAL A 1 503 ? 5.856 57.917 -12.425 1.00 22.79 604 VAL A N 1
ATOM 3573 C CA . VAL A 1 503 ? 6.747 58.763 -13.205 1.00 23.01 604 VAL A CA 1
ATOM 3574 C C . VAL A 1 503 ? 6.101 60.144 -13.312 1.00 22.89 604 VAL A C 1
ATOM 3575 O O . VAL A 1 503 ? 6.772 61.163 -13.181 1.00 24.61 604 VAL A O 1
ATOM 3579 N N . LEU A 1 504 ? 4.793 60.182 -13.533 1.00 21.91 605 LEU A N 1
ATOM 3580 C CA . LEU A 1 504 ? 4.105 61.465 -13.666 1.00 21.00 605 LEU A CA 1
ATOM 3581 C C . LEU A 1 504 ? 4.172 62.256 -12.362 1.00 21.19 605 LEU A C 1
ATOM 3582 O O . LEU A 1 504 ? 4.360 63.474 -12.386 1.00 23.55 605 LEU A O 1
ATOM 3587 N N . HIS A 1 505 ? 4.035 61.573 -11.225 1.00 22.86 606 HIS A N 1
ATOM 3588 C CA . HIS A 1 505 ? 4.127 62.230 -9.913 1.00 22.16 606 HIS A CA 1
ATOM 3589 C C . HIS A 1 505 ? 5.490 62.915 -9.770 1.00 22.86 606 HIS A C 1
ATOM 3590 O O . HIS A 1 505 ? 5.586 64.043 -9.299 1.00 22.62 606 HIS A O 1
ATOM 3597 N N . PHE A 1 506 ? 6.539 62.220 -10.186 1.00 23.31 607 PHE A N 1
ATOM 3598 C CA . PHE A 1 506 ? 7.900 62.747 -10.112 1.00 23.79 607 PHE A CA 1
ATOM 3599 C C . PHE A 1 506 ? 8.037 64.014 -10.975 1.00 23.17 607 PHE A C 1
ATOM 3600 O O . PHE A 1 506 ? 8.521 65.044 -10.510 1.00 22.68 607 PHE A O 1
ATOM 3608 N N . ILE A 1 507 ? 7.607 63.925 -12.231 1.00 22.78 608 ILE A N 1
ATOM 3609 C CA . ILE A 1 507 ? 7.686 65.058 -13.143 1.00 23.02 608 ILE A CA 1
ATOM 3610 C C . ILE A 1 507 ? 6.867 66.228 -12.610 1.00 23.51 608 ILE A C 1
ATOM 3611 O O . ILE A 1 507 ? 7.297 67.386 -12.659 1.00 21.97 608 ILE A O 1
ATOM 3616 N N . GLY A 1 508 ? 5.684 65.928 -12.092 1.00 22.33 609 GLY A N 1
ATOM 3617 C CA . GLY A 1 508 ? 4.855 66.986 -11.550 1.00 24.02 609 GLY A CA 1
ATOM 3618 C C . GLY A 1 508 ? 5.534 67.698 -10.395 1.00 23.40 609 GLY A C 1
ATOM 3619 O O . GLY A 1 508 ? 5.373 68.906 -10.214 1.00 21.54 609 GLY A O 1
ATOM 3620 N N . SER A 1 509 ? 6.298 66.954 -9.604 1.00 21.69 610 SER A N 1
ATOM 3621 C CA . SER A 1 509 ? 6.985 67.558 -8.473 1.00 23.82 610 SER A CA 1
ATOM 3622 C C . SER A 1 509 ? 8.074 68.502 -8.988 1.00 23.98 610 SER A C 1
ATOM 3623 O O . SER A 1 509 ? 8.361 69.517 -8.359 1.00 24.48 610 SER A O 1
ATOM 3626 N N . LEU A 1 510 ? 8.658 68.178 -10.142 1.00 22.95 611 LEU A N 1
ATOM 3627 C CA . LEU A 1 510 ? 9.718 69.018 -10.717 1.00 23.50 611 LEU A CA 1
ATOM 3628 C C . LEU A 1 510 ? 9.151 70.305 -11.302 1.00 24.83 611 LEU A C 1
ATOM 3629 O O . LEU A 1 510 ? 9.774 71.368 -11.236 1.00 24.26 611 LEU A O 1
ATOM 3634 N N . MET A 1 511 ? 7.968 70.204 -11.889 1.00 24.19 612 MET A N 1
ATOM 3635 C CA . MET A 1 511 ? 7.330 71.368 -12.474 1.00 24.85 612 MET A CA 1
ATOM 3636 C C . MET A 1 511 ? 7.007 72.406 -11.402 1.00 25.74 612 MET A C 1
ATOM 3637 O O . MET A 1 511 ? 6.791 73.574 -11.711 1.00 26.98 612 MET A O 1
ATOM 3642 N N . ALA A 1 512 ? 6.993 71.977 -10.144 1.00 27.26 613 ALA A N 1
ATOM 3643 C CA . ALA A 1 512 ? 6.661 72.867 -9.035 1.00 30.50 613 ALA A CA 1
ATOM 3644 C C . ALA A 1 512 ? 7.825 73.436 -8.225 1.00 30.99 613 ALA A C 1
ATOM 3645 O O . ALA A 1 512 ? 7.594 74.180 -7.276 1.00 33.14 613 ALA A O 1
ATOM 3647 N N . VAL A 1 513 ? 9.066 73.107 -8.576 1.00 33.00 614 VAL A N 1
ATOM 3648 C CA . VAL A 1 513 ? 10.201 73.629 -7.806 1.00 33.32 614 VAL A CA 1
ATOM 3649 C C . VAL A 1 513 ? 10.572 75.062 -8.178 1.00 33.71 614 VAL A C 1
ATOM 3650 O O . VAL A 1 513 ? 10.178 75.515 -9.272 1.00 34.88 614 VAL A O 1
#

CATH classification: 1.10.418.10 (+3 more: 1.10.418.10, 1.10.418.10, 1.10.418.10)

Nearest PDB structures (foldseek):
  1rt8-assembly1_A  TM=1.002E+00  e=2.778E-72  Schizosaccharomyces pombe
  1pxy-assembly1_A  TM=8.648E-01  e=6.400E-37  Arabidopsis thaliana
  1pxy-assembly2_B  TM=8.742E-01  e=1.943E-34  Arabidopsis thaliana
  3byh-assembly1_B-1  TM=7.673E-01  e=8.904E-15  Homo sapiens
  4z6g-assembly1_A  TM=5.591E-01  e=1.016E-06  Homo sapiens

Secondary structure (DSSP, 8-state):
--HHHHHHHHHHHHHHHTT-TTTGGG-S--TTSTHHHHHTTTSHHHHHHHHHHSTTSS-GGGS-------HHHHHHHHHHHHHHHHHHSS---SS--HHHHHTT-HHHHHHHHHHHHHHHSS----HHHHTTS-HHHHHHHHHHHHHHHTT-S---S-SSGGGTTSHHHHHHHHHH-TTT--SGGGG---HHHHHHHHHHHHHTTT---S--HHHHHTT-HHHHHHHHHHHHHH-------HHHHHHHHHHHHHHHTT-SS--S-HHHHTTTSHHHHHHHHHHSTT---GGGSPPPPTTSPPPPHHHHHHHHHHHHHHHHHTT---TT--HHHHHTT-HHHHHHHHHHHHHHHHHHHTT----HHHHHHHHHHHHTTT-SS---SSTT-GGGGGSHHHHHHHHHH-GGG--GGG-----SHHHHHHHHHHHHHHHHHTT------HHHHHTT-HHHHHHHHHHHHT-

InterPro domains:
  IPR001589 Actinin-type actin-binding domain, conserved site [PS00019] (387-396)
  IPR001589 Actinin-type actin-binding domain, conserved site [PS00020] (205-229)
  IPR001715 Calponin homology domain [PF00307] (113-231)
  IPR001715 Calponin homology domain [PF00307] (262-364)
  IPR001715 Calponin homology domain [PF00307] (387-494)
  IPR001715 Calponin homology domain [PF00307] (512-613)
  IPR001715 Calponin homology domain [PS50021] (112-233)
  IPR001715 Calponin homology domain [PS50021] (261-364)
  IPR001715 Calponin homology domain [PS50021] (385-495)
  IPR001715 Calponin homology domain [PS50021] (508-614)
  IPR001715 Calponin homology domain [SM00033] (114-231)
  IPR001715 Calponin homology domain [SM00033] (263-362)
  IPR001715 Calponin homology domain [SM00033] (387-493)
  IPR001715 Calponin homology domain [SM00033] (510-614)
  IPR002048 EF-hand domain [PS50222] (51-86)
  IPR011992 EF-hand domain pair [SSF47473] (7-154)
  IPR036872 CH domain superfamily [G3DSA:1.10.418.10] (102-237)
  IPR036872 CH domain superfamily [G3DSA:1.10.418.10] (240-367)
  IPR036872 CH domain superfamily [G3DSA:1.10.418.10] (382-498)
  IPR036872 CH domain superfamily [G3DSA:1.10.418.10] (500-614)

GO terms:
  GO:0120106 mitotic actomyosin contractile ring, distal actin filament layer (C, IDA)
  GO:0099079 actin body (C, IDA)
  GO:0051015 actin filament binding (F, IDA)
  GO:0032153 cell division site (C, IDA)
  GO:0030479 actin cortical patch (C, IDA)
  GO:0031097 medial cortex (C, IDA)
  GO:0044396 actin cortical patch organization (P, IDA)
  GO:0051017 actin filament bundle assembly (P, IDA)
  GO:0110009 formin-nucleated actin cable organization (P, IDA)
  GO:0044837 actomyosin contractile ring organization (P, IMP)
  GO:0072583 clathrin-dependent endocytosis (P, IMP)

Solvent-accessible surface area: 21413 Å² total; per-residue (Å²): 69,58,107,33,19,34,66,16,0,0,107,39,0,28,82,44,4,60,69,27,132,47,0,27,102,40,6,121,12,66,30,88,62,86,89,0,1,62,53,0,67,12,0,3,0,0,0,19,0,0,25,72,10,33,89,82,22,5,16,41,107,8,11,27,90,120,52,152,24,77,97,134,84,6,57,16,0,0,33,0,0,12,10,0,0,81,16,17,17,54,22,87,10,129,121,11,28,17,31,29,0,35,116,2,115,60,128,29,0,9,30,4,0,16,42,0,4,33,72,20,17,41,41,175,149,117,126,74,56,44,65,59,41,22,19,51,116,15,0,31,145,13,0,34,126,7,2,167,52,9,132,54,129,75,94,3,78,50,11,31,164,28,0,14,41,0,44,0,0,2,0,0,0,30,58,29,15,92,162,76,1,65,82,62,6,32,144,25,129,63,54,84,101,24,0,54,64,0,0,95,14,0,101,118,15,102,0,71,96,37,6,29,26,76,2,0,54,83,7,14,81,59,0,0,4,0,0,0,0,41,0,43,69,69,60,53,45,97,172,184,106,68,22,59,26,10,3,94,0,0,21,38,18,0,44,62,38,100,3,106,88,61,3,52,20,9,22,59,50,1,92,41,0,26,7,0,0,30,0,2,34,108,51,61,99,150,32,12,52,99,202,150,15,30,174,61,46,115,87,67,97,166,20,120,131,112,75,5,25,87,2,0,66,52,0,5,74,15,0,98,122,50,51,15,76,3,140,64,9,125,2,34,40,1,12,81,12,31,122,98,47,3,12,21,0,0,23,36,3,3,27,39,37,18,18,108,73,50,151,135,165,41,48,73,78,64,0,15,57,62,0,21,67,30,5,69,120,46,27,139,36,77,96,9,214,16,11,159,25,107,46,0,37,42,0,14,6,0,0,2,0,0,27,16,46,79,50,128,38,7,68,41,143,63,23,36,92,7,82,71,136,105,52,2,26,58,1,0,54,5,0,5,1,2,0,10,21,39,34,2,60,1,7,2,87,15,72,0,0,21,55,18,32,43,70,0,1,4,13,0,0,4,16,2,45,66,86

B-factor: mean 35.51, std 11.7, range [16.57, 100.0]

Radius of gyration: 24.56 Å; Cα contacts (8 Å, |Δi|>4): 718; chains: 1; bounding box: 61×51×73 Å

Foldseek 3Di:
DDLLLQLQLLVVLLVQCVCPPQCNVASPADSHDLSVLQSQQQQPSLVSLLCLLPNLLAPCVLQDGDDPDDNVRSLLNLLLNQQSQLQLPQHAQDVDHSVCSNVSVPVNVSNSSLSSLQSRLQPDDVVLLLVLDGLLSNLQVLLQVQCVVLVHPAGDDAQFPSQQQPQSLLSSLCSQCVPQGDNVLVVPDPSLVSLVVSLVSCVVLPLNGQDDSVCSNRRPRRSSSSSSSSCCNRGSSDPDDLLVQLQQLLLSVLVNLVQPPRDRDSLAVCQLLSSLQVSLCSLPPPLDDCVQADDADPVNDGDPNVRSLSNQQVSVVSLVVLVFDLVPDGSVCSNVRPSVNSSSSSLSVLVSSLVVLLVLPCDQVNLLVLLQVLLVPPFDADRAPGLQGLSLLLLRSLLSSLCSVPVVSRDCVQQDSSPDNVSSQSSQSSSVSSLSSVNFNANHHSVCRNVSSRSNSSSRSSSSSND